Protein AF-0000000079732408 (afdb_homodimer)

Foldseek 3Di:
DKKWKKWKFFPDPTDQFPLLSVQLPDPQKAWWWWFDWDQDPVRKIKTKTKIFGDVPVVVVSLVPDPFWDDKDWDDDGIIIMITIGHGDPLVSVVNVVCVVLPKDWQDTWTADPSRITIIMIDDDPVSVVVVVVVVVVRPGMDMGTDDMDDDAPLVNQQNNQADPVLVQLVVLCVVQQCVPVVGRDALCSSCVVSVHHSVVSVVSPVSSCVRNVVSVVD/DKKWKKWKFFPDPTAQFPLLSVQLPDPQKAWWWWFDWDQDPVRKIKTKTKIAGDVPVVVVSLVPDPFWDDKDWDDDGIIIMITIGHGDPLVSVVNVVCVVLPKDWQDTWTADPSRITIIMIDDDPVSVVVVVVVVVVRVGMDMGTDDMDDDQPLVNQQNNQADPVLVQLVVLCVVQQCVPVVGRDALCSSCVVSVHHSVVSVVSPVSSCVRNVVSVVD

Nearest PDB structures (foldseek):
  6fxd-assembly1_A-2  TM=2.575E-01  e=5.491E-01  Pseudomonas fluorescens
  5d2l-assembly2_K  TM=4.036E-01  e=4.680E+00  Homo sapiens
  5brt-assembly1_A-4  TM=1.788E-01  e=3.934E+00  Pseudomonas nitroreducens HBP1
  2vbo-assembly1_A  TM=2.286E-01  e=9.377E+00  Chlamydomonas reinhardtii
  7uwn-assembly1_F  TM=1.375E-01  e=4.168E+00  Homo sapiens

Solvent-accessible surface area (backbone atoms only — not comparable to full-atom values): 22587 Å² total; per-residue (Å²): 72,29,30,41,31,30,38,40,35,42,42,83,91,58,33,75,34,74,69,50,35,56,49,64,68,33,80,58,38,43,69,45,30,36,65,41,77,42,79,31,93,86,62,31,33,44,33,34,34,34,33,31,56,46,61,66,59,49,50,52,52,50,71,69,36,90,46,47,76,47,73,38,56,25,52,65,68,48,20,30,34,41,39,31,30,60,57,44,72,67,47,47,49,52,56,50,48,40,53,73,55,68,51,40,73,53,68,59,33,33,40,44,98,85,68,31,38,40,41,36,35,36,41,47,72,68,47,52,53,53,45,53,58,49,47,68,65,39,79,58,43,46,78,42,81,74,47,71,46,74,38,45,26,30,62,46,83,65,71,18,58,40,54,70,68,38,43,52,51,46,41,44,26,53,74,54,22,40,47,37,89,76,62,61,37,50,50,55,56,35,6,59,76,73,72,47,54,32,67,57,40,46,50,40,48,47,50,45,49,29,46,50,50,49,58,68,64,100,74,29,32,39,30,29,39,42,34,43,40,82,93,60,34,75,34,75,68,51,35,55,48,66,70,33,81,57,36,44,71,45,31,37,65,40,78,42,80,32,93,86,63,30,33,45,35,35,35,35,33,33,56,46,60,67,58,49,50,51,54,51,71,69,37,90,46,46,77,47,72,39,58,23,51,64,67,48,22,31,34,41,38,32,29,58,57,45,73,66,47,46,48,52,55,51,48,41,51,70,55,70,50,39,74,52,67,60,33,33,40,43,97,86,67,31,38,39,42,36,34,36,40,45,72,68,46,50,55,52,46,55,59,48,47,68,66,39,79,59,43,46,77,43,80,74,48,73,46,75,38,45,27,34,61,45,80,65,72,18,58,42,54,69,68,40,43,52,52,47,41,44,26,52,74,54,22,39,45,38,88,75,62,63,40,51,49,55,57,37,7,58,74,74,72,46,53,33,68,59,40,46,52,40,48,47,52,44,49,29,46,51,51,49,58,67,65,100

Sequence (436 aa):
MRYLTVVVKPEGDGAFHPLGRQLTDEQAIERRAIHHVDLLADDTVLLLAEASGSQERYRQIMAASPHVRNYLTAGEDRWMAVSHFEPTEEVRRALTLQRESLLVVDTPIRFTDDDDLTVTYIGTDETFQALSGYVEELDSMTVEVLEMGEYEADDSTFGRLLTTRQEEVLEAAVELGYYNDPRRASLEAVGEAVGIAPGTAGEHLRKVEQRVFREIV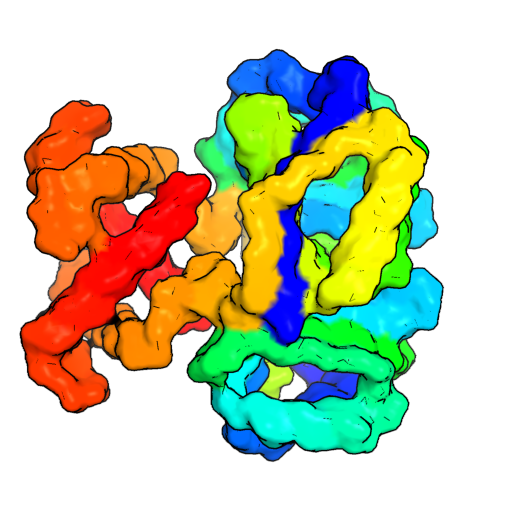RMRYLTVVVKPEGDGAFHPLGRQLTDEQAIERRAIHHVDLLADDTVLLLAEASGSQERYRQIMAASPHVRNYLTAGEDRWMAVSHFEPTEEVRRALTLQRESLLVVDTPIRFTDDDDLTVTYIGTDETFQALSGYVEELDSMTVEVLEMGEYEADDSTFGRLLTTRQEEVLEAAVELGYYNDPRRASLEAVGEAVGIAPGTAGEHLRKVEQRVFREIVR

Organism: NCBI:txid1457250

Secondary structure (DSSP, 8-state):
-EEEEEEEEE-SSS-SSHHHHHHHH-TTEEEEEEEEEEE-TTS-EEEEEEEEE-HHHHHHHHHH-TTEEEEEEEESSEEEEEEEEPPPHHHHHHHHHHHHTTPEE-SPEEE-TTS-EEEEEEE-HHHHHHHHHHHHH-TTEEEEEEEEEE--GGGSTTGGGS-HHHHHHHHHHHHHTTTSSS----HHHHHHHHTS-HHHHHHHHHHHHHHHHHHHH-/-EEEEEEEEE-SSS-SSHHHHHHHH-TTEEEEEEEEEEE-TTS-EEEEEEEEE-HHHHHHHHHH-TTEEEEEEEESSEEEEEEEEPPPHHHHHHHHHHHHTTPEE-SPEEE-TTS-EEEEEEE-HHHHHHHHHHHHH-TTEEEEEEEEEE--GGGSTTGGGS-HHHHHHHHHHHHHTTTSSS----HHHHHHHHTS-HHHHHHHHHHHHHHHHHHHH-

InterPro domains:
  IPR007050 Bacterioopsin activator-type, HTH domain [PF04967] (162-213)
  IPR056493 HVO_0513-like, N-terminal [PF24278] (17-151)

pLDDT: mean 84.63, std 11.29, range [42.25, 97.31]

Radius of gyration: 22.19 Å; Cα contacts (8 Å, |Δi|>4): 865; chains: 2; bounding box: 54×57×51 Å

Structure (mmCIF, N/CA/C/O backbone):
data_AF-0000000079732408-model_v1
#
loop_
_entity.id
_entity.type
_entity.pdbx_description
1 polymer 'Helix-turn-helix domain-containing protein'
#
loop_
_atom_site.group_PDB
_atom_site.id
_atom_site.type_symbol
_atom_site.label_atom_id
_atom_site.label_alt_id
_atom_site.label_comp_id
_atom_site.label_asym_id
_atom_site.label_entity_id
_atom_site.label_seq_id
_atom_site.pdbx_PDB_ins_code
_atom_site.Cartn_x
_atom_site.Cartn_y
_atom_site.Cartn_z
_atom_site.occupancy
_atom_site.B_iso_or_equiv
_atom_site.auth_seq_id
_atom_site.auth_comp_id
_atom_site.auth_asym_id
_atom_site.auth_atom_id
_atom_site.pdbx_PDB_model_num
ATOM 1 N N . MET A 1 1 ? -14.438 -9.383 9.453 1 85.75 1 MET A N 1
ATOM 2 C CA . MET A 1 1 ? -13.047 -9.359 9.031 1 85.75 1 MET A CA 1
ATOM 3 C C . MET A 1 1 ? -12.133 -8.922 10.172 1 85.75 1 MET A C 1
ATOM 5 O O . MET A 1 1 ? -12.469 -8.008 10.93 1 85.75 1 MET A O 1
ATOM 9 N N . ARG A 1 2 ? -11.031 -9.719 10.359 1 85.25 2 ARG A N 1
ATOM 10 C CA . ARG A 1 2 ? -10.109 -9.484 11.469 1 85.25 2 ARG A CA 1
ATOM 11 C C . ARG A 1 2 ? -8.703 -9.195 10.961 1 85.25 2 ARG A C 1
ATOM 13 O O . ARG A 1 2 ? -8.375 -9.508 9.812 1 85.25 2 ARG A O 1
ATOM 20 N N . TYR A 1 3 ? -8.039 -8.406 11.828 1 86.12 3 TYR A N 1
ATOM 21 C CA . TYR A 1 3 ? -6.629 -8.219 11.516 1 86.12 3 TYR A CA 1
ATOM 22 C C . TYR A 1 3 ? -5.746 -8.797 12.617 1 86.12 3 TYR A C 1
ATOM 24 O O . TYR A 1 3 ? -6.18 -8.922 13.766 1 86.12 3 TYR A O 1
ATOM 32 N N . LEU A 1 4 ? -4.602 -9.242 12.188 1 87.44 4 LEU A N 1
ATOM 33 C CA . LEU A 1 4 ? -3.543 -9.742 13.055 1 87.44 4 LEU A CA 1
ATOM 34 C C . LEU A 1 4 ? -2.209 -9.078 12.727 1 87.44 4 LEU A C 1
ATOM 36 O O . LEU A 1 4 ? -1.711 -9.211 11.602 1 87.44 4 LEU A O 1
ATOM 40 N N . THR A 1 5 ? -1.714 -8.297 13.672 1 87 5 THR A N 1
ATOM 41 C CA . THR A 1 5 ? -0.389 -7.719 13.492 1 87 5 THR A CA 1
ATOM 42 C C . THR A 1 5 ? 0.66 -8.508 14.273 1 87 5 THR A C 1
ATOM 44 O O . THR A 1 5 ? 0.505 -8.742 15.469 1 87 5 THR A O 1
ATOM 47 N N . VAL A 1 6 ? 1.67 -8.875 13.523 1 89.06 6 VAL A N 1
ATOM 48 C CA . VAL A 1 6 ? 2.697 -9.703 14.148 1 89.06 6 VAL A CA 1
ATOM 49 C C . VAL A 1 6 ? 4.074 -9.102 13.883 1 89.06 6 VAL A C 1
ATOM 51 O O . VAL A 1 6 ? 4.266 -8.367 12.914 1 89.06 6 VAL A O 1
ATOM 54 N N . VAL A 1 7 ? 4.988 -9.344 14.82 1 89.81 7 VAL A N 1
ATOM 55 C CA . VAL A 1 7 ? 6.41 -9.109 14.578 1 89.81 7 VAL A CA 1
ATOM 56 C C . VAL A 1 7 ? 7.102 -10.414 14.211 1 89.81 7 VAL A C 1
ATOM 58 O O . VAL A 1 7 ? 7.004 -11.406 14.938 1 89.81 7 VAL A O 1
ATOM 61 N N . VAL A 1 8 ? 7.703 -10.414 13.055 1 88.81 8 VAL A N 1
ATOM 62 C CA . VAL A 1 8 ? 8.43 -11.586 12.578 1 88.81 8 VAL A CA 1
ATOM 63 C C . VAL A 1 8 ? 9.93 -11.367 12.75 1 88.81 8 VAL A C 1
ATOM 65 O O . VAL A 1 8 ? 10.484 -10.383 12.25 1 88.81 8 VAL A O 1
ATOM 68 N N . LYS A 1 9 ? 10.562 -12.289 13.461 1 87.62 9 LYS A N 1
ATOM 69 C CA . LYS A 1 9 ? 11.992 -12.219 13.742 1 87.62 9 LYS A CA 1
ATOM 70 C C . LYS A 1 9 ? 12.734 -13.406 13.125 1 87.62 9 LYS A C 1
ATOM 72 O O . LYS A 1 9 ? 12.289 -14.547 13.242 1 87.62 9 LYS A O 1
ATOM 77 N N . PRO A 1 10 ? 13.781 -13.031 12.383 1 80.25 10 PRO A N 1
ATOM 78 C CA . PRO A 1 10 ? 14.586 -14.156 11.891 1 80.25 10 PRO A CA 1
ATOM 79 C C . PRO A 1 10 ? 15.266 -14.93 13.016 1 80.25 10 PRO A C 1
ATOM 81 O O . PRO A 1 10 ? 15.617 -14.352 14.047 1 80.25 10 PRO A O 1
ATOM 84 N N . GLU A 1 11 ? 15.242 -16.234 12.867 1 73.56 11 GLU A N 1
ATOM 85 C CA . GLU A 1 11 ? 15.992 -17.031 13.844 1 73.56 11 GLU A CA 1
ATOM 86 C C . GLU A 1 11 ? 17.484 -17.078 13.492 1 73.56 11 GLU A C 1
ATOM 88 O O . GLU A 1 11 ? 17.844 -17.062 12.32 1 73.56 11 GLU A O 1
ATOM 93 N N . GLY A 1 12 ? 18.25 -17.109 14.492 1 62.72 12 GLY A N 1
ATOM 94 C CA . GLY A 1 12 ? 19.688 -17.328 14.359 1 62.72 12 GLY A CA 1
ATOM 95 C C . GLY A 1 12 ? 20.453 -16.047 14.078 1 62.72 12 GLY A C 1
ATOM 96 O O . GLY A 1 12 ? 20.344 -15.07 14.828 1 62.72 12 GLY A O 1
ATOM 97 N N . ASP A 1 13 ? 21 -16.172 12.711 1 59.78 13 ASP A N 1
ATOM 98 C CA . ASP A 1 13 ? 22.016 -15.188 12.383 1 59.78 13 ASP A CA 1
ATOM 99 C C . ASP A 1 13 ? 21.391 -13.812 12.133 1 59.78 13 ASP A C 1
ATOM 101 O O . ASP A 1 13 ? 22.062 -12.906 11.625 1 59.78 13 ASP A O 1
ATOM 105 N N . GLY A 1 14 ? 20.062 -13.672 12.414 1 59.44 14 GLY A N 1
ATOM 106 C CA . GLY A 1 14 ? 19.469 -12.352 12.492 1 59.44 14 GLY A CA 1
ATOM 107 C C . GLY A 1 14 ? 18.812 -11.914 11.203 1 59.44 14 GLY A C 1
ATOM 108 O O . GLY A 1 14 ? 18.391 -10.766 11.07 1 59.44 14 GLY A O 1
ATOM 109 N N . ALA A 1 15 ? 18.859 -12.742 10.039 1 67.88 15 ALA A N 1
ATOM 110 C CA . ALA A 1 15 ? 18.203 -12.258 8.828 1 67.88 15 ALA A CA 1
ATOM 111 C C . ALA A 1 15 ? 17.391 -13.359 8.164 1 67.88 15 ALA A C 1
ATOM 113 O O . ALA A 1 15 ? 17.688 -14.547 8.336 1 67.88 15 ALA A O 1
ATOM 114 N N . PHE A 1 16 ? 16.328 -13.031 7.492 1 77.12 16 PHE A N 1
ATOM 115 C CA . PHE A 1 16 ? 15.492 -13.953 6.734 1 77.12 16 PHE A CA 1
ATOM 116 C C . PHE A 1 16 ? 16.219 -14.453 5.492 1 77.12 16 PHE A C 1
ATOM 118 O O . PHE A 1 16 ? 15.938 -15.539 4.984 1 77.12 16 PHE A O 1
ATOM 125 N N . HIS A 1 17 ? 17.094 -13.711 4.992 1 86.44 17 HIS A N 1
ATOM 126 C CA . HIS A 1 17 ? 17.859 -13.891 3.76 1 86.44 17 HIS A CA 1
ATOM 127 C C . HIS A 1 17 ? 19.266 -13.312 3.891 1 86.44 17 HIS A C 1
ATOM 129 O O . HIS A 1 17 ? 19.453 -12.281 4.535 1 86.44 17 HIS A O 1
ATOM 135 N N . PRO A 1 18 ? 20.266 -13.984 3.348 1 86.56 18 PRO A N 1
ATOM 136 C CA . PRO A 1 18 ? 21.625 -13.438 3.41 1 86.56 18 PRO A CA 1
ATOM 137 C C . PRO A 1 18 ? 21.688 -11.984 2.949 1 86.56 18 PRO A C 1
ATOM 139 O O . PRO A 1 18 ? 22.453 -11.188 3.518 1 86.56 18 PRO A O 1
ATOM 142 N N . LEU A 1 19 ? 20.969 -11.656 1.956 1 89.69 19 LEU A N 1
ATOM 143 C CA . LEU A 1 19 ? 20.922 -10.281 1.468 1 89.69 19 LEU A CA 1
ATOM 144 C C . LEU A 1 19 ? 20.391 -9.344 2.547 1 89.69 19 LEU A C 1
ATOM 146 O O . LEU A 1 19 ? 20.922 -8.234 2.717 1 89.69 19 LEU A O 1
ATOM 150 N N . GLY A 1 20 ? 19.375 -9.742 3.262 1 87.69 20 GLY A N 1
ATOM 151 C CA . GLY A 1 20 ? 18.859 -8.953 4.367 1 87.69 20 GLY A CA 1
ATOM 152 C C . GLY A 1 20 ? 19.875 -8.719 5.469 1 87.69 20 GLY A C 1
ATOM 153 O O . GLY A 1 20 ? 19.938 -7.617 6.023 1 87.69 20 GLY A O 1
ATOM 154 N N . ARG A 1 21 ? 20.688 -9.664 5.762 1 86.88 21 ARG A N 1
ATOM 155 C CA . ARG A 1 21 ? 21.734 -9.539 6.773 1 86.88 21 ARG A CA 1
ATOM 156 C C . ARG A 1 21 ? 22.75 -8.484 6.371 1 86.88 21 ARG A C 1
ATOM 158 O O . ARG A 1 21 ? 23.156 -7.66 7.195 1 86.88 21 ARG A O 1
ATOM 165 N N . GLN A 1 22 ? 23.125 -8.633 5.113 1 90.25 22 GLN A N 1
ATOM 166 C CA . GLN A 1 22 ? 24.094 -7.668 4.617 1 90.25 22 GLN A CA 1
ATOM 167 C C . GLN A 1 22 ? 23.547 -6.242 4.715 1 90.25 22 GLN A C 1
ATOM 169 O O . GLN A 1 22 ? 24.281 -5.324 5.094 1 90.25 22 GLN A O 1
ATOM 174 N N . LEU A 1 23 ? 22.328 -6.094 4.449 1 91.06 23 LEU A N 1
ATOM 175 C CA . LEU A 1 23 ? 21.719 -4.77 4.473 1 91.06 23 LEU A CA 1
ATOM 176 C C . LEU A 1 23 ? 21.5 -4.285 5.902 1 91.06 23 LEU A C 1
ATOM 178 O O . LEU A 1 23 ? 21.656 -3.096 6.188 1 91.06 23 LEU A O 1
ATOM 182 N N . THR A 1 24 ? 21.203 -5.23 6.773 1 85.44 24 THR A N 1
ATOM 183 C CA . THR A 1 24 ? 21.031 -4.914 8.188 1 85.44 24 THR A CA 1
ATOM 184 C C . THR A 1 24 ? 22.359 -4.504 8.812 1 85.44 24 THR A C 1
ATOM 186 O O . THR A 1 24 ? 22.406 -3.58 9.625 1 85.44 24 THR A O 1
ATOM 189 N N . ASP A 1 25 ? 23.359 -5.121 8.391 1 87.75 25 ASP A N 1
ATOM 190 C CA . ASP A 1 25 ? 24.688 -4.887 8.945 1 87.75 25 ASP A CA 1
ATOM 191 C C . ASP A 1 25 ? 25.266 -3.561 8.461 1 87.75 25 ASP A C 1
ATOM 193 O O . ASP A 1 25 ? 26.203 -3.035 9.055 1 87.75 25 ASP A O 1
ATOM 197 N N . GLU A 1 26 ? 24.734 -3.109 7.324 1 91.31 26 GLU A N 1
ATOM 198 C CA . GLU A 1 26 ? 25.234 -1.859 6.766 1 91.31 26 GLU A CA 1
ATOM 199 C C . GLU A 1 26 ? 24.594 -0.653 7.449 1 91.31 26 GLU A C 1
ATOM 201 O O . GLU A 1 26 ? 23.469 -0.289 7.145 1 91.31 26 GLU A O 1
ATOM 206 N N . GLN A 1 27 ? 25.312 0.045 8.258 1 89.12 27 GLN A N 1
ATOM 207 C CA . GLN A 1 27 ? 24.812 1.147 9.07 1 89.12 27 GLN A CA 1
ATOM 208 C C . GLN A 1 27 ? 24.391 2.328 8.195 1 89.12 27 GLN A C 1
ATOM 210 O O . GLN A 1 27 ? 23.578 3.15 8.602 1 89.12 27 GLN A O 1
ATOM 215 N N . ALA A 1 28 ? 25 2.342 7.07 1 92.75 28 ALA A N 1
ATOM 216 C CA . ALA A 1 28 ? 24.734 3.467 6.176 1 92.75 28 ALA A CA 1
ATOM 217 C C . ALA A 1 28 ? 23.375 3.334 5.516 1 92.75 28 ALA A C 1
ATOM 219 O O . ALA A 1 28 ? 22.938 4.227 4.781 1 92.75 28 ALA A O 1
ATOM 220 N N . ILE A 1 29 ? 22.688 2.227 5.754 1 91.81 29 ILE A N 1
ATOM 221 C CA . ILE A 1 29 ? 21.391 1.986 5.129 1 91.81 29 ILE A CA 1
ATOM 222 C C . ILE A 1 29 ? 20.344 1.725 6.207 1 91.81 29 ILE A C 1
ATOM 224 O O . ILE A 1 29 ? 20.562 0.939 7.129 1 91.81 29 ILE A O 1
ATOM 228 N N . GLU A 1 30 ? 19.281 2.389 6.082 1 87.56 30 GLU A N 1
ATOM 229 C CA . GLU A 1 30 ? 18.125 2.133 6.941 1 87.56 30 GLU A CA 1
ATOM 230 C C . GLU A 1 30 ? 16.953 1.584 6.141 1 87.56 30 GLU A C 1
ATOM 232 O O . GLU A 1 30 ? 16.344 2.307 5.348 1 87.56 30 GLU A O 1
ATOM 237 N N . ARG A 1 31 ? 16.672 0.333 6.375 1 90.94 31 ARG A N 1
ATOM 238 C CA . ARG A 1 31 ? 15.508 -0.271 5.75 1 90.94 31 ARG A CA 1
ATOM 239 C C . ARG A 1 31 ? 14.219 0.198 6.43 1 90.94 31 ARG A C 1
ATOM 241 O O . ARG A 1 31 ? 14.109 0.148 7.652 1 90.94 31 ARG A O 1
ATOM 248 N N . ARG A 1 32 ? 13.273 0.636 5.664 1 83.75 32 ARG A N 1
ATOM 249 C CA . ARG A 1 32 ? 12.102 1.269 6.262 1 83.75 32 ARG A CA 1
ATOM 250 C C . ARG A 1 32 ? 10.867 0.394 6.102 1 83.75 32 ARG A C 1
ATOM 252 O O . ARG A 1 32 ? 10.156 0.125 7.07 1 83.75 32 ARG A O 1
ATOM 259 N N . ALA A 1 33 ? 10.594 -0.004 4.863 1 88.62 33 ALA A N 1
ATOM 260 C CA . ALA A 1 33 ? 9.336 -0.724 4.664 1 88.62 33 ALA A CA 1
ATOM 261 C C . ALA A 1 33 ? 9.375 -1.529 3.367 1 88.62 33 ALA A C 1
ATOM 263 O O . ALA A 1 33 ? 10.102 -1.187 2.434 1 88.62 33 ALA A O 1
ATOM 264 N N . ILE A 1 34 ? 8.578 -2.619 3.301 1 91.12 34 ILE A N 1
ATOM 265 C CA . ILE A 1 34 ? 8.297 -3.383 2.088 1 91.12 34 ILE A CA 1
ATOM 266 C C . ILE A 1 34 ? 6.898 -3.049 1.579 1 91.12 34 ILE A C 1
ATOM 268 O O . ILE A 1 34 ? 5.91 -3.25 2.287 1 91.12 34 ILE A O 1
ATOM 272 N N . HIS A 1 35 ? 6.859 -2.568 0.414 1 87.12 35 HIS A N 1
ATOM 273 C CA . HIS A 1 35 ? 5.594 -2.127 -0.155 1 87.12 35 HIS A CA 1
ATOM 274 C C . HIS A 1 35 ? 4.953 -3.229 -0.993 1 87.12 35 HIS A C 1
ATOM 276 O O . HIS A 1 35 ? 3.729 -3.271 -1.138 1 87.12 35 HIS A O 1
ATOM 282 N N . HIS A 1 36 ? 5.824 -4.016 -1.543 1 89.62 36 HIS A N 1
ATOM 283 C CA . HIS A 1 36 ? 5.348 -5.105 -2.385 1 89.62 36 HIS A CA 1
ATOM 284 C C . HIS A 1 36 ? 6.32 -6.277 -2.373 1 89.62 36 HIS A C 1
ATOM 286 O O . HIS A 1 36 ? 7.539 -6.082 -2.422 1 89.62 36 HIS A O 1
ATOM 292 N N . VAL A 1 37 ? 5.781 -7.438 -2.32 1 91.56 37 VAL A N 1
ATOM 293 C CA . VAL A 1 37 ? 6.594 -8.641 -2.43 1 91.56 37 VAL A CA 1
ATOM 294 C C . VAL A 1 37 ? 5.812 -9.727 -3.164 1 91.56 37 VAL A C 1
ATOM 296 O O . VAL A 1 37 ? 4.668 -10.023 -2.809 1 91.56 37 VAL A O 1
ATOM 299 N N . ASP A 1 38 ? 6.449 -10.32 -4.199 1 89.06 38 ASP A N 1
ATOM 300 C CA . ASP A 1 38 ? 5.801 -11.359 -4.992 1 89.06 38 ASP A CA 1
ATOM 301 C C . ASP A 1 38 ? 6.738 -12.547 -5.219 1 89.06 38 ASP A C 1
ATOM 303 O O . ASP A 1 38 ? 7.902 -12.359 -5.574 1 89.06 38 ASP A O 1
ATOM 307 N N . LEU A 1 39 ? 6.211 -13.688 -4.93 1 89.5 39 LEU A N 1
ATOM 308 C CA . LEU A 1 39 ? 6.859 -14.891 -5.445 1 89.5 39 LEU A CA 1
ATOM 309 C C . LEU A 1 39 ? 6.449 -15.148 -6.891 1 89.5 39 LEU A C 1
ATOM 311 O O . LEU A 1 39 ? 5.277 -15.406 -7.172 1 89.5 39 LEU A O 1
ATOM 315 N N . LEU A 1 40 ? 7.426 -15.117 -7.77 1 86.75 40 LEU A N 1
ATOM 316 C CA . LEU A 1 40 ? 7.145 -15.234 -9.195 1 86.75 40 LEU A CA 1
ATOM 317 C C . LEU A 1 40 ? 7.039 -16.703 -9.609 1 86.75 40 LEU A C 1
ATOM 319 O O . LEU A 1 40 ? 7.305 -17.594 -8.805 1 86.75 40 LEU A O 1
ATOM 323 N N . ALA A 1 41 ? 6.633 -16.922 -10.828 1 80.81 41 ALA A N 1
ATOM 324 C CA . ALA A 1 41 ? 6.398 -18.266 -11.352 1 80.81 41 ALA A CA 1
ATOM 325 C C . ALA A 1 41 ? 7.688 -19.094 -11.359 1 80.81 41 ALA A C 1
ATOM 327 O O . ALA A 1 41 ? 7.656 -20.312 -11.188 1 80.81 41 ALA A O 1
ATOM 328 N N . ASP A 1 42 ? 8.812 -18.422 -11.516 1 86.62 42 ASP A N 1
ATOM 329 C CA . ASP A 1 42 ? 10.078 -19.141 -11.562 1 86.62 42 ASP A CA 1
ATOM 330 C C . ASP A 1 42 ? 10.688 -19.281 -10.172 1 86.62 42 ASP A C 1
ATOM 332 O O . ASP A 1 42 ? 11.875 -19.562 -10.031 1 86.62 42 ASP A O 1
ATOM 336 N N . ASP A 1 43 ? 9.938 -18.953 -9.164 1 89.06 43 ASP A N 1
ATOM 337 C CA . ASP A 1 43 ? 10.258 -19.125 -7.754 1 89.06 43 ASP A CA 1
ATOM 338 C C . ASP A 1 43 ? 11.25 -18.062 -7.281 1 89.06 43 ASP A C 1
ATOM 340 O O . ASP A 1 43 ? 11.914 -18.234 -6.258 1 89.06 43 ASP A O 1
ATOM 344 N N . THR A 1 44 ? 11.383 -17.094 -8.086 1 93.44 44 THR A N 1
ATOM 345 C CA . THR A 1 44 ? 12.164 -15.953 -7.621 1 93.44 44 THR A CA 1
ATOM 346 C C . THR A 1 44 ? 11.258 -14.898 -6.992 1 93.44 44 THR A C 1
ATOM 348 O O . THR A 1 44 ? 10.031 -15 -7.066 1 93.44 44 THR A O 1
ATOM 351 N N . VAL A 1 45 ? 11.922 -13.906 -6.316 1 93.94 45 VAL A N 1
ATOM 352 C CA . VAL A 1 45 ? 11.141 -12.922 -5.578 1 93.94 45 VAL A CA 1
ATOM 353 C C . VAL A 1 45 ? 11.344 -11.539 -6.191 1 93.94 45 VAL A C 1
ATOM 355 O O . VAL A 1 45 ? 12.469 -11.164 -6.539 1 93.94 45 VAL A O 1
ATOM 358 N N . LEU A 1 46 ? 10.305 -10.852 -6.473 1 93 46 LEU A N 1
ATOM 359 C CA . LEU A 1 46 ? 10.305 -9.438 -6.824 1 93 46 LEU A CA 1
ATOM 360 C C . LEU A 1 46 ? 9.836 -8.586 -5.652 1 93 46 LEU A C 1
ATOM 362 O O . LEU A 1 46 ? 8.742 -8.805 -5.121 1 93 46 LEU A O 1
ATOM 366 N N . LEU A 1 47 ? 10.703 -7.621 -5.246 1 93.69 47 LEU A N 1
ATOM 367 C CA . LEU A 1 47 ? 10.461 -6.867 -4.023 1 93.69 47 LEU A CA 1
ATOM 368 C C . LEU A 1 47 ? 10.539 -5.367 -4.285 1 93.69 47 LEU A C 1
ATOM 370 O O . LEU A 1 47 ? 11.445 -4.898 -4.973 1 93.69 47 LEU A O 1
ATOM 374 N N . LEU A 1 48 ? 9.531 -4.66 -3.893 1 91.88 48 LEU A N 1
ATOM 375 C CA . LEU A 1 48 ? 9.586 -3.205 -3.816 1 91.88 48 LEU A CA 1
ATOM 376 C C . LEU A 1 48 ? 9.734 -2.742 -2.373 1 91.88 48 LEU A C 1
ATOM 378 O O . LEU A 1 48 ? 8.852 -2.969 -1.548 1 91.88 48 LEU A O 1
ATOM 382 N N . ALA A 1 49 ? 10.844 -2.07 -2.064 1 92.31 49 ALA A N 1
ATOM 383 C CA . ALA A 1 49 ? 11.141 -1.677 -0.69 1 92.31 49 ALA A CA 1
ATOM 384 C C . ALA A 1 49 ? 11.539 -0.207 -0.615 1 92.31 49 ALA A C 1
ATOM 386 O O . ALA A 1 49 ? 11.953 0.382 -1.616 1 92.31 49 ALA A O 1
ATOM 387 N N . GLU A 1 50 ? 11.375 0.315 0.603 1 87.44 50 GLU A N 1
ATOM 388 C CA . GLU A 1 50 ? 11.742 1.689 0.933 1 87.44 50 GLU A CA 1
ATOM 389 C C . GLU A 1 50 ? 12.914 1.729 1.901 1 87.44 50 GLU A C 1
ATOM 391 O O . GLU A 1 50 ? 12.969 0.949 2.854 1 87.44 50 GLU A O 1
ATOM 396 N N . ALA A 1 51 ? 13.828 2.604 1.603 1 88.38 51 ALA A N 1
ATOM 397 C CA . ALA A 1 51 ? 14.992 2.758 2.479 1 88.38 51 ALA A CA 1
ATOM 398 C C . ALA A 1 51 ? 15.484 4.203 2.49 1 88.38 51 ALA A C 1
ATOM 400 O O . ALA A 1 51 ? 14.961 5.047 1.755 1 88.38 51 ALA A O 1
ATOM 401 N N . SER A 1 52 ? 16.312 4.48 3.414 1 83.5 52 SER A N 1
ATOM 402 C CA . SER A 1 52 ? 17.047 5.738 3.473 1 83.5 52 SER A CA 1
ATOM 403 C C . SER A 1 52 ? 18.547 5.488 3.688 1 83.5 52 SER A C 1
ATOM 405 O O . SER A 1 52 ? 18.953 4.359 3.969 1 83.5 52 SER A O 1
ATOM 407 N N . GLY A 1 53 ? 19.281 6.609 3.475 1 86.88 53 GLY A N 1
ATOM 408 C CA . GLY A 1 53 ? 20.734 6.488 3.637 1 86.88 53 GLY A CA 1
ATOM 409 C C . GLY A 1 53 ? 21.469 6.332 2.318 1 86.88 53 GLY A C 1
ATOM 410 O O . GLY A 1 53 ? 21.016 6.832 1.286 1 86.88 53 GLY A O 1
ATOM 411 N N . SER A 1 54 ? 22.594 5.582 2.279 1 93.06 54 SER A N 1
ATOM 412 C CA . SER A 1 54 ? 23.516 5.547 1.146 1 93.06 54 SER A CA 1
ATOM 413 C C . SER A 1 54 ? 23.031 4.582 0.068 1 93.06 54 SER A C 1
ATOM 415 O O . SER A 1 54 ? 23.141 3.365 0.215 1 93.06 54 SER A O 1
ATOM 417 N N . GLN A 1 55 ? 22.672 5.105 -1.015 1 91.44 55 GLN A N 1
ATOM 418 C CA . GLN A 1 55 ? 22.297 4.277 -2.156 1 91.44 55 GLN A CA 1
ATOM 419 C C . GLN A 1 55 ? 23.516 3.594 -2.766 1 91.44 55 GLN A C 1
ATOM 421 O O . GLN A 1 55 ? 23.422 2.492 -3.309 1 91.44 55 GLN A O 1
ATOM 426 N N . GLU A 1 56 ? 24.562 4.363 -2.73 1 93.75 56 GLU A N 1
ATOM 427 C CA . GLU A 1 56 ? 25.797 3.811 -3.285 1 93.75 56 GLU A CA 1
ATOM 428 C C . GLU A 1 56 ? 26.172 2.502 -2.598 1 93.75 56 GLU A C 1
ATOM 430 O O . GLU A 1 56 ? 26.531 1.523 -3.262 1 93.75 56 GLU A O 1
ATOM 435 N N . ARG A 1 57 ? 26.141 2.543 -1.332 1 95.19 57 ARG A N 1
ATOM 436 C CA . ARG A 1 57 ? 26.453 1.334 -0.577 1 95.19 57 ARG A CA 1
ATOM 437 C C . ARG A 1 57 ? 25.453 0.223 -0.881 1 95.19 57 ARG A C 1
ATOM 439 O O . ARG A 1 57 ? 25.828 -0.947 -0.979 1 95.19 57 ARG A O 1
ATOM 446 N N . TYR A 1 58 ? 24.203 0.57 -1.008 1 96.12 58 TYR A N 1
ATOM 447 C CA . TYR A 1 58 ? 23.188 -0.408 -1.371 1 96.12 58 TYR A CA 1
ATOM 448 C C . TYR A 1 58 ? 23.516 -1.071 -2.703 1 96.12 58 TYR A C 1
ATOM 450 O O . TYR A 1 58 ? 23.484 -2.299 -2.814 1 96.12 58 TYR A O 1
ATOM 458 N N . ARG A 1 59 ? 23.891 -0.264 -3.615 1 95.31 59 ARG A N 1
ATOM 459 C CA . ARG A 1 59 ? 24.188 -0.786 -4.941 1 95.31 59 ARG A CA 1
ATOM 460 C C . ARG A 1 59 ? 25.406 -1.716 -4.898 1 95.31 59 ARG A C 1
ATOM 462 O O . ARG A 1 59 ? 25.422 -2.738 -5.59 1 95.31 59 ARG A O 1
ATOM 469 N N . GLN A 1 60 ? 26.312 -1.381 -4.105 1 96.38 60 GLN A N 1
ATOM 470 C CA . GLN A 1 60 ? 27.5 -2.223 -3.961 1 96.38 60 GLN A CA 1
ATOM 471 C C . GLN A 1 60 ? 27.141 -3.588 -3.383 1 96.38 60 GLN A C 1
ATOM 473 O O . GLN A 1 60 ? 27.609 -4.617 -3.871 1 96.38 60 GLN A O 1
ATOM 478 N N . ILE A 1 61 ? 26.312 -3.584 -2.447 1 96.44 61 ILE A N 1
ATOM 479 C CA . ILE A 1 61 ? 25.906 -4.824 -1.798 1 96.44 61 ILE A CA 1
ATOM 480 C C . ILE A 1 61 ? 25.094 -5.676 -2.777 1 96.44 61 ILE A C 1
ATOM 482 O O . ILE A 1 61 ? 25.328 -6.883 -2.895 1 96.44 61 ILE A O 1
ATOM 486 N N . MET A 1 62 ? 24.156 -5.043 -3.467 1 96.44 62 MET A N 1
ATOM 487 C CA . MET A 1 62 ? 23.312 -5.758 -4.422 1 96.44 62 MET A CA 1
ATOM 488 C C . MET A 1 62 ? 24.156 -6.348 -5.551 1 96.44 62 MET A C 1
ATOM 490 O O . MET A 1 62 ? 23.953 -7.492 -5.953 1 96.44 62 MET A O 1
ATOM 494 N N . ALA A 1 63 ? 25.125 -5.59 -6.012 1 95.12 63 ALA A N 1
ATOM 495 C CA . ALA A 1 63 ? 25.969 -6.023 -7.125 1 95.12 63 ALA A CA 1
ATOM 496 C C . ALA A 1 63 ? 26.859 -7.195 -6.711 1 95.12 63 ALA A C 1
ATOM 498 O O . ALA A 1 63 ? 27.156 -8.07 -7.527 1 95.12 63 ALA A O 1
ATOM 499 N N . ALA A 1 64 ? 27.203 -7.27 -5.516 1 95.69 64 ALA A N 1
ATOM 500 C CA . ALA A 1 64 ? 28.156 -8.273 -5.035 1 95.69 64 ALA A CA 1
ATOM 501 C C . ALA A 1 64 ? 27.422 -9.555 -4.625 1 95.69 64 ALA A C 1
ATOM 503 O O . ALA A 1 64 ? 28.047 -10.602 -4.453 1 95.69 64 ALA A O 1
ATOM 504 N N . SER A 1 65 ? 26.188 -9.492 -4.457 1 95.19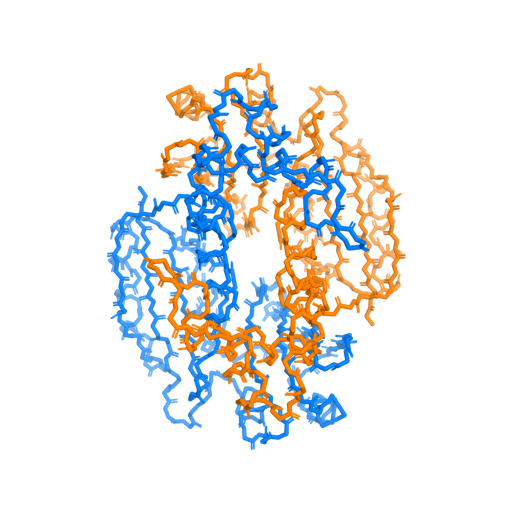 65 SER A N 1
ATOM 505 C CA . SER A 1 65 ? 25.438 -10.633 -3.943 1 95.19 65 SER A CA 1
ATOM 506 C C . SER A 1 65 ? 25.188 -11.664 -5.035 1 95.19 65 SER A C 1
ATOM 508 O O . SER A 1 65 ? 24.672 -11.328 -6.105 1 95.19 65 SER A O 1
ATOM 510 N N . PRO A 1 66 ? 25.375 -12.922 -4.746 1 94.56 66 PRO A N 1
ATOM 511 C CA . PRO A 1 66 ? 25.109 -13.961 -5.742 1 94.56 66 PRO A CA 1
ATOM 512 C C . PRO A 1 66 ? 23.625 -14.266 -5.891 1 94.56 66 PRO A C 1
ATOM 514 O O . PRO A 1 66 ? 23.219 -14.961 -6.828 1 94.56 66 PRO A O 1
ATOM 517 N N . HIS A 1 67 ? 22.828 -13.711 -5.043 1 95.12 67 HIS A N 1
ATOM 518 C CA . HIS A 1 67 ? 21.406 -14.031 -5.039 1 95.12 67 HIS A CA 1
ATOM 519 C C . HIS A 1 67 ? 20.609 -13.039 -5.875 1 95.12 67 HIS A C 1
ATOM 521 O O . HIS A 1 67 ? 19.453 -13.305 -6.23 1 95.12 67 HIS A O 1
ATOM 527 N N . VAL A 1 68 ? 21.234 -11.914 -6.125 1 96.38 68 VAL A N 1
ATOM 528 C CA . VAL A 1 68 ? 20.5 -10.836 -6.762 1 96.38 68 VAL A CA 1
ATOM 529 C C . VAL A 1 68 ? 20.594 -10.969 -8.281 1 96.38 68 VAL A C 1
ATOM 531 O O . VAL A 1 68 ? 21.688 -11.07 -8.836 1 96.38 68 VAL A O 1
ATOM 534 N N . ARG A 1 69 ? 19.531 -10.977 -8.922 1 94.5 69 ARG A N 1
ATOM 535 C CA . ARG A 1 69 ? 19.484 -11.039 -10.375 1 94.5 69 ARG A CA 1
ATOM 536 C C . ARG A 1 69 ? 19.469 -9.641 -10.984 1 94.5 69 AR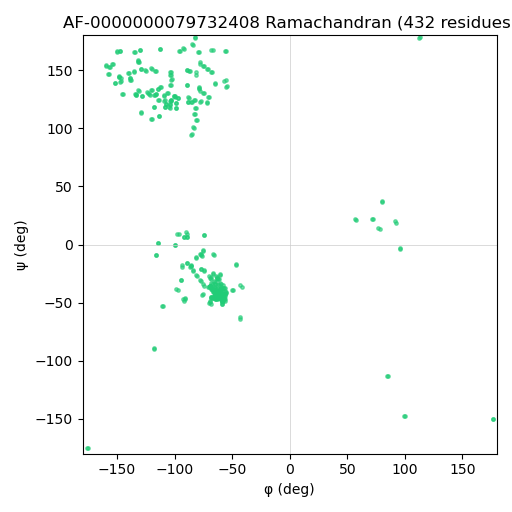G A C 1
ATOM 538 O O . ARG A 1 69 ? 20.125 -9.383 -11.992 1 94.5 69 ARG A O 1
ATOM 545 N N . ASN A 1 70 ? 18.641 -8.781 -10.461 1 92.31 70 ASN A N 1
ATOM 546 C CA . ASN A 1 70 ? 18.5 -7.406 -10.922 1 92.31 70 ASN A CA 1
ATOM 547 C C . ASN A 1 70 ? 18 -6.492 -9.812 1 92.31 70 ASN A C 1
ATOM 549 O O . ASN A 1 70 ? 17.375 -6.953 -8.859 1 92.31 70 ASN A O 1
ATOM 553 N N . TYR A 1 71 ? 18.312 -5.23 -9.953 1 93.5 71 TYR A N 1
ATOM 554 C CA . TYR A 1 71 ? 17.828 -4.246 -9 1 93.5 71 TYR A CA 1
ATOM 555 C C . TYR A 1 71 ? 17.781 -2.854 -9.609 1 93.5 71 TYR A C 1
ATOM 557 O O . TYR A 1 71 ? 18.5 -2.576 -10.578 1 93.5 71 TYR A O 1
ATOM 565 N N . LEU A 1 72 ? 16.875 -2.057 -9.078 1 90.44 72 LEU A N 1
ATOM 566 C CA . LEU A 1 72 ? 16.719 -0.654 -9.445 1 90.44 72 LEU A CA 1
ATOM 567 C C . LEU A 1 72 ? 16.469 0.209 -8.211 1 90.44 72 LEU A C 1
ATOM 569 O O . LEU A 1 72 ? 15.797 -0.22 -7.277 1 90.44 72 LEU A O 1
ATOM 573 N N . THR A 1 73 ? 17.078 1.417 -8.219 1 89.25 73 THR A N 1
ATOM 574 C CA . THR A 1 73 ? 16.812 2.357 -7.133 1 89.25 73 THR A CA 1
ATOM 575 C C . THR A 1 73 ? 16.328 3.697 -7.688 1 89.25 73 THR A C 1
ATOM 577 O O . THR A 1 73 ? 16.656 4.059 -8.82 1 89.25 73 THR A O 1
ATOM 580 N N . ALA A 1 74 ? 15.531 4.328 -6.93 1 82.06 74 ALA A N 1
ATOM 581 C CA . ALA A 1 74 ? 15.078 5.672 -7.285 1 82.06 74 ALA A CA 1
ATOM 582 C C . ALA A 1 74 ? 14.836 6.516 -6.035 1 82.06 74 ALA A C 1
ATOM 584 O O . ALA A 1 74 ? 14.336 6.012 -5.027 1 82.06 74 ALA A O 1
ATOM 585 N N . GLY A 1 75 ? 15.148 7.793 -6.176 1 76.69 75 GLY A N 1
ATOM 586 C CA . GLY A 1 75 ? 14.953 8.719 -5.074 1 76.69 75 GLY A CA 1
ATOM 587 C C . GLY A 1 75 ? 16.25 9.258 -4.512 1 76.69 75 GLY A C 1
ATOM 588 O O . GLY A 1 75 ? 17.344 8.844 -4.934 1 76.69 75 GLY A O 1
ATOM 589 N N . GLU A 1 76 ? 16.125 10.141 -3.523 1 76.75 76 GLU A N 1
ATOM 590 C CA . GLU A 1 76 ? 17.328 10.758 -2.957 1 76.75 76 GLU A CA 1
ATOM 591 C C . GLU A 1 76 ? 17.469 10.406 -1.478 1 76.75 76 GLU A C 1
ATOM 593 O O . GLU A 1 76 ? 17.875 9.297 -1.132 1 76.75 76 GLU A O 1
ATOM 598 N N . ASP A 1 77 ? 16.891 11.203 -0.59 1 69.12 77 ASP A N 1
ATOM 599 C CA . ASP A 1 77 ? 17.031 10.984 0.847 1 69.12 77 ASP A CA 1
ATOM 600 C C . ASP A 1 77 ? 16.266 9.727 1.282 1 69.12 77 ASP A C 1
ATOM 602 O O . ASP A 1 77 ? 16.797 8.914 2.043 1 69.12 77 ASP A O 1
ATOM 606 N N . ARG A 1 78 ? 15.125 9.68 0.904 1 73.38 78 ARG A N 1
ATOM 607 C CA . ARG A 1 78 ? 14.312 8.469 0.975 1 73.38 78 ARG A CA 1
ATOM 608 C C . ARG A 1 78 ? 14.07 7.887 -0.414 1 73.38 78 ARG A C 1
ATOM 610 O O . ARG A 1 78 ? 13.75 8.617 -1.353 1 73.38 78 ARG A O 1
ATOM 617 N N . TRP A 1 79 ? 14.5 6.637 -0.453 1 83.19 79 TRP A N 1
ATOM 618 C CA . TRP A 1 79 ? 14.5 6.082 -1.803 1 83.19 79 TRP A CA 1
ATOM 619 C C . TRP A 1 79 ? 13.828 4.715 -1.829 1 83.19 79 TRP A C 1
ATOM 621 O O . TRP A 1 79 ? 13.672 4.07 -0.788 1 83.19 79 TRP A O 1
ATOM 631 N N . MET A 1 80 ? 13.359 4.379 -3.023 1 88 80 MET A N 1
ATOM 632 C CA . MET A 1 80 ? 12.734 3.084 -3.289 1 88 80 MET A CA 1
ATOM 633 C C . MET A 1 80 ? 13.688 2.162 -4.039 1 88 80 MET A C 1
ATOM 635 O O . MET A 1 80 ? 14.523 2.629 -4.816 1 88 80 M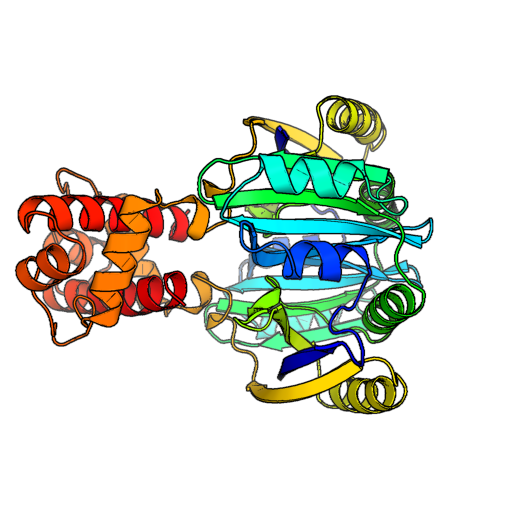ET A O 1
ATOM 639 N N . ALA A 1 81 ? 13.555 0.882 -3.781 1 92.44 81 ALA A N 1
ATOM 640 C CA . ALA A 1 81 ? 14.344 -0.113 -4.504 1 92.44 81 ALA A CA 1
ATOM 641 C C . ALA A 1 81 ? 13.469 -1.268 -4.977 1 92.44 81 ALA A C 1
ATOM 643 O O . ALA A 1 81 ? 12.633 -1.775 -4.223 1 92.44 81 ALA A O 1
ATOM 644 N N . VAL A 1 82 ? 13.57 -1.586 -6.258 1 92 82 VAL A N 1
ATOM 645 C CA . VAL A 1 82 ? 13.047 -2.844 -6.781 1 92 82 VAL A CA 1
ATOM 646 C C . VAL A 1 82 ? 14.172 -3.873 -6.871 1 92 82 VAL A C 1
ATOM 648 O O . VAL A 1 82 ? 15.227 -3.602 -7.461 1 92 82 VAL A O 1
ATOM 651 N N . SER A 1 83 ? 13.977 -5 -6.293 1 95.06 83 SER A N 1
ATOM 652 C CA . SER A 1 83 ? 15 -6.035 -6.355 1 95.06 83 SER A CA 1
ATOM 653 C C . SER A 1 83 ? 14.398 -7.379 -6.758 1 95.06 83 SER A C 1
ATOM 655 O O . SER A 1 83 ? 13.305 -7.734 -6.316 1 95.06 83 SER A O 1
ATOM 657 N N . HIS A 1 84 ? 15.016 -7.996 -7.652 1 94.38 84 HIS A N 1
ATOM 658 C CA . HIS A 1 84 ? 14.734 -9.359 -8.102 1 94.38 84 HIS A CA 1
ATOM 659 C C . HIS A 1 84 ? 15.82 -10.328 -7.648 1 94.38 84 HIS A C 1
ATOM 661 O O . HIS A 1 84 ? 16.984 -10.18 -8.031 1 94.38 84 HIS A O 1
ATOM 667 N N . PHE A 1 85 ? 15.445 -11.312 -6.836 1 96.12 85 PHE A N 1
ATOM 668 C CA . PHE A 1 85 ? 16.484 -12.148 -6.25 1 96.12 85 PHE A CA 1
ATOM 669 C C . PHE A 1 85 ? 15.977 -13.555 -5.988 1 96.12 85 PHE A C 1
ATOM 671 O O . PHE A 1 85 ? 14.773 -13.805 -6.031 1 96.12 85 PHE A O 1
ATOM 678 N N . GLU A 1 86 ? 16.875 -14.453 -5.734 1 96.31 86 GLU A N 1
ATOM 679 C CA . GLU A 1 86 ? 16.562 -15.828 -5.352 1 96.31 86 GLU A CA 1
ATOM 680 C C . GLU A 1 86 ? 16.328 -15.938 -3.85 1 96.31 86 GLU A C 1
ATOM 682 O O . GLU A 1 86 ? 17.172 -15.562 -3.047 1 96.31 86 GLU A O 1
ATOM 687 N N . PRO A 1 87 ? 15.133 -16.438 -3.553 1 94.5 87 PRO A N 1
ATOM 688 C CA . PRO A 1 87 ? 14.875 -16.578 -2.117 1 94.5 87 PRO A CA 1
ATOM 689 C C . PRO A 1 87 ? 15.555 -17.797 -1.512 1 94.5 87 PRO A C 1
ATOM 691 O O . PRO A 1 87 ? 15.93 -18.719 -2.238 1 94.5 87 PRO A O 1
ATOM 694 N N . THR A 1 88 ? 15.773 -17.734 -0.208 1 90.44 88 THR A N 1
ATOM 695 C CA . THR A 1 88 ? 16.078 -18.969 0.514 1 90.44 88 THR A CA 1
ATOM 696 C C . THR A 1 88 ? 14.852 -19.875 0.554 1 90.44 88 THR A C 1
ATOM 698 O O . THR A 1 88 ? 13.742 -19.453 0.225 1 90.44 88 THR A O 1
ATOM 701 N N . GLU A 1 89 ? 15.07 -21.094 0.943 1 87.44 89 GLU A N 1
ATOM 702 C CA . GLU A 1 89 ? 13.953 -22.031 1.055 1 87.44 89 GLU A CA 1
ATOM 703 C C . GLU A 1 89 ? 12.938 -21.562 2.092 1 87.44 89 GLU A C 1
ATOM 705 O O . GLU A 1 89 ? 11.734 -21.734 1.911 1 87.44 89 GLU A O 1
ATOM 710 N N . GLU A 1 90 ? 13.438 -20.953 3.094 1 83.81 90 GLU A N 1
ATOM 711 C CA . GLU A 1 90 ? 12.57 -20.469 4.164 1 83.81 90 GLU A CA 1
ATOM 712 C C . GLU A 1 90 ? 11.664 -19.344 3.674 1 83.81 90 GLU A C 1
ATOM 714 O O . GLU A 1 90 ? 10.469 -19.328 3.961 1 83.81 90 GLU A O 1
ATOM 719 N N . VAL A 1 91 ? 12.234 -18.438 2.98 1 87.88 91 VAL A N 1
ATOM 720 C CA . VAL A 1 91 ? 11.477 -17.312 2.449 1 87.88 91 VAL A CA 1
ATOM 721 C C . VAL A 1 91 ? 10.477 -17.797 1.408 1 87.88 91 VAL A C 1
ATOM 723 O O . VAL A 1 91 ? 9.312 -17.375 1.4 1 87.88 91 VAL A O 1
ATOM 726 N N . ARG A 1 92 ? 10.914 -18.719 0.595 1 90.5 92 ARG A N 1
ATOM 727 C CA . ARG A 1 92 ? 10.039 -19.297 -0.42 1 90.5 92 ARG A CA 1
ATOM 728 C C . ARG A 1 92 ? 8.828 -19.969 0.218 1 90.5 92 ARG A C 1
ATOM 730 O O . ARG A 1 92 ? 7.691 -19.75 -0.219 1 90.5 92 ARG A O 1
ATOM 737 N N . ARG A 1 93 ? 9.062 -20.688 1.161 1 85.25 93 ARG A N 1
ATOM 738 C CA . ARG A 1 93 ? 7.996 -21.406 1.844 1 85.25 93 ARG A CA 1
ATOM 739 C C . ARG A 1 93 ? 7.02 -20.453 2.514 1 85.25 93 ARG A C 1
ATOM 741 O O . ARG A 1 93 ? 5.809 -20.672 2.479 1 85.25 93 ARG A O 1
ATOM 748 N N . ALA A 1 94 ? 7.57 -19.422 3.146 1 84.06 94 ALA A N 1
ATOM 749 C CA . ALA A 1 94 ? 6.723 -18.438 3.814 1 84.06 94 ALA A CA 1
ATOM 750 C C . ALA A 1 94 ? 5.797 -17.75 2.818 1 84.06 94 ALA A C 1
ATOM 752 O O . ALA A 1 94 ? 4.602 -17.594 3.08 1 84.06 94 ALA A O 1
ATOM 753 N N . LEU A 1 95 ? 6.324 -17.375 1.697 1 87.25 95 LEU A N 1
ATOM 754 C CA . LEU A 1 95 ? 5.535 -16.688 0.681 1 87.25 95 LEU A CA 1
ATOM 755 C C . LEU A 1 95 ? 4.516 -17.625 0.052 1 87.25 95 LEU A C 1
ATOM 757 O O . LEU A 1 95 ? 3.393 -17.219 -0.255 1 87.25 95 LEU A O 1
ATOM 761 N N . THR A 1 96 ? 4.922 -18.875 -0.102 1 85 96 THR A N 1
ATOM 762 C CA . THR A 1 96 ? 4.008 -19.875 -0.636 1 85 96 THR A CA 1
ATOM 763 C C . THR A 1 96 ? 2.842 -20.109 0.319 1 85 96 THR A C 1
ATOM 765 O O . THR A 1 96 ? 1.684 -20.141 -0.104 1 85 96 THR A O 1
ATOM 768 N N . LEU A 1 97 ? 3.16 -20.219 1.557 1 80.44 97 LEU A N 1
ATOM 769 C CA . LEU A 1 97 ? 2.135 -20.469 2.566 1 80.44 97 LEU A CA 1
ATOM 770 C C . LEU A 1 97 ? 1.158 -19.312 2.648 1 80.44 97 LEU A C 1
ATOM 772 O O . LEU A 1 97 ? -0.046 -19.516 2.818 1 80.44 97 LEU A O 1
ATOM 776 N N . GLN A 1 98 ? 1.632 -18.141 2.598 1 79.69 98 GLN A N 1
ATOM 777 C CA . GLN A 1 98 ? 0.777 -16.953 2.607 1 79.69 98 GLN A CA 1
ATOM 778 C C . GLN A 1 98 ? -0.229 -17 1.459 1 79.69 98 GLN A C 1
ATOM 780 O O . GLN A 1 98 ? -1.41 -16.703 1.651 1 79.69 98 GLN A O 1
ATOM 785 N N . ARG A 1 99 ? 0.235 -17.391 0.353 1 77.31 99 ARG A N 1
ATOM 786 C CA . ARG A 1 99 ? -0.609 -17.453 -0.836 1 77.31 99 ARG A CA 1
ATOM 787 C C . ARG A 1 99 ? -1.675 -18.531 -0.697 1 77.31 99 ARG A C 1
ATOM 789 O O . ARG A 1 99 ? -2.803 -18.359 -1.163 1 77.31 99 ARG A O 1
ATOM 796 N N . GLU A 1 100 ? -1.309 -19.547 -0.043 1 78.12 100 GLU A N 1
ATOM 797 C CA . GLU A 1 100 ? -2.213 -20.688 0.088 1 78.12 100 GLU A CA 1
ATOM 798 C C . GLU A 1 100 ? -3.246 -20.453 1.185 1 78.12 100 GLU A C 1
ATOM 800 O O . GLU A 1 100 ? -4.32 -21.062 1.175 1 78.12 100 GLU A O 1
ATOM 805 N N . SER A 1 101 ? -2.957 -19.672 2.146 1 74.69 101 SER A N 1
ATOM 806 C CA . SER A 1 101 ? -3.803 -19.5 3.322 1 74.69 101 SER A CA 1
ATOM 807 C C . SER A 1 101 ? -4.832 -18.391 3.105 1 74.69 101 SER A C 1
ATOM 809 O O . SER A 1 101 ? -5.613 -18.078 4.004 1 74.69 101 SER A O 1
ATOM 811 N N . LEU A 1 102 ? -4.988 -17.812 2.02 1 76.5 102 LEU A N 1
ATOM 812 C CA . LEU A 1 102 ? -5.938 -16.75 1.708 1 76.5 102 LEU A CA 1
ATOM 813 C C . LEU A 1 102 ? -5.742 -15.555 2.637 1 76.5 102 LEU A C 1
ATOM 815 O O . LEU A 1 102 ? -6.703 -14.859 2.975 1 76.5 102 LEU A O 1
ATOM 819 N N . LEU A 1 103 ? -4.586 -15.469 3.213 1 82.44 103 LEU A N 1
ATOM 820 C CA . LEU A 1 103 ? -4.242 -14.305 4.023 1 82.44 103 LEU A CA 1
ATOM 821 C C . LEU A 1 103 ? -3.869 -13.117 3.141 1 82.44 103 LEU A C 1
ATOM 823 O O . LEU A 1 103 ? -3.154 -13.281 2.148 1 82.44 103 LEU A O 1
ATOM 827 N N . VAL A 1 104 ? -4.453 -12.039 3.486 1 87.19 104 VAL A N 1
ATOM 828 C CA . VAL A 1 104 ? -4.059 -10.805 2.812 1 87.19 104 VAL A CA 1
ATOM 829 C C . VAL A 1 104 ? -3.082 -10.023 3.691 1 87.19 104 VAL A C 1
ATOM 831 O O . VAL A 1 104 ? -3.326 -9.836 4.887 1 87.19 104 VAL A O 1
ATOM 834 N N . VAL A 1 105 ? -1.962 -9.672 3.09 1 87.56 105 VAL A N 1
ATOM 835 C CA . VAL A 1 105 ? -1.01 -8.828 3.799 1 87.56 105 VAL A CA 1
ATOM 836 C C . VAL A 1 105 ? -1.349 -7.355 3.559 1 87.56 105 VAL A C 1
ATOM 838 O O . VAL A 1 105 ? -1.476 -6.922 2.412 1 87.56 105 VAL A O 1
ATOM 841 N N . ASP A 1 106 ? -1.552 -6.699 4.648 1 85.69 106 ASP A N 1
ATOM 842 C CA . ASP A 1 106 ? -1.791 -5.262 4.566 1 85.69 106 ASP A CA 1
ATOM 843 C C . ASP A 1 106 ? -0.476 -4.488 4.496 1 85.69 106 ASP A C 1
ATOM 845 O O . ASP A 1 106 ? 0.169 -4.254 5.52 1 85.69 106 ASP A O 1
ATOM 849 N N . THR A 1 107 ? -0.11 -4.07 3.27 1 86 107 THR A N 1
ATOM 850 C CA . THR A 1 107 ? 1.149 -3.357 3.088 1 86 107 THR A CA 1
ATOM 851 C C . THR A 1 107 ? 0.959 -1.86 3.316 1 86 107 THR A C 1
ATOM 853 O O . THR A 1 107 ? -0.148 -1.341 3.17 1 86 107 THR A O 1
ATOM 856 N N . PRO A 1 108 ? 2.061 -1.231 3.811 1 84.75 108 PRO A N 1
ATOM 857 C CA . PRO A 1 108 ? 3.445 -1.71 3.811 1 84.75 108 PRO A CA 1
ATOM 858 C C . PRO A 1 108 ? 3.787 -2.525 5.055 1 84.75 108 PRO A C 1
ATOM 860 O O . PRO A 1 108 ? 3.217 -2.297 6.125 1 84.75 108 PRO A O 1
ATOM 863 N N . ILE A 1 109 ? 4.754 -3.502 4.859 1 88.38 109 ILE A N 1
ATOM 864 C CA . ILE A 1 109 ? 5.41 -4.203 5.957 1 88.38 109 ILE A CA 1
ATOM 865 C C . ILE A 1 109 ? 6.562 -3.354 6.496 1 88.38 109 ILE A C 1
ATOM 867 O O . ILE A 1 109 ? 7.488 -3.008 5.758 1 88.38 109 ILE A O 1
ATOM 871 N N . ARG A 1 110 ? 6.562 -3.072 7.746 1 87.62 110 ARG A N 1
ATOM 872 C CA . ARG A 1 110 ? 7.527 -2.115 8.281 1 87.62 110 ARG A CA 1
ATOM 873 C C . ARG A 1 110 ? 8.656 -2.828 9.023 1 87.62 110 ARG A C 1
ATOM 875 O O . ARG A 1 110 ? 8.422 -3.842 9.688 1 87.62 110 ARG A O 1
ATOM 882 N N . PHE A 1 111 ? 9.797 -2.158 8.867 1 86.81 111 PHE A N 1
ATOM 883 C CA . PHE A 1 111 ? 10.938 -2.627 9.641 1 86.81 111 PHE A CA 1
ATOM 884 C C . PHE A 1 111 ? 10.992 -1.937 11 1 86.81 111 PHE A C 1
ATOM 886 O O . PHE A 1 111 ? 10.734 -0.735 11.102 1 86.81 111 PHE A O 1
ATOM 893 N N . THR A 1 112 ? 11.273 -2.719 11.992 1 82.19 112 THR A N 1
ATOM 894 C CA . THR A 1 112 ? 11.547 -2.127 13.297 1 82.19 112 THR A CA 1
ATOM 895 C C . THR A 1 112 ? 12.992 -1.646 13.383 1 82.19 112 THR A C 1
ATOM 897 O O . THR A 1 112 ? 13.781 -1.867 12.461 1 82.19 112 THR A O 1
ATOM 900 N N . ASP A 1 113 ? 13.32 -1.058 14.516 1 76.75 113 ASP A N 1
ATOM 901 C CA . ASP A 1 113 ? 14.68 -0.587 14.75 1 76.75 113 ASP A CA 1
ATOM 902 C C . ASP A 1 113 ? 15.672 -1.75 14.75 1 76.75 113 ASP A C 1
ATOM 904 O O . ASP A 1 113 ? 16.844 -1.58 14.383 1 76.75 113 ASP A O 1
ATOM 908 N N . ASP A 1 114 ? 15.234 -2.92 15.109 1 79.75 114 ASP A N 1
ATOM 909 C CA . ASP A 1 114 ? 16.094 -4.098 15.156 1 79.75 114 ASP A CA 1
ATOM 910 C C . ASP A 1 114 ? 16.047 -4.863 13.836 1 79.75 114 ASP A C 1
ATOM 912 O O . ASP A 1 114 ? 16.516 -6 13.75 1 79.75 114 ASP A O 1
ATOM 916 N N . ASP A 1 115 ? 15.375 -4.301 12.859 1 82 115 ASP A N 1
ATOM 917 C CA . ASP A 1 115 ? 15.266 -4.82 11.492 1 82 115 ASP A CA 1
ATOM 918 C C . ASP A 1 115 ? 14.383 -6.062 11.445 1 82 115 ASP A C 1
ATOM 920 O O . ASP A 1 115 ? 14.531 -6.902 10.555 1 82 115 ASP A O 1
ATOM 924 N N . ASP A 1 116 ? 13.562 -6.121 12.492 1 87.06 116 ASP A N 1
ATOM 925 C CA . ASP A 1 116 ? 12.477 -7.094 12.414 1 87.06 116 ASP A CA 1
ATOM 926 C C . ASP A 1 116 ? 11.336 -6.57 11.539 1 87.06 116 ASP A C 1
ATOM 928 O O . ASP A 1 116 ? 11.312 -5.391 11.188 1 87.06 116 ASP A O 1
ATOM 932 N N . LEU A 1 117 ? 10.453 -7.539 11.188 1 90.62 117 LEU A N 1
ATOM 933 C CA . LEU A 1 117 ? 9.344 -7.141 10.328 1 90.62 117 LEU A CA 1
ATOM 934 C C . LEU A 1 117 ? 8.039 -7.082 11.117 1 90.62 117 LEU A C 1
ATOM 936 O O . LEU A 1 117 ? 7.719 -8.008 11.867 1 90.62 117 LEU A O 1
ATOM 940 N N . THR A 1 118 ? 7.348 -6.035 10.992 1 88.31 118 THR A N 1
ATOM 941 C CA . THR A 1 118 ? 5.973 -5.953 11.484 1 88.31 118 THR A CA 1
ATOM 942 C C . THR A 1 118 ? 4.98 -6.172 10.344 1 88.31 118 THR A C 1
ATOM 944 O O . THR A 1 118 ? 4.898 -5.359 9.422 1 88.31 118 THR A O 1
ATOM 947 N N . VAL A 1 119 ? 4.195 -7.203 10.43 1 89.19 119 VAL A N 1
ATOM 948 C CA . VAL A 1 119 ? 3.287 -7.59 9.359 1 89.19 119 VAL A CA 1
ATOM 949 C C . VAL A 1 119 ? 1.849 -7.574 9.867 1 89.19 119 VAL A C 1
ATOM 951 O O . VAL A 1 119 ? 1.558 -8.117 10.938 1 89.19 119 VAL A O 1
ATOM 954 N N . THR A 1 120 ? 0.99 -6.984 9.125 1 86.31 120 THR A N 1
ATOM 955 C CA . THR A 1 120 ? -0.44 -7.027 9.414 1 86.31 120 THR A CA 1
ATOM 956 C C . THR A 1 120 ? -1.167 -7.922 8.414 1 86.31 120 THR A C 1
ATOM 958 O O . THR A 1 120 ? -1.127 -7.672 7.203 1 86.31 120 THR A O 1
ATOM 961 N N . TYR A 1 121 ? -1.801 -8.922 8.922 1 87.69 121 TYR A N 1
ATOM 962 C CA . TYR A 1 121 ? -2.602 -9.836 8.125 1 87.69 121 TYR A CA 1
ATOM 963 C C . TYR A 1 121 ? -4.09 -9.539 8.273 1 87.69 121 TYR A C 1
ATOM 965 O O . TYR A 1 121 ? -4.551 -9.195 9.367 1 87.69 121 TYR A O 1
ATOM 973 N N . ILE A 1 122 ? -4.723 -9.688 7.164 1 87.44 122 ILE A N 1
ATOM 974 C CA . ILE A 1 122 ? -6.176 -9.578 7.168 1 87.44 122 ILE A CA 1
ATOM 975 C C . ILE A 1 122 ? -6.801 -10.93 6.812 1 87.44 122 ILE A C 1
ATOM 977 O O . ILE A 1 122 ? -6.363 -11.586 5.867 1 87.44 122 ILE A O 1
ATOM 981 N N . GLY A 1 123 ? -7.797 -11.336 7.559 1 86.12 123 GLY A N 1
ATOM 982 C CA . GLY A 1 123 ? -8.477 -12.609 7.344 1 86.12 123 GLY A CA 1
ATOM 983 C C . GLY A 1 123 ? -9.547 -12.891 8.383 1 86.12 123 GLY A C 1
ATOM 984 O O . GLY A 1 123 ? -10.242 -11.977 8.828 1 86.12 123 GLY A O 1
ATOM 985 N N . THR A 1 124 ? -9.727 -14.195 8.609 1 86.81 124 THR A N 1
ATOM 986 C CA . THR A 1 124 ? -10.672 -14.641 9.625 1 86.81 124 THR A CA 1
ATOM 987 C C . THR A 1 124 ? -9.938 -15.297 10.789 1 86.81 124 THR A C 1
ATOM 989 O O . THR A 1 124 ? -8.742 -15.586 10.695 1 86.81 124 THR A O 1
ATOM 992 N N . ASP A 1 125 ? -10.688 -15.5 11.836 1 85.25 125 ASP A N 1
ATOM 993 C CA . ASP A 1 125 ? -10.117 -16.219 12.977 1 85.25 125 ASP A CA 1
ATOM 994 C C . ASP A 1 125 ? -9.617 -17.594 12.562 1 85.25 125 ASP A C 1
ATOM 996 O O . ASP A 1 125 ? -8.586 -18.062 13.047 1 85.25 125 ASP A O 1
ATOM 1000 N N . GLU A 1 126 ? -10.328 -18.188 11.695 1 83.81 126 GLU A N 1
ATOM 1001 C CA . GLU A 1 126 ? -9.945 -19.516 11.227 1 83.81 126 GLU A CA 1
ATOM 1002 C C . GLU A 1 126 ? -8.617 -19.484 10.469 1 83.81 126 GLU A C 1
ATOM 1004 O O . GLU A 1 126 ? -7.766 -20.344 10.664 1 83.81 126 GLU A O 1
ATOM 1009 N N . THR A 1 127 ? -8.484 -18.5 9.703 1 83.12 127 THR A N 1
ATOM 1010 C CA . THR A 1 127 ? -7.254 -18.391 8.922 1 83.12 127 THR A CA 1
ATOM 1011 C C . THR A 1 127 ? -6.062 -18.078 9.828 1 83.12 127 THR A C 1
ATOM 1013 O O . THR A 1 127 ? -4.957 -18.578 9.594 1 83.12 127 THR A O 1
ATOM 1016 N N . PHE A 1 128 ? -6.312 -17.281 10.859 1 84.44 128 PHE A N 1
ATOM 1017 C CA . PHE A 1 128 ? -5.234 -16.938 11.781 1 84.44 128 PHE A CA 1
ATOM 1018 C C . PHE A 1 128 ? -4.801 -18.156 12.586 1 84.44 128 PHE A C 1
ATOM 1020 O O . PHE A 1 128 ? -3.615 -18.328 12.875 1 84.44 128 PHE A O 1
ATOM 1027 N N . GLN A 1 129 ? -5.711 -18.922 12.945 1 81.69 129 GLN A N 1
ATOM 1028 C CA . GLN A 1 129 ? -5.398 -20.141 13.672 1 81.69 129 GLN A CA 1
ATOM 1029 C C . GLN A 1 129 ? -4.562 -21.094 12.812 1 81.69 129 GLN A C 1
ATOM 1031 O O . GLN A 1 129 ? -3.625 -21.719 13.312 1 81.69 129 GLN A O 1
ATOM 1036 N N . ALA A 1 130 ? -4.922 -21.141 11.594 1 77.38 130 ALA A N 1
ATOM 1037 C CA . ALA A 1 130 ? -4.16 -21.984 10.672 1 77.38 130 ALA A CA 1
ATOM 1038 C C . ALA A 1 130 ? -2.729 -21.484 10.523 1 77.38 130 ALA A C 1
ATOM 1040 O O . ALA A 1 130 ? -1.786 -22.266 10.453 1 77.38 130 ALA A O 1
ATOM 1041 N N . LEU A 1 131 ? -2.621 -20.156 10.469 1 76.5 131 LEU A N 1
ATOM 1042 C CA . LEU A 1 131 ? -1.306 -19.531 10.352 1 76.5 131 LEU A CA 1
ATOM 1043 C C . LEU A 1 131 ? -0.445 -19.859 11.57 1 76.5 131 LEU A C 1
ATOM 1045 O O . LEU A 1 131 ? 0.752 -20.125 11.438 1 76.5 131 LEU A O 1
ATOM 1049 N N . SER A 1 132 ? -1 -19.734 12.672 1 75.75 132 SER A N 1
ATOM 1050 C CA . SER A 1 132 ? -0.28 -20 13.914 1 75.75 132 SER A CA 1
ATOM 1051 C C . SER A 1 132 ? 0.294 -21.422 13.922 1 75.75 132 SER A C 1
ATOM 1053 O O . SER A 1 132 ? 1.423 -21.625 14.367 1 75.75 132 SER A O 1
ATOM 1055 N N . GLY A 1 133 ? -0.507 -22.312 13.414 1 73.12 133 GLY A N 1
ATOM 1056 C CA . GLY A 1 133 ? -0.033 -23.672 13.32 1 73.12 133 GLY A CA 1
ATOM 1057 C C . GLY A 1 133 ? 1.143 -23.844 12.375 1 73.12 133 GLY A C 1
ATOM 1058 O O . GLY A 1 133 ? 2.088 -24.578 12.672 1 73.12 133 GLY A O 1
ATOM 1059 N N . TYR A 1 134 ? 1.068 -23.062 11.406 1 70.81 134 TYR A N 1
ATOM 1060 C CA . TYR A 1 134 ? 2.109 -23.141 10.383 1 70.81 134 TYR A CA 1
ATOM 1061 C C . TYR A 1 134 ? 3.402 -22.5 10.875 1 70.81 134 TYR A C 1
ATOM 1063 O O . TYR A 1 134 ? 4.492 -23.016 10.617 1 70.81 134 TYR A O 1
ATOM 1071 N N . VAL A 1 135 ? 3.285 -21.391 11.5 1 72.56 135 VAL A N 1
ATOM 1072 C CA . VAL A 1 135 ? 4.445 -20.656 12 1 72.56 135 VAL A CA 1
ATOM 1073 C C . VAL A 1 135 ? 5.203 -21.531 13.008 1 72.56 135 VAL A C 1
ATOM 1075 O O . VAL A 1 135 ? 6.434 -21.484 13.07 1 72.56 135 VAL A O 1
ATOM 1078 N N . GLU A 1 136 ? 4.523 -22.156 13.688 1 68.69 136 GLU A N 1
ATOM 1079 C CA . GLU A 1 136 ? 5.152 -23.062 14.648 1 68.69 136 GLU A CA 1
ATOM 1080 C C . GLU A 1 136 ? 6.016 -24.109 13.945 1 68.69 136 GLU A C 1
ATOM 1082 O O . GLU A 1 136 ? 7.016 -24.562 14.5 1 68.69 136 GLU A O 1
ATOM 1087 N N . GLU A 1 137 ? 5.633 -24.312 12.805 1 66.31 137 GLU A N 1
ATOM 1088 C CA . GLU A 1 137 ? 6.371 -25.328 12.055 1 66.31 137 GLU A CA 1
ATOM 1089 C C . GLU A 1 137 ? 7.617 -24.734 11.414 1 66.31 137 GLU A C 1
ATOM 1091 O O . GLU A 1 137 ? 8.555 -25.453 11.07 1 66.31 137 GLU A O 1
ATOM 1096 N N . LEU A 1 138 ? 7.469 -23.469 11.297 1 65.19 138 LEU A N 1
ATOM 1097 C CA . LEU A 1 138 ? 8.617 -22.828 10.664 1 65.19 138 LEU A CA 1
ATOM 1098 C C . LEU A 1 138 ? 9.695 -22.5 11.688 1 65.19 138 LEU A C 1
ATOM 1100 O O . LEU A 1 138 ? 9.477 -21.688 12.594 1 65.19 138 LEU A O 1
ATOM 1104 N N . ASP A 1 139 ? 10.672 -23.266 11.93 1 65.62 139 ASP A N 1
ATOM 1105 C CA . ASP A 1 139 ? 11.734 -23.156 12.922 1 65.62 139 ASP A CA 1
ATOM 1106 C C . ASP A 1 139 ? 12.648 -21.969 12.617 1 65.62 139 ASP A C 1
ATOM 1108 O O . ASP A 1 139 ? 13.445 -21.562 13.469 1 65.62 139 ASP A O 1
ATOM 1112 N N . SER A 1 140 ? 12.445 -21.422 11.562 1 67.56 140 SER A N 1
ATOM 1113 C CA . SER A 1 140 ? 13.445 -20.453 11.148 1 67.56 140 SER A CA 1
ATOM 1114 C C . SER A 1 140 ? 12.992 -19.031 11.445 1 67.56 140 SER A C 1
ATOM 1116 O O . SER A 1 140 ? 13.734 -18.062 11.227 1 67.56 140 SER A O 1
ATOM 1118 N N . MET A 1 141 ? 11.797 -18.891 12.008 1 73.94 141 MET A N 1
ATOM 1119 C CA . MET A 1 141 ? 11.312 -17.562 12.352 1 73.94 141 MET A CA 1
ATOM 1120 C C . MET A 1 141 ? 10.414 -17.609 13.586 1 73.94 141 MET A C 1
ATOM 1122 O O . MET A 1 141 ? 9.852 -18.656 13.906 1 73.94 141 MET A O 1
ATOM 1126 N N . THR A 1 142 ? 10.578 -16.562 14.32 1 78.88 142 THR A N 1
ATOM 1127 C CA . THR A 1 142 ? 9.648 -16.391 15.438 1 78.88 142 THR A CA 1
ATOM 1128 C C . THR A 1 142 ? 8.594 -15.336 15.117 1 78.88 142 THR A C 1
ATOM 1130 O O . THR A 1 142 ? 8.906 -14.312 14.5 1 78.88 142 THR A O 1
ATOM 1133 N N . VAL A 1 143 ? 7.398 -15.664 15.477 1 82.19 143 VAL A N 1
ATOM 1134 C CA . VAL A 1 143 ? 6.289 -14.75 15.25 1 82.19 143 VAL A CA 1
ATOM 1135 C C . VAL A 1 143 ? 5.668 -14.352 16.594 1 82.19 143 VAL A C 1
ATOM 1137 O O . VAL A 1 143 ? 5.336 -15.211 17.406 1 82.19 143 VAL A O 1
ATOM 1140 N N . GLU A 1 144 ? 5.719 -13.109 16.859 1 84.56 144 GLU A N 1
ATOM 1141 C CA . GLU A 1 144 ? 5.066 -12.57 18.062 1 84.56 144 GLU A CA 1
ATOM 1142 C C . GLU A 1 144 ? 3.84 -11.742 17.688 1 84.56 144 GLU A C 1
ATOM 1144 O O . GLU A 1 144 ? 3.93 -10.812 16.891 1 84.56 144 GLU A O 1
ATOM 1149 N N . VAL A 1 145 ? 2.752 -12.094 18.328 1 84.5 145 VAL A N 1
ATOM 1150 C CA . VAL A 1 145 ? 1.518 -11.359 18.078 1 84.5 145 VAL A CA 1
ATOM 1151 C C . VAL A 1 145 ? 1.547 -10.023 18.812 1 84.5 145 VAL A C 1
ATOM 1153 O O . VAL A 1 145 ? 1.742 -9.984 20.031 1 84.5 145 VAL A O 1
ATOM 1156 N N . LEU A 1 146 ? 1.399 -8.992 18.156 1 82.75 146 LEU A N 1
ATOM 1157 C CA . LEU A 1 146 ? 1.368 -7.664 18.75 1 82.75 146 LEU A CA 1
ATOM 1158 C C . LEU A 1 146 ? -0.063 -7.25 19.078 1 82.75 146 LEU A C 1
ATOM 1160 O O . LEU A 1 146 ? -0.331 -6.73 20.172 1 82.75 146 LEU A O 1
ATOM 1164 N N . GLU A 1 147 ? -0.891 -7.43 18.109 1 83.94 147 GLU A N 1
ATOM 1165 C CA . GLU A 1 147 ? -2.268 -6.965 18.25 1 83.94 147 GLU A CA 1
ATOM 1166 C C . GLU A 1 147 ? -3.209 -7.719 17.328 1 83.94 147 GLU A C 1
ATOM 1168 O O . GLU A 1 147 ? -2.797 -8.18 16.25 1 83.94 147 GLU A O 1
ATOM 1173 N N . MET A 1 148 ? -4.469 -7.941 17.766 1 84.56 148 MET A N 1
ATOM 1174 C CA . MET A 1 148 ? -5.531 -8.5 16.938 1 84.56 148 MET A CA 1
ATOM 1175 C C . MET A 1 148 ? -6.852 -7.777 17.188 1 84.56 148 MET A C 1
ATOM 1177 O O . MET A 1 148 ? -7.098 -7.285 18.297 1 84.56 148 MET A O 1
ATOM 1181 N N . GLY A 1 149 ? -7.598 -7.602 16.188 1 82.75 149 GLY A N 1
ATOM 1182 C CA . GLY A 1 149 ? -8.891 -6.949 16.344 1 82.75 149 GLY A CA 1
ATOM 1183 C C . GLY A 1 149 ? -9.703 -6.918 15.07 1 82.75 149 GLY A C 1
ATOM 1184 O O . GLY A 1 149 ? -9.375 -7.605 14.102 1 82.75 149 GLY A O 1
ATOM 1185 N N . GLU A 1 150 ? -10.852 -6.238 15.148 1 79.12 150 GLU A N 1
ATOM 1186 C CA . GLU A 1 150 ? -11.672 -6.016 13.961 1 79.12 150 GLU A CA 1
ATOM 1187 C C . GLU A 1 150 ? -11.008 -5.016 13.016 1 79.12 150 GLU A C 1
ATOM 1189 O O . GLU A 1 150 ? -10.508 -3.979 13.453 1 79.12 150 GLU A O 1
ATOM 1194 N N . TYR A 1 151 ? -10.922 -5.527 11.82 1 75.56 151 TYR A N 1
ATOM 1195 C CA . TYR A 1 151 ? -10.297 -4.656 10.836 1 75.56 151 TYR A CA 1
ATOM 1196 C C . TYR A 1 151 ? -11.211 -3.492 10.469 1 75.56 151 TYR A C 1
ATOM 1198 O O . TYR A 1 151 ? -12.383 -3.691 10.164 1 75.56 151 TYR A O 1
ATOM 1206 N N . GLU A 1 152 ? -10.836 -2.309 10.625 1 63.25 152 GLU A N 1
ATOM 1207 C CA . GLU A 1 152 ? -11.578 -1.119 10.211 1 63.25 152 GLU A CA 1
ATOM 1208 C C . GLU A 1 152 ? -10.852 -0.369 9.102 1 63.25 152 GLU A C 1
ATOM 1210 O O . GLU A 1 152 ? -9.617 -0.301 9.102 1 63.25 152 GLU A O 1
ATOM 1215 N N . ALA A 1 153 ? -11.719 -0.2 7.926 1 56.25 153 ALA A N 1
ATOM 1216 C CA . ALA A 1 153 ? -11.164 0.491 6.762 1 56.25 153 ALA A CA 1
ATOM 1217 C C . ALA A 1 153 ? -10.344 1.704 7.188 1 56.25 153 ALA A C 1
ATOM 1219 O O . ALA A 1 153 ? -9.445 2.137 6.461 1 56.25 153 ALA A O 1
ATOM 1220 N N . ASP A 1 154 ? -10.898 2.307 8.242 1 47.81 154 ASP A N 1
ATOM 1221 C CA . ASP A 1 154 ? -10.211 3.527 8.648 1 47.81 154 ASP A CA 1
ATOM 1222 C C . ASP A 1 154 ? -8.695 3.312 8.711 1 47.81 154 ASP A C 1
ATOM 1224 O O . ASP A 1 154 ? -7.926 4.273 8.664 1 47.81 154 ASP A O 1
ATOM 1228 N N . ASP A 1 155 ? -8.445 2.057 8.734 1 42.25 155 ASP A N 1
ATOM 1229 C CA . ASP A 1 155 ? -7.035 1.848 9.062 1 42.25 155 ASP A CA 1
ATOM 1230 C C . ASP A 1 155 ? -6.168 1.905 7.809 1 42.25 155 ASP A C 1
ATOM 1232 O O . ASP A 1 155 ? -4.961 1.647 7.871 1 42.25 155 ASP A O 1
ATOM 1236 N N . SER A 1 156 ? -6.809 1.738 6.68 1 46.06 156 SER A N 1
ATOM 1237 C CA . SER A 1 156 ? -5.895 1.951 5.562 1 46.06 156 SER A CA 1
ATOM 1238 C C . SER A 1 156 ? -5.234 3.322 5.645 1 46.06 156 SER A C 1
ATOM 1240 O O . SER A 1 156 ? -5.762 4.238 6.281 1 46.06 156 SER A O 1
ATOM 1242 N N . THR A 1 157 ? -3.998 3.438 5.309 1 45.09 157 THR A N 1
ATOM 1243 C CA . THR A 1 157 ? -3.109 4.406 5.938 1 45.09 157 THR A CA 1
ATOM 1244 C C . THR A 1 157 ? -3.809 5.754 6.102 1 45.09 157 THR A C 1
ATOM 1246 O O . THR A 1 157 ? -3.797 6.34 7.188 1 45.09 157 THR A O 1
ATOM 1249 N N . PHE A 1 158 ? -4.242 6.5 5.121 1 46.88 158 PHE A N 1
ATOM 1250 C CA . PHE A 1 158 ? -4.766 7.84 5.371 1 46.88 158 PHE A CA 1
ATOM 1251 C C . PHE A 1 158 ? -6.289 7.828 5.41 1 46.88 158 PHE A C 1
ATOM 1253 O O . PHE A 1 158 ? -6.902 8.617 6.133 1 46.88 158 PHE A O 1
ATOM 1260 N N . GLY A 1 159 ? -6.945 7.109 4.625 1 49.44 159 GLY A N 1
ATOM 1261 C CA . GLY A 1 159 ? -8.398 7.102 4.523 1 49.44 159 GLY A CA 1
ATOM 1262 C C . GLY A 1 159 ? -9.078 6.605 5.785 1 49.44 159 GLY A C 1
ATOM 1263 O O . GLY A 1 159 ? -10.172 7.066 6.125 1 49.44 159 GLY A O 1
ATOM 1264 N N . ARG A 1 160 ? -8.352 5.691 6.426 1 50.41 160 ARG A N 1
ATOM 1265 C CA . ARG A 1 160 ? -8.891 5.09 7.641 1 50.41 160 ARG A CA 1
ATOM 1266 C C . ARG A 1 160 ? -8.781 6.047 8.82 1 50.41 160 ARG A C 1
ATOM 1268 O O . ARG A 1 160 ? -9.422 5.84 9.859 1 50.41 160 ARG A O 1
ATOM 1275 N N . LEU A 1 161 ? -8.102 6.996 8.539 1 56.09 161 LEU A N 1
ATOM 1276 C CA . LEU A 1 161 ? -7.734 7.852 9.664 1 56.09 161 LEU A CA 1
ATOM 1277 C C . LEU A 1 161 ? -8.82 8.883 9.938 1 56.09 161 LEU A C 1
ATOM 1279 O O . LEU A 1 161 ? -8.938 9.383 11.062 1 56.09 161 LEU A O 1
ATOM 1283 N N . LEU A 1 162 ? -9.703 9.047 8.875 1 70.94 162 LEU A N 1
ATOM 1284 C CA . LEU A 1 162 ? -10.625 10.164 9.023 1 70.94 162 LEU A CA 1
ATOM 1285 C C . LEU A 1 162 ? -12.07 9.695 8.953 1 70.94 162 LEU A C 1
ATOM 1287 O O . LEU A 1 162 ? -12.398 8.789 8.18 1 70.94 162 LEU A O 1
ATOM 1291 N N . THR A 1 163 ? -12.891 10.102 9.93 1 69.88 163 THR A N 1
ATOM 1292 C CA . THR A 1 163 ? -14.328 9.883 9.797 1 69.88 163 THR A CA 1
ATOM 1293 C C . THR A 1 163 ? -14.844 10.508 8.508 1 69.88 163 THR A C 1
ATOM 1295 O O . THR A 1 163 ? -14.188 11.367 7.914 1 69.88 163 THR A O 1
ATOM 1298 N N . THR A 1 164 ? -16.062 10.133 8.141 1 70.44 164 THR A N 1
ATOM 1299 C CA . THR A 1 164 ? -16.688 10.68 6.941 1 70.44 164 THR A CA 1
ATOM 1300 C C . THR A 1 164 ? -16.781 12.203 7.023 1 70.44 164 THR A C 1
ATOM 1302 O O . THR A 1 164 ? -16.469 12.898 6.055 1 70.44 164 THR A O 1
ATOM 1305 N N . ARG A 1 165 ? -17.219 12.625 8.18 1 79.44 165 ARG A N 1
ATOM 1306 C CA . ARG A 1 165 ? -17.359 14.07 8.344 1 79.44 165 ARG A CA 1
ATOM 1307 C C . ARG A 1 165 ? -16.016 14.773 8.281 1 79.44 165 ARG A C 1
ATOM 1309 O O . ARG A 1 165 ? -15.883 15.836 7.684 1 79.44 165 ARG A O 1
ATOM 1316 N N . GLN A 1 166 ? -15.008 14.195 8.859 1 83.94 166 GLN A N 1
ATOM 1317 C CA . GLN A 1 166 ? -13.656 14.734 8.812 1 83.94 166 GLN A CA 1
ATOM 1318 C C . GLN A 1 166 ? -13.125 14.766 7.383 1 83.94 166 GLN A C 1
ATOM 1320 O O . GLN A 1 166 ? -12.484 15.742 6.973 1 83.94 166 GLN A O 1
ATOM 1325 N N . GLU A 1 167 ? -13.398 13.758 6.703 1 81.56 167 GLU A N 1
ATOM 1326 C CA . GLU A 1 167 ? -12.984 13.695 5.305 1 81.56 167 GLU A CA 1
ATOM 1327 C C . GLU A 1 167 ? -13.664 14.789 4.48 1 81.56 167 GLU A C 1
ATOM 1329 O O . GLU A 1 167 ? -13.023 15.422 3.635 1 81.56 167 GLU A O 1
ATOM 1334 N N . GLU A 1 168 ? -14.914 14.922 4.703 1 84.38 168 GLU A N 1
ATOM 1335 C CA . GLU A 1 168 ? -15.664 15.953 3.994 1 84.38 168 GLU A CA 1
ATOM 1336 C C . GLU A 1 168 ? -15.086 17.344 4.262 1 84.38 168 GLU A C 1
ATOM 1338 O O . GLU A 1 168 ? -14.93 18.141 3.338 1 84.38 168 GLU A O 1
ATOM 1343 N N . VAL A 1 169 ? -14.867 17.609 5.465 1 93.88 169 VAL A N 1
ATOM 1344 C CA . VAL A 1 169 ? -14.344 18.906 5.859 1 93.88 169 VAL A CA 1
ATOM 1345 C C . VAL A 1 169 ? -12.945 19.094 5.273 1 93.88 169 VAL A C 1
ATOM 1347 O O . VAL A 1 169 ? -12.609 20.172 4.781 1 93.88 169 VAL A O 1
ATOM 1350 N N . LEU A 1 170 ? -12.133 18.047 5.344 1 92.94 170 LEU A N 1
ATOM 1351 C CA . LEU A 1 170 ? -10.789 18.125 4.793 1 92.94 170 LEU A CA 1
ATOM 1352 C C . LEU A 1 170 ? -10.828 18.391 3.289 1 92.94 170 LEU A C 1
ATOM 1354 O O . LEU A 1 170 ? -10.07 19.203 2.775 1 92.94 170 LEU A O 1
ATOM 1358 N N . GLU A 1 171 ? -11.664 17.703 2.645 1 89.31 171 GLU A N 1
ATOM 1359 C CA . GLU A 1 171 ? -11.805 17.875 1.204 1 89.31 171 GLU A CA 1
ATOM 1360 C C . GLU A 1 171 ? -12.172 19.328 0.865 1 89.31 171 GLU A C 1
ATOM 1362 O O . GLU A 1 171 ? -11.586 19.922 -0.042 1 89.31 171 GLU A O 1
ATOM 1367 N N . ALA A 1 172 ? -13.133 19.812 1.54 1 94.75 172 ALA A N 1
ATOM 1368 C CA . ALA A 1 172 ? -13.531 21.203 1.332 1 94.75 172 ALA A CA 1
ATOM 1369 C C . ALA A 1 172 ? -12.367 22.156 1.6 1 94.75 172 ALA A C 1
ATOM 1371 O O . ALA A 1 172 ? -12.141 23.109 0.841 1 94.75 172 ALA A O 1
ATOM 1372 N N . ALA A 1 173 ? -11.672 21.969 2.686 1 96.5 173 ALA A N 1
ATOM 1373 C CA . ALA A 1 173 ? -10.539 22.812 3.064 1 96.5 173 ALA A CA 1
ATOM 1374 C C . ALA A 1 173 ? -9.469 22.812 1.98 1 96.5 173 ALA A C 1
ATOM 1376 O O . ALA A 1 173 ? -8.938 23.875 1.62 1 96.5 173 ALA A O 1
ATOM 1377 N N . VAL A 1 174 ? -9.164 21.672 1.473 1 92.56 174 VAL A N 1
ATOM 1378 C CA . VAL A 1 174 ? -8.133 21.531 0.448 1 92.56 174 VAL A CA 1
ATOM 1379 C C . VAL A 1 174 ? -8.609 22.188 -0.849 1 92.56 174 VAL A C 1
ATOM 1381 O O . VAL A 1 174 ? -7.863 22.953 -1.471 1 92.56 174 VAL A O 1
ATOM 1384 N N . GLU A 1 175 ? -9.781 21.938 -1.205 1 92.44 175 GLU A N 1
ATOM 1385 C CA . GLU A 1 175 ? -10.328 22.438 -2.459 1 92.44 175 GLU A CA 1
ATOM 1386 C C . GLU A 1 175 ? -10.414 23.969 -2.443 1 92.44 175 GLU A C 1
ATOM 1388 O O . GLU A 1 175 ? -10.156 24.625 -3.457 1 92.44 175 GLU A O 1
ATOM 1393 N N . LEU A 1 176 ? -10.758 24.531 -1.308 1 95.56 176 LEU A N 1
ATOM 1394 C CA . LEU A 1 176 ? -10.93 25.969 -1.179 1 95.56 176 LEU A CA 1
ATOM 1395 C C . LEU A 1 176 ? -9.586 26.656 -0.981 1 95.56 176 LEU A C 1
ATOM 1397 O O . LEU A 1 176 ? -9.492 27.891 -1.068 1 95.56 176 LEU A O 1
ATOM 1401 N N . GLY A 1 177 ? -8.562 25.844 -0.735 1 94.44 177 GLY A N 1
ATOM 1402 C CA . GLY A 1 177 ? -7.215 26.391 -0.629 1 94.44 177 GLY A CA 1
ATOM 1403 C C . GLY A 1 177 ? -6.832 26.75 0.792 1 94.44 177 GLY A C 1
ATOM 1404 O O . GLY A 1 177 ? -5.988 27.625 1.005 1 94.44 177 GLY A O 1
ATOM 1405 N N . TYR A 1 178 ? -7.484 26.25 1.812 1 95.44 178 TYR A N 1
ATOM 1406 C CA . TYR A 1 178 ? -7.148 26.5 3.211 1 95.44 178 TYR A CA 1
ATOM 1407 C C . TYR A 1 178 ? -5.707 26.109 3.506 1 95.44 178 TYR A C 1
ATOM 1409 O O . TYR A 1 178 ? -5.031 26.75 4.305 1 95.44 178 TYR A O 1
ATOM 1417 N N . TYR A 1 179 ? -5.223 25.078 2.934 1 94.25 179 TYR A N 1
ATOM 1418 C CA . TYR A 1 179 ? -3.879 24.578 3.199 1 94.25 179 TYR A CA 1
ATOM 1419 C C . TYR A 1 179 ? -2.895 25.094 2.15 1 94.25 179 TYR A C 1
ATOM 1421 O O . TYR A 1 179 ? -1.75 24.625 2.094 1 94.25 179 TYR A O 1
ATOM 1429 N N . ASN A 1 180 ? -3.359 25.984 1.371 1 89.94 180 ASN A N 1
ATOM 1430 C CA . ASN A 1 180 ? -2.439 26.594 0.413 1 89.94 180 ASN A CA 1
ATOM 1431 C C . ASN A 1 180 ? -1.494 27.578 1.091 1 89.94 180 ASN A C 1
ATOM 1433 O O . ASN A 1 180 ? -1.757 28.031 2.207 1 89.94 180 ASN A O 1
ATOM 1437 N N . ASP A 1 181 ? -0.364 27.797 0.554 1 82.12 181 ASP A N 1
ATOM 1438 C CA . ASP A 1 181 ? 0.585 28.812 1.001 1 82.12 181 ASP A CA 1
ATOM 1439 C C . ASP A 1 181 ? 0.886 29.812 -0.113 1 82.12 181 ASP A C 1
ATOM 1441 O O . ASP A 1 181 ? 1.656 29.516 -1.028 1 82.12 181 ASP A O 1
ATOM 1445 N N . PRO A 1 182 ? 0.399 31.047 -0.015 1 87.56 182 PRO A N 1
ATOM 1446 C CA . PRO A 1 182 ? -0.376 31.594 1.102 1 87.56 182 PRO A CA 1
ATOM 1447 C C . PRO A 1 182 ? -1.79 31.016 1.174 1 87.56 182 PRO A C 1
ATOM 1449 O O . PRO A 1 182 ? -2.314 30.531 0.17 1 87.56 182 PRO A O 1
ATOM 1452 N N . ARG A 1 183 ? -2.406 30.938 2.426 1 89.88 183 ARG A N 1
ATOM 1453 C CA . ARG A 1 183 ? -3.758 30.453 2.668 1 89.88 183 ARG A CA 1
ATOM 1454 C C . ARG A 1 183 ? -4.777 31.203 1.825 1 89.88 183 ARG A C 1
ATOM 1456 O O . ARG A 1 183 ? -4.773 32.438 1.797 1 89.88 183 ARG A O 1
ATOM 1463 N N . ARG A 1 184 ? -5.703 30.5 1.234 1 93.75 184 ARG A N 1
ATOM 1464 C CA . ARG A 1 184 ? -6.648 31.109 0.301 1 93.75 184 ARG A CA 1
ATOM 1465 C C . ARG A 1 184 ? -8.078 31.016 0.827 1 93.75 184 ARG A C 1
ATOM 1467 O O . ARG A 1 184 ? -9.008 31.516 0.195 1 93.75 184 ARG A O 1
ATOM 1474 N N . ALA A 1 185 ? -8.281 30.344 1.811 1 95.06 185 ALA A N 1
ATOM 1475 C CA . ALA A 1 185 ? -9.625 30.203 2.383 1 95.06 185 ALA A CA 1
ATOM 1476 C C . ALA A 1 185 ? -9.57 30.234 3.906 1 95.06 185 ALA A C 1
ATOM 1478 O O . ALA A 1 185 ? -8.578 29.844 4.512 1 95.06 185 ALA A O 1
ATOM 1479 N N . SER A 1 186 ? -10.625 30.766 4.465 1 95.62 186 SER A N 1
ATOM 1480 C CA . SER A 1 186 ? -10.75 30.797 5.918 1 95.62 186 SER A CA 1
ATOM 1481 C C . SER A 1 186 ? -11.578 29.625 6.43 1 95.62 186 SER A C 1
ATOM 1483 O O . SER A 1 186 ? -12.195 28.906 5.645 1 95.62 186 SER A O 1
ATOM 1485 N N . LEU A 1 187 ? -11.508 29.422 7.73 1 95.62 187 LEU A N 1
ATOM 1486 C CA . LEU A 1 187 ? -12.336 28.406 8.352 1 95.62 187 LEU A CA 1
ATOM 1487 C C . LEU A 1 187 ? -13.82 28.688 8.117 1 95.62 187 LEU A C 1
ATOM 1489 O O . LEU A 1 187 ? -14.625 27.75 8 1 95.62 187 LEU A O 1
ATOM 1493 N N . GLU A 1 188 ? -14.148 29.969 8.078 1 96.75 188 GLU A N 1
ATOM 1494 C CA . GLU A 1 188 ? -15.523 30.359 7.785 1 96.75 188 GLU A CA 1
ATOM 1495 C C . GLU A 1 188 ? -15.961 29.828 6.422 1 96.75 188 GLU A C 1
ATOM 1497 O O . GLU A 1 188 ? -17.062 29.297 6.285 1 96.75 188 GLU A O 1
ATOM 1502 N N . ALA A 1 189 ? -15.133 30.016 5.449 1 97.31 189 ALA A N 1
ATOM 1503 C CA . ALA A 1 189 ? -15.43 29.531 4.098 1 97.31 189 ALA A CA 1
ATOM 1504 C C . ALA A 1 189 ? -15.555 28.016 4.062 1 97.31 189 ALA A C 1
ATOM 1506 O O . ALA A 1 189 ? -16.438 27.484 3.396 1 97.31 189 ALA A O 1
ATOM 1507 N N . VAL A 1 190 ? -14.688 27.328 4.781 1 96.94 190 VAL A N 1
ATOM 1508 C CA . VAL A 1 190 ? -14.711 25.859 4.832 1 96.94 190 VAL A CA 1
ATOM 1509 C C . VAL A 1 190 ? -16 25.391 5.5 1 96.94 190 VAL A C 1
ATOM 1511 O O . VAL A 1 190 ? -16.672 24.484 5 1 96.94 190 VAL A O 1
ATOM 1514 N N . GLY A 1 191 ? -16.328 26.031 6.633 1 96.62 191 GLY A N 1
ATOM 1515 C CA . GLY A 1 191 ? -17.562 25.703 7.328 1 96.62 191 GLY A CA 1
ATOM 1516 C C . GLY A 1 191 ? -18.797 25.891 6.469 1 96.62 191 GLY A C 1
ATOM 1517 O O . GLY A 1 191 ? -19.688 25.031 6.461 1 96.62 191 GLY A O 1
ATOM 1518 N N . GLU A 1 192 ? -18.844 26.969 5.789 1 96.69 192 GLU A N 1
ATOM 1519 C CA . GLU A 1 192 ? -19.984 27.266 4.906 1 96.69 192 GLU A CA 1
ATOM 1520 C C . GLU A 1 192 ? -20.125 26.203 3.812 1 96.69 192 GLU A C 1
ATOM 1522 O O . GLU A 1 192 ? -21.234 25.812 3.459 1 96.69 192 GLU A O 1
ATOM 1527 N N . ALA A 1 193 ? -19.031 25.797 3.275 1 95.25 193 ALA A N 1
ATOM 1528 C CA . ALA A 1 193 ? -19.047 24.844 2.172 1 95.25 193 ALA A CA 1
ATOM 1529 C C . ALA A 1 193 ? -19.641 23.516 2.605 1 95.25 193 ALA A C 1
ATOM 1531 O O . ALA A 1 193 ? -20.25 22.797 1.798 1 95.25 193 ALA A O 1
ATOM 1532 N N . VAL A 1 194 ? -19.5 23.172 3.902 1 94.25 194 VAL A N 1
ATOM 1533 C CA . VAL A 1 194 ? -19.953 21.859 4.336 1 94.25 194 VAL A CA 1
ATOM 1534 C C . VAL A 1 194 ? -21.125 22.016 5.305 1 94.25 194 VAL A C 1
ATOM 1536 O O . VAL A 1 194 ? -21.625 21.016 5.84 1 94.25 194 VAL A O 1
ATOM 1539 N N . GLY A 1 195 ? -21.531 23.266 5.562 1 95.69 195 GLY A N 1
ATOM 1540 C CA . GLY A 1 195 ? -22.734 23.531 6.328 1 95.69 195 GLY A CA 1
ATOM 1541 C C . GLY A 1 195 ? -22.531 23.406 7.828 1 95.69 195 GLY A C 1
ATOM 1542 O O . GLY A 1 195 ? -23.375 22.844 8.531 1 95.69 195 GLY A O 1
ATOM 1543 N N . ILE A 1 196 ? -21.422 23.812 8.359 1 96.62 196 ILE A N 1
ATOM 1544 C CA . ILE A 1 196 ? -21.156 23.781 9.789 1 96.62 196 ILE A CA 1
ATOM 1545 C C . ILE A 1 196 ? -20.516 25.109 10.227 1 96.62 196 ILE A C 1
ATOM 1547 O O . ILE A 1 196 ? -20.125 25.922 9.383 1 96.62 196 ILE A O 1
ATOM 1551 N N . ALA A 1 197 ? -20.5 25.328 11.516 1 97 197 ALA A N 1
ATOM 1552 C CA . ALA A 1 197 ? -19.875 26.547 12.055 1 97 197 ALA A CA 1
ATOM 1553 C C . ALA A 1 197 ? -18.359 26.5 11.859 1 97 197 ALA A C 1
ATOM 1555 O O . ALA A 1 197 ? -17.75 25.438 11.875 1 97 197 ALA A O 1
ATOM 1556 N N . PRO A 1 198 ? -17.797 27.688 11.68 1 96 198 PRO A N 1
ATOM 1557 C CA . PRO A 1 198 ? -16.344 27.75 11.484 1 96 198 PRO A CA 1
ATOM 1558 C C . PRO A 1 198 ? -15.578 27.078 12.625 1 96 198 PRO A C 1
ATOM 1560 O O . PRO A 1 198 ? -14.555 26.438 12.391 1 96 198 PRO A O 1
ATOM 1563 N N . GLY A 1 199 ? -16 27.297 13.812 1 95.25 199 GLY A N 1
ATOM 1564 C CA . GLY A 1 199 ? -15.367 26.656 14.953 1 95.25 199 GLY A CA 1
ATOM 1565 C C . GLY A 1 199 ? -15.359 25.141 14.852 1 95.25 199 GLY A C 1
ATOM 1566 O O . GLY A 1 199 ? -14.352 24.5 15.156 1 95.25 199 GLY A O 1
ATOM 1567 N N . THR A 1 200 ? -16.469 24.562 14.453 1 94.94 200 THR A N 1
ATOM 1568 C CA . THR A 1 200 ? -16.594 23.109 14.273 1 94.94 200 THR A CA 1
ATOM 1569 C C . THR A 1 200 ? -15.695 22.625 13.148 1 94.94 200 THR A C 1
ATOM 1571 O O . THR A 1 200 ? -15.094 21.562 13.242 1 94.94 200 THR A O 1
ATOM 1574 N N . ALA A 1 201 ? -15.641 23.391 12.086 1 95.75 201 ALA A N 1
ATOM 1575 C CA . ALA A 1 201 ? -14.742 23.062 10.984 1 95.75 201 ALA A CA 1
ATOM 1576 C C . ALA A 1 201 ? -13.297 23 11.461 1 95.75 201 ALA A C 1
ATOM 1578 O O . ALA A 1 201 ? -12.555 22.078 11.102 1 95.75 201 ALA A O 1
ATOM 1579 N N . GLY A 1 202 ? -12.961 24.062 12.258 1 94.69 202 GLY A N 1
ATOM 1580 C CA . GLY A 1 202 ? -11.625 24.094 12.828 1 94.69 202 GLY A CA 1
ATOM 1581 C C . GLY A 1 202 ? -11.32 22.875 13.695 1 94.69 202 GLY A C 1
ATOM 1582 O O . GLY A 1 202 ? -10.219 22.328 13.641 1 94.69 202 GLY A O 1
ATOM 1583 N N . GLU A 1 203 ? -12.266 22.531 14.445 1 94.38 203 GLU A N 1
ATOM 1584 C CA . GLU A 1 203 ? -12.109 21.375 15.305 1 94.38 203 GLU A CA 1
ATOM 1585 C C . GLU A 1 203 ? -11.883 20.109 14.484 1 94.38 203 GLU A C 1
ATOM 1587 O O . GLU A 1 203 ? -11.016 19.281 14.812 1 94.38 203 GLU A O 1
ATOM 1592 N N . HIS A 1 204 ? -12.633 19.875 13.461 1 93.44 204 HIS A N 1
ATOM 1593 C CA . HIS A 1 204 ? -12.484 18.734 12.578 1 93.44 204 HIS A CA 1
ATOM 1594 C C . HIS A 1 204 ? -11.094 18.703 11.938 1 93.44 204 HIS A C 1
ATOM 1596 O O . HIS A 1 204 ? -10.453 17.656 11.891 1 93.44 204 HIS A O 1
ATOM 1602 N N . LEU A 1 205 ? -10.664 19.828 11.445 1 94.5 205 LEU A N 1
ATOM 1603 C CA . LEU A 1 205 ? -9.367 19.891 10.773 1 94.5 205 LEU A CA 1
ATOM 1604 C C . LEU A 1 205 ? -8.234 19.594 11.75 1 94.5 205 LEU A C 1
ATOM 1606 O O . LEU A 1 205 ? -7.254 18.938 11.383 1 94.5 205 LEU A O 1
ATOM 1610 N N . ARG A 1 206 ? -8.359 20.125 12.922 1 91.88 206 ARG A N 1
ATOM 1611 C CA . ARG A 1 206 ? -7.344 19.844 13.938 1 91.88 206 ARG A CA 1
ATOM 1612 C C . ARG A 1 206 ? -7.25 18.359 14.227 1 91.88 206 ARG A C 1
ATOM 1614 O O . ARG A 1 206 ? -6.152 17.812 14.359 1 91.88 206 ARG A O 1
ATOM 1621 N N . LYS A 1 207 ? -8.328 17.719 14.312 1 89.56 207 LYS A N 1
ATOM 1622 C CA . LYS A 1 207 ? -8.352 16.281 14.547 1 89.56 207 LYS A CA 1
ATOM 1623 C C . LYS A 1 207 ? -7.754 15.523 13.367 1 89.56 207 LYS A C 1
ATOM 1625 O O . LYS A 1 207 ? -7.059 14.523 13.555 1 89.56 207 LYS A O 1
ATOM 1630 N N . VAL A 1 208 ? -8.094 16 12.242 1 89.69 208 VAL A N 1
ATOM 1631 C CA . VAL A 1 208 ? -7.531 15.414 11.031 1 89.69 208 VAL A CA 1
ATOM 1632 C C . VAL A 1 208 ? -6.008 15.508 11.07 1 89.69 208 VAL A C 1
ATOM 1634 O O . VAL A 1 208 ? -5.309 14.523 10.82 1 89.69 208 VAL A O 1
ATOM 1637 N N . GLU A 1 209 ? -5.543 16.719 11.336 1 92.38 209 GLU A N 1
ATOM 1638 C CA . GLU A 1 209 ? -4.102 16.938 11.391 1 92.38 209 GLU A CA 1
ATOM 1639 C C . GLU A 1 209 ? -3.439 16.031 12.422 1 92.38 209 GLU A C 1
ATOM 1641 O O . GLU A 1 209 ? -2.418 15.406 12.141 1 92.38 209 GLU A O 1
ATOM 1646 N N . GLN A 1 210 ? -4.012 15.969 13.516 1 88.5 210 GLN A N 1
ATOM 1647 C CA . GLN A 1 210 ? -3.475 15.133 14.586 1 88.5 210 GLN A CA 1
ATOM 1648 C C . GLN A 1 210 ? -3.385 13.672 14.156 1 88.5 210 GLN A C 1
ATOM 1650 O O . GLN A 1 210 ? -2.338 13.039 14.305 1 88.5 210 GLN A O 1
ATOM 1655 N N . ARG A 1 211 ? -4.41 13.188 13.625 1 79.19 211 ARG A N 1
ATOM 1656 C CA . ARG A 1 211 ? -4.484 11.773 13.266 1 79.19 211 ARG A CA 1
ATOM 1657 C C . ARG A 1 211 ? -3.553 11.461 12.102 1 79.19 211 ARG A C 1
ATOM 1659 O O . ARG A 1 211 ? -2.811 10.477 12.148 1 79.19 211 ARG A O 1
ATOM 1666 N N . VAL A 1 212 ? -3.65 12.273 11.07 1 80.75 212 VAL A N 1
ATOM 1667 C CA . VAL A 1 212 ? -2.893 12.047 9.844 1 80.75 212 VAL A CA 1
ATOM 1668 C C . VAL A 1 212 ? -1.396 12.125 10.133 1 80.75 212 VAL A C 1
ATOM 1670 O O . VAL A 1 212 ? -0.629 11.25 9.734 1 80.75 212 VAL A O 1
ATOM 1673 N N . PHE A 1 213 ? -0.99 13.148 10.891 1 84.69 213 PHE A N 1
ATOM 1674 C CA . PHE A 1 213 ? 0.441 13.359 11.07 1 84.69 213 PHE A CA 1
ATOM 1675 C C . PHE A 1 213 ? 1.014 12.375 12.078 1 84.69 213 PHE A C 1
ATOM 1677 O O . PHE A 1 213 ? 2.164 11.945 11.953 1 84.69 213 PHE A O 1
ATOM 1684 N N . ARG A 1 214 ? 0.247 11.984 12.992 1 75.44 214 ARG A N 1
ATOM 1685 C CA . ARG A 1 214 ? 0.687 10.906 13.875 1 75.44 214 ARG A CA 1
ATOM 1686 C C . ARG A 1 214 ? 0.943 9.625 13.086 1 75.44 214 ARG A C 1
ATOM 1688 O O . ARG A 1 214 ? 1.897 8.898 13.367 1 75.44 214 ARG A O 1
ATOM 1695 N N . GLU A 1 215 ? 0.06 9.406 12.203 1 67.94 215 GLU A N 1
ATOM 1696 C CA . GLU A 1 215 ? 0.188 8.195 11.391 1 67.94 215 GLU A CA 1
ATOM 1697 C C . GLU A 1 215 ? 1.411 8.258 10.484 1 67.94 215 GLU A C 1
ATOM 1699 O O . GLU A 1 215 ? 2.062 7.246 10.234 1 67.94 215 GLU A O 1
ATOM 1704 N N . ILE A 1 216 ? 1.637 9.461 9.953 1 70.81 216 ILE A N 1
ATOM 1705 C CA . ILE A 1 216 ? 2.754 9.648 9.039 1 70.81 216 ILE A CA 1
ATOM 1706 C C . ILE A 1 216 ? 4.07 9.43 9.773 1 70.81 216 ILE A C 1
ATOM 1708 O O . ILE A 1 216 ? 5.02 8.867 9.219 1 70.81 216 ILE A O 1
ATOM 1712 N N . VAL A 1 217 ? 4.203 9.961 10.977 1 70.56 217 VAL A N 1
ATOM 1713 C CA . VAL A 1 217 ? 5.445 9.914 11.742 1 70.56 217 VAL A CA 1
ATOM 1714 C C . VAL A 1 217 ? 5.621 8.523 12.352 1 70.56 217 VAL A C 1
ATOM 1716 O O . VAL A 1 217 ? 6.75 8.086 12.594 1 70.56 217 VAL A O 1
ATOM 1719 N N . ARG A 1 218 ? 4.582 7.793 12.484 1 59.12 218 ARG A N 1
ATOM 1720 C CA . ARG A 1 218 ? 4.715 6.441 13.023 1 59.12 218 ARG A CA 1
ATOM 1721 C C . ARG A 1 218 ? 5.336 5.5 11.992 1 59.12 218 ARG A C 1
ATOM 1723 O O . ARG A 1 218 ? 6.199 4.691 12.328 1 59.12 218 ARG A O 1
ATOM 1730 N N . MET B 1 1 ? 15.305 3.812 -12.383 1 86.06 1 MET B N 1
ATOM 1731 C CA . MET B 1 1 ? 13.969 3.268 -12.18 1 86.06 1 MET B CA 1
ATOM 1732 C C . MET B 1 1 ? 12.906 4.234 -12.695 1 86.06 1 MET B C 1
ATOM 1734 O O . MET B 1 1 ? 13.008 5.445 -12.492 1 86.06 1 MET B O 1
ATOM 1738 N N . ARG B 1 2 ? 11.945 3.654 -13.5 1 85.44 2 ARG B N 1
ATOM 1739 C CA . ARG B 1 2 ? 10.914 4.465 -14.133 1 85.44 2 ARG B CA 1
ATOM 1740 C C . ARG B 1 2 ? 9.523 4.016 -13.695 1 85.44 2 ARG B C 1
ATOM 1742 O O . ARG B 1 2 ? 9.352 2.9 -13.195 1 85.44 2 ARG B O 1
ATOM 1749 N N . TYR B 1 3 ? 8.656 5.047 -13.75 1 86.38 3 TYR B N 1
ATOM 1750 C CA . TYR B 1 3 ? 7.262 4.676 -13.523 1 86.38 3 TYR B CA 1
ATOM 1751 C C . TYR B 1 3 ? 6.418 4.957 -14.758 1 86.38 3 TYR B C 1
ATOM 1753 O O . TYR B 1 3 ? 6.77 5.805 -15.586 1 86.38 3 TYR B O 1
ATOM 1761 N N . LEU B 1 4 ? 5.418 4.137 -14.906 1 87.62 4 LEU B N 1
ATOM 1762 C CA . LEU B 1 4 ? 4.402 4.266 -15.945 1 87.62 4 LEU B CA 1
ATOM 1763 C C . LEU B 1 4 ? 3.002 4.199 -15.352 1 87.62 4 LEU B C 1
ATOM 1765 O O . LEU B 1 4 ? 2.627 3.189 -14.742 1 87.62 4 LEU B O 1
ATOM 1769 N N . THR B 1 5 ? 2.293 5.332 -15.438 1 87.12 5 THR B N 1
ATOM 1770 C CA . THR B 1 5 ? 0.902 5.328 -14.992 1 87.12 5 THR B CA 1
ATOM 1771 C C . THR B 1 5 ? -0.043 5.199 -16.188 1 87.12 5 THR B C 1
ATOM 1773 O O . THR B 1 5 ? 0.049 5.973 -17.141 1 87.12 5 THR B O 1
ATOM 1776 N N . VAL B 1 6 ? -0.9 4.215 -16.047 1 89.25 6 VAL B N 1
ATOM 1777 C CA . VAL B 1 6 ? -1.804 3.951 -17.156 1 89.25 6 VAL B CA 1
ATOM 1778 C C . VAL B 1 6 ? -3.244 3.889 -16.656 1 89.25 6 VAL B C 1
ATOM 1780 O O . VAL B 1 6 ? -3.484 3.605 -15.477 1 89.25 6 VAL B O 1
ATOM 1783 N N . VAL B 1 7 ? -4.18 4.25 -17.531 1 89.88 7 VAL B N 1
ATOM 1784 C CA . VAL B 1 7 ? -5.594 3.965 -17.312 1 89.88 7 VAL B CA 1
ATOM 1785 C C . VAL B 1 7 ? -6 2.719 -18.094 1 89.88 7 VAL B C 1
ATOM 1787 O O . VAL B 1 7 ? -5.781 2.645 -19.297 1 89.88 7 VAL B O 1
ATOM 1790 N N . VAL B 1 8 ? -6.496 1.758 -17.375 1 88.75 8 VAL B N 1
ATOM 1791 C CA . VAL B 1 8 ? -6.949 0.516 -17.984 1 88.75 8 VAL B CA 1
ATOM 1792 C C . VAL B 1 8 ? -8.477 0.506 -18.062 1 88.75 8 VAL B C 1
ATOM 1794 O O . VAL B 1 8 ? -9.156 0.656 -17.047 1 88.75 8 VAL B O 1
ATOM 1797 N N . LYS B 1 9 ? -8.977 0.32 -19.266 1 87.44 9 LYS B N 1
ATOM 1798 C CA . LYS B 1 9 ? -10.414 0.312 -19.516 1 87.44 9 LYS B CA 1
ATOM 1799 C C . LYS B 1 9 ? -10.875 -1.044 -20.047 1 87.44 9 LYS B C 1
ATOM 1801 O O . LYS B 1 9 ? -10.242 -1.615 -20.938 1 87.44 9 LYS B O 1
ATOM 1806 N N . PRO B 1 10 ? -11.906 -1.56 -19.375 1 80.06 10 PRO B N 1
ATOM 1807 C CA . PRO B 1 10 ? -12.445 -2.795 -19.953 1 80.06 10 PRO B CA 1
ATOM 1808 C C . PRO B 1 10 ? -13.062 -2.586 -21.328 1 80.06 10 PRO B C 1
ATOM 1810 O O . PRO B 1 10 ? -13.594 -1.509 -21.609 1 80.06 10 PRO B O 1
ATOM 1813 N N . GLU B 1 11 ? -12.781 -3.521 -22.203 1 73.31 11 GLU B N 1
ATOM 1814 C CA . GLU B 1 11 ? -13.453 -3.439 -23.5 1 73.31 11 GLU B CA 1
ATOM 1815 C C . GLU B 1 11 ? -14.859 -4.02 -23.422 1 73.31 11 GLU B C 1
ATOM 1817 O O . GLU B 1 11 ? -15.117 -4.949 -22.656 1 73.31 11 GLU B O 1
ATOM 1822 N N . GLY B 1 12 ? -15.703 -3.482 -24.188 1 62.72 12 GLY B N 1
ATOM 1823 C CA . GLY B 1 12 ? -17.047 -3.994 -24.391 1 62.72 12 GLY B CA 1
ATOM 1824 C C . GLY B 1 12 ? -18.016 -3.518 -23.328 1 62.72 12 GLY B C 1
ATOM 1825 O O . GLY B 1 12 ? -18.172 -2.312 -23.109 1 62.72 12 GLY B O 1
ATOM 1826 N N . ASP B 1 13 ? -18.422 -4.707 -22.547 1 59.47 13 ASP B N 1
ATOM 1827 C CA . ASP B 1 13 ? -19.578 -4.5 -21.672 1 59.47 13 ASP B CA 1
ATOM 1828 C C . ASP B 1 13 ? -19.188 -3.686 -20.438 1 59.47 13 ASP B C 1
ATOM 1830 O O . ASP B 1 13 ? -19.969 -3.592 -19.484 1 59.47 13 ASP B O 1
ATOM 1834 N N . GLY B 1 14 ? -17.953 -3.152 -20.422 1 59.16 14 GLY B N 1
ATOM 1835 C CA . GLY B 1 14 ? -17.625 -2.129 -19.438 1 59.16 14 GLY B CA 1
ATOM 1836 C C . GLY B 1 14 ? -16.938 -2.686 -18.203 1 59.16 14 GLY B C 1
ATOM 1837 O O . GLY B 1 14 ? -16.719 -1.96 -17.234 1 59.16 14 GLY B O 1
ATOM 1838 N N . ALA B 1 15 ? -16.734 -4.094 -18.031 1 67.31 15 ALA B N 1
ATOM 1839 C CA . ALA B 1 15 ? -16.078 -4.551 -16.812 1 67.31 15 ALA B CA 1
ATOM 1840 C C . ALA B 1 15 ? -15.016 -5.602 -17.109 1 67.31 15 ALA B C 1
ATOM 1842 O O . ALA B 1 15 ? -15.094 -6.301 -18.125 1 67.31 15 ALA B O 1
ATOM 1843 N N . PHE B 1 16 ? -13.977 -5.668 -16.344 1 76.94 16 PHE B N 1
ATOM 1844 C CA . PHE B 1 16 ? -12.922 -6.668 -16.438 1 76.94 16 PHE B CA 1
ATOM 1845 C C . PHE B 1 16 ? -13.438 -8.047 -16.047 1 76.94 16 PHE B C 1
ATOM 1847 O O . PHE B 1 16 ? -12.898 -9.07 -16.484 1 76.94 16 PHE B O 1
ATOM 1854 N N . HIS B 1 17 ? -14.391 -8.102 -15.25 1 86.19 17 HIS B N 1
ATOM 1855 C CA . HIS B 1 17 ? -15 -9.266 -14.633 1 86.19 17 HIS B CA 1
ATOM 1856 C C . HIS B 1 17 ? -16.5 -9.062 -14.406 1 86.19 17 HIS B C 1
ATOM 1858 O O . HIS B 1 17 ? -16.938 -7.953 -14.094 1 86.19 17 HIS B O 1
ATOM 1864 N N . PRO B 1 18 ? -17.297 -10.086 -14.633 1 86.19 18 PRO B N 1
ATOM 1865 C CA . PRO B 1 18 ? -18.734 -9.938 -14.383 1 86.19 18 PRO B CA 1
ATOM 1866 C C . PRO B 1 18 ? -19.031 -9.352 -13.008 1 86.19 18 PRO B C 1
ATOM 1868 O O . PRO B 1 18 ? -19.969 -8.562 -12.852 1 86.19 18 PRO B O 1
ATOM 1871 N N . LEU B 1 19 ? -18.297 -9.75 -12.047 1 89.62 19 LEU B N 1
ATOM 1872 C CA . LEU B 1 19 ? -18.469 -9.219 -10.703 1 89.62 19 LEU B CA 1
ATOM 1873 C C . LEU B 1 19 ? -18.219 -7.711 -10.68 1 89.62 19 LEU B C 1
ATOM 1875 O O . LEU B 1 19 ? -18.953 -6.969 -10.016 1 89.62 19 LEU B O 1
ATOM 1879 N N . GLY B 1 20 ? -17.203 -7.254 -11.352 1 87.31 20 GLY B N 1
ATOM 1880 C CA . GLY B 1 20 ? -16.938 -5.832 -11.461 1 87.31 20 GLY B CA 1
ATOM 1881 C C . GLY B 1 20 ? -18.062 -5.051 -12.102 1 87.31 20 GLY B C 1
ATOM 1882 O O . GLY B 1 20 ? -18.391 -3.945 -11.656 1 87.31 20 GLY B O 1
ATOM 1883 N N . ARG B 1 21 ? -18.719 -5.59 -13.062 1 86.5 21 ARG B N 1
ATOM 1884 C CA . ARG B 1 21 ? -19.844 -4.957 -13.734 1 86.5 21 ARG B CA 1
ATOM 1885 C C . ARG B 1 21 ? -21.016 -4.77 -12.766 1 86.5 21 ARG B C 1
ATOM 1887 O O . ARG B 1 21 ? -21.625 -3.701 -12.727 1 86.5 21 ARG B O 1
ATOM 1894 N N . GLN B 1 22 ? -21.25 -5.863 -12.078 1 89.88 22 GLN B N 1
ATOM 1895 C CA . GLN B 1 22 ? -22.328 -5.793 -11.102 1 89.88 22 GLN B CA 1
ATOM 1896 C C . GLN B 1 22 ? -22.078 -4.707 -10.062 1 89.88 22 GLN B C 1
ATOM 1898 O O . GLN B 1 22 ? -22.984 -3.971 -9.688 1 89.88 22 GLN B O 1
ATOM 1903 N N . LEU B 1 23 ? -20.875 -4.586 -9.672 1 90.81 23 LEU B N 1
ATOM 1904 C CA . LEU B 1 23 ? -20.516 -3.607 -8.641 1 90.81 23 LEU B CA 1
ATOM 1905 C C . LEU B 1 23 ? -20.531 -2.193 -9.219 1 90.81 23 LEU B C 1
ATOM 1907 O O . LEU B 1 23 ? -20.922 -1.244 -8.531 1 90.81 23 LEU B O 1
ATOM 1911 N N . THR B 1 24 ? -20.125 -2.098 -10.461 1 85.06 24 THR B N 1
ATOM 1912 C CA . THR B 1 24 ? -20.141 -0.811 -11.148 1 85.06 24 THR B CA 1
ATOM 1913 C C . THR B 1 24 ? -21.578 -0.333 -11.367 1 85.06 24 THR B C 1
ATOM 1915 O O . THR B 1 24 ? -21.859 0.856 -11.227 1 85.06 24 THR B O 1
ATOM 1918 N N . ASP B 1 25 ? -22.406 -1.225 -11.633 1 87.31 25 ASP B N 1
ATOM 1919 C CA . ASP B 1 25 ? -23.797 -0.906 -11.945 1 87.31 25 ASP B CA 1
ATOM 1920 C C . ASP B 1 25 ? -24.562 -0.521 -10.68 1 87.31 25 ASP B C 1
ATOM 1922 O O . ASP B 1 25 ? -25.641 0.085 -10.766 1 87.31 25 ASP B O 1
ATOM 1926 N N . GLU B 1 26 ? -24.031 -0.97 -9.555 1 91.19 26 GLU B N 1
ATOM 1927 C CA . GLU B 1 26 ? -24.703 -0.673 -8.297 1 91.19 26 GLU B CA 1
ATOM 1928 C C . GLU B 1 26 ? -24.375 0.729 -7.805 1 91.19 26 GLU B C 1
ATOM 1930 O O . GLU B 1 26 ? -23.297 0.951 -7.242 1 91.19 26 GLU B O 1
ATOM 1935 N N . GLN B 1 27 ? -25.266 1.642 -7.883 1 88.88 27 GLN B N 1
ATOM 1936 C CA . GLN B 1 27 ? -25.047 3.047 -7.559 1 88.88 27 GLN B CA 1
ATOM 1937 C C . GLN B 1 27 ? -24.781 3.232 -6.066 1 88.88 27 GLN B C 1
ATOM 1939 O O . GLN B 1 27 ? -24.172 4.223 -5.66 1 88.88 27 GLN B O 1
ATOM 1944 N N . ALA B 1 28 ? -25.266 2.301 -5.367 1 92.69 28 ALA B N 1
ATOM 1945 C CA . ALA B 1 28 ? -25.141 2.406 -3.918 1 92.69 28 ALA B CA 1
ATOM 1946 C C . ALA B 1 28 ? -23.719 2.084 -3.469 1 92.69 28 ALA B C 1
ATOM 1948 O O . ALA B 1 28 ? -23.391 2.199 -2.283 1 92.69 28 ALA B O 1
ATOM 1949 N N . ILE B 1 29 ? -22.875 1.669 -4.391 1 91.75 29 ILE B N 1
ATOM 1950 C CA . ILE B 1 29 ? -21.5 1.287 -4.051 1 91.75 29 ILE B CA 1
ATOM 1951 C C . ILE B 1 29 ? -20.516 2.111 -4.871 1 91.75 29 ILE B C 1
ATOM 1953 O O . ILE B 1 29 ? -20.672 2.248 -6.09 1 91.75 29 ILE B O 1
ATOM 1957 N N . GLU B 1 30 ? -19.609 2.645 -4.211 1 87.31 30 GLU B N 1
ATOM 1958 C CA . GLU B 1 30 ? -18.5 3.332 -4.879 1 87.31 30 GLU B CA 1
ATOM 1959 C C . GLU B 1 30 ? -17.188 2.604 -4.652 1 87.31 30 GLU B C 1
ATOM 1961 O O . GLU B 1 30 ? -16.656 2.594 -3.537 1 87.31 30 GLU B O 1
ATOM 1966 N N . ARG B 1 31 ? -16.703 2.021 -5.715 1 90.94 31 ARG B N 1
ATOM 1967 C CA . ARG B 1 31 ? -15.383 1.388 -5.648 1 90.94 31 ARG B CA 1
ATOM 1968 C C . ARG B 1 31 ? -14.273 2.43 -5.641 1 90.94 31 ARG B C 1
ATOM 1970 O O . ARG B 1 31 ? -14.25 3.328 -6.484 1 90.94 31 ARG B O 1
ATOM 1977 N N . ARG B 1 32 ? -13.359 2.324 -4.723 1 83.75 32 ARG B N 1
ATOM 1978 C CA . ARG B 1 32 ? -12.383 3.395 -4.555 1 83.75 32 ARG B CA 1
ATOM 1979 C C . ARG B 1 32 ? -11 2.939 -4.992 1 83.75 32 ARG B C 1
ATOM 1981 O O . ARG B 1 32 ? -10.336 3.621 -5.781 1 83.75 32 ARG B O 1
ATOM 1988 N N . ALA B 1 33 ? -10.547 1.82 -4.445 1 88.56 33 ALA B N 1
ATOM 1989 C CA . ALA B 1 33 ? -9.172 1.439 -4.738 1 88.56 33 ALA B CA 1
ATOM 1990 C C . ALA B 1 33 ? -8.945 -0.047 -4.477 1 88.56 33 ALA B C 1
ATOM 1992 O O . ALA B 1 33 ? -9.641 -0.653 -3.66 1 88.56 33 ALA B O 1
ATOM 1993 N N . ILE B 1 34 ? -7.953 -0.646 -5.184 1 90.94 34 ILE B N 1
ATOM 1994 C CA . ILE B 1 34 ? -7.438 -1.984 -4.918 1 90.94 34 ILE B CA 1
ATOM 1995 C C . ILE B 1 34 ? -6.086 -1.888 -4.215 1 90.94 34 ILE B C 1
ATOM 1997 O O . ILE B 1 34 ? -5.141 -1.305 -4.75 1 90.94 34 ILE B O 1
ATOM 2001 N N . HIS B 1 35 ? -6.039 -2.441 -3.084 1 87.12 35 HIS B N 1
ATOM 2002 C CA . HIS B 1 35 ? -4.832 -2.346 -2.271 1 87.12 35 HIS B CA 1
ATOM 2003 C C . HIS B 1 35 ? -3.932 -3.557 -2.48 1 87.12 35 HIS B C 1
ATOM 2005 O O . HIS B 1 35 ? -2.713 -3.465 -2.314 1 87.12 35 HIS B O 1
ATOM 2011 N N . HIS B 1 36 ? -4.594 -4.633 -2.77 1 89.56 36 HIS B N 1
ATOM 2012 C CA . HIS B 1 36 ? -3.852 -5.871 -2.98 1 89.56 36 HIS B CA 1
ATOM 2013 C C . HIS B 1 36 ? -4.59 -6.797 -3.941 1 89.56 36 HIS B C 1
ATOM 2015 O O . HIS B 1 36 ? -5.812 -6.93 -3.869 1 89.56 36 HIS B O 1
ATOM 2021 N N . VAL B 1 37 ? -3.854 -7.402 -4.793 1 91.5 37 VAL B N 1
ATOM 2022 C CA . VAL B 1 37 ? -4.414 -8.414 -5.684 1 91.5 37 VAL B CA 1
ATOM 2023 C C . VAL B 1 37 ? -3.387 -9.516 -5.934 1 91.5 37 VAL B C 1
ATOM 2025 O O . VAL B 1 37 ? -2.24 -9.227 -6.293 1 91.5 37 VAL B O 1
ATOM 2028 N N . ASP B 1 38 ? -3.814 -10.781 -5.742 1 89 38 ASP B N 1
ATOM 2029 C CA . ASP B 1 38 ? -2.924 -11.922 -5.934 1 89 38 ASP B CA 1
ATOM 2030 C C . ASP B 1 38 ? -3.604 -13.023 -6.746 1 89 38 ASP B C 1
ATOM 2032 O O . ASP B 1 38 ? -4.754 -13.383 -6.477 1 89 38 ASP B O 1
ATOM 2036 N N . LEU B 1 39 ? -2.893 -13.438 -7.742 1 89.44 39 LEU B N 1
ATOM 2037 C CA . LEU B 1 39 ? -3.264 -14.711 -8.352 1 89.44 39 LEU B CA 1
ATOM 2038 C C . LEU B 1 39 ? -2.693 -15.883 -7.551 1 89.44 39 LEU B C 1
ATOM 2040 O O . LEU B 1 39 ? -1.474 -16.031 -7.453 1 89.44 39 LEU B O 1
ATOM 2044 N N . LEU B 1 40 ? -3.588 -16.688 -7.023 1 86.94 40 LEU B N 1
ATOM 2045 C CA . LEU B 1 40 ? -3.174 -17.781 -6.145 1 86.94 40 LEU B CA 1
ATOM 2046 C C . LEU B 1 40 ? -2.764 -19 -6.953 1 86.94 40 LEU B C 1
ATOM 2048 O O . LEU B 1 40 ? -2.924 -19.031 -8.172 1 86.94 40 LEU B O 1
ATOM 2052 N N . ALA B 1 41 ? -2.221 -19.984 -6.285 1 81 41 ALA B N 1
ATOM 2053 C CA . ALA B 1 41 ? -1.695 -21.188 -6.922 1 81 41 ALA B CA 1
ATOM 2054 C C . ALA B 1 41 ? -2.805 -21.953 -7.633 1 81 41 ALA B C 1
ATOM 2056 O O . ALA B 1 41 ? -2.561 -22.609 -8.648 1 81 41 ALA B O 1
ATOM 2057 N N . ASP B 1 42 ? -4.012 -21.859 -7.133 1 86.75 42 ASP B N 1
ATOM 2058 C CA . ASP B 1 42 ? -5.117 -22.594 -7.742 1 86.75 42 ASP B CA 1
ATOM 2059 C C . ASP B 1 42 ? -5.793 -21.766 -8.828 1 86.75 42 ASP B C 1
ATOM 2061 O O . ASP B 1 42 ? -6.922 -22.047 -9.234 1 86.75 42 ASP B O 1
ATOM 2065 N N . ASP B 1 43 ? -5.219 -20.656 -9.18 1 89 43 ASP B N 1
ATOM 2066 C CA . ASP B 1 43 ? -5.617 -19.781 -10.273 1 89 43 ASP B CA 1
ATOM 2067 C C . ASP B 1 43 ? -6.824 -18.922 -9.875 1 89 43 ASP B C 1
ATOM 2069 O O . ASP B 1 43 ? -7.523 -18.391 -10.734 1 89 43 ASP B O 1
ATOM 2073 N N . THR B 1 44 ? -7.074 -18.938 -8.625 1 93.5 44 THR B N 1
ATOM 2074 C CA . THR B 1 44 ? -8.086 -18 -8.141 1 93.5 44 THR B CA 1
ATOM 2075 C C . THR B 1 44 ? -7.445 -16.688 -7.699 1 93.5 44 THR B C 1
ATOM 2077 O O . THR B 1 44 ? -6.219 -16.578 -7.629 1 93.5 44 THR B O 1
ATOM 2080 N N . VAL B 1 45 ? -8.328 -15.672 -7.469 1 93.81 45 VAL B N 1
ATOM 2081 C CA . VAL B 1 45 ? -7.805 -14.344 -7.16 1 93.81 45 VAL B CA 1
ATOM 2082 C C . VAL B 1 45 ? -8.211 -13.945 -5.742 1 93.81 45 VAL B C 1
ATOM 2084 O O . VAL B 1 45 ? -9.344 -14.18 -5.324 1 93.81 45 VAL B O 1
ATOM 2087 N N . LEU B 1 46 ? -7.293 -13.523 -4.961 1 92.94 46 LEU B N 1
ATOM 2088 C CA . LEU B 1 46 ? -7.531 -12.883 -3.674 1 92.94 46 LEU B CA 1
ATOM 2089 C C . LEU B 1 46 ? -7.324 -11.375 -3.775 1 92.94 46 LEU B C 1
ATOM 2091 O O . LEU B 1 46 ? -6.262 -10.914 -4.203 1 92.94 46 LEU B O 1
ATOM 2095 N N . LEU B 1 47 ? -8.383 -10.617 -3.398 1 93.56 47 LEU B N 1
ATOM 2096 C CA . LEU B 1 47 ? -8.391 -9.172 -3.627 1 93.56 47 LEU B CA 1
ATOM 2097 C C . LEU B 1 47 ? -8.719 -8.422 -2.342 1 93.56 47 LEU B C 1
ATOM 2099 O O . LEU B 1 47 ? -9.633 -8.805 -1.609 1 93.56 47 LEU B O 1
ATOM 2103 N N . LEU B 1 48 ? -7.898 -7.477 -2.004 1 91.75 48 LEU B N 1
ATOM 2104 C CA . LEU B 1 48 ? -8.234 -6.496 -0.976 1 91.75 48 LEU B CA 1
ATOM 2105 C C . LEU B 1 48 ? -8.586 -5.152 -1.602 1 91.75 48 LEU B C 1
ATOM 2107 O O . LEU B 1 48 ? -7.742 -4.523 -2.246 1 91.75 48 LEU B O 1
ATOM 2111 N N . ALA B 1 49 ? -9.82 -4.703 -1.391 1 92.12 49 ALA B N 1
ATOM 2112 C CA . ALA B 1 49 ? -10.297 -3.482 -2.037 1 92.12 49 ALA B CA 1
ATOM 2113 C C . ALA B 1 49 ? -10.977 -2.559 -1.031 1 92.12 49 ALA B C 1
ATOM 2115 O O . ALA B 1 49 ? -11.406 -3 0.036 1 92.12 49 ALA B O 1
ATOM 2116 N N . GLU B 1 50 ? -11.008 -1.28 -1.439 1 87.25 50 GLU B N 1
ATOM 2117 C CA . GLU B 1 50 ? -11.656 -0.221 -0.668 1 87.25 50 GLU B CA 1
ATOM 2118 C C . GLU B 1 50 ? -12.891 0.305 -1.383 1 87.25 50 GLU B C 1
ATOM 2120 O O . GLU B 1 50 ? -12.883 0.502 -2.6 1 87.25 50 GLU B O 1
ATOM 2125 N N . ALA B 1 51 ? -13.93 0.476 -0.607 1 88.19 51 ALA B N 1
ATOM 2126 C CA . ALA B 1 51 ? -15.164 1.012 -1.174 1 88.19 51 ALA B CA 1
ATOM 2127 C C . ALA B 1 51 ? -15.914 1.859 -0.152 1 88.19 51 ALA B C 1
ATOM 2129 O O . ALA B 1 51 ? -15.508 1.947 1.01 1 88.19 51 ALA B O 1
ATOM 2130 N N . SER B 1 52 ? -16.859 2.578 -0.63 1 83.38 52 SER B N 1
ATOM 2131 C CA . SER B 1 52 ? -17.828 3.291 0.199 1 83.38 52 SER B CA 1
ATOM 2132 C C . SER B 1 52 ? -19.25 3.01 -0.251 1 83.38 52 SER B C 1
ATOM 2134 O O . SER B 1 52 ? -19.469 2.422 -1.312 1 83.38 52 SER B O 1
ATOM 2136 N N . GLY B 1 53 ? -20.172 3.43 0.656 1 86.75 53 GLY B N 1
ATOM 2137 C CA . GLY B 1 53 ? -21.578 3.201 0.339 1 86.75 53 GLY B CA 1
ATOM 2138 C C . GLY B 1 53 ? -22.156 1.988 1.04 1 86.75 53 GLY B C 1
ATOM 2139 O O . GLY B 1 53 ? -21.734 1.637 2.141 1 86.75 53 GLY B O 1
ATOM 2140 N N . SER B 1 54 ? -23.125 1.263 0.414 1 92.88 54 SER B N 1
ATOM 2141 C CA . SER B 1 54 ? -23.922 0.231 1.067 1 92.88 54 SER B CA 1
ATOM 2142 C C . SER B 1 54 ? -23.172 -1.1 1.111 1 92.88 54 SER B C 1
ATOM 2144 O O . SER B 1 54 ? -23.078 -1.802 0.102 1 92.88 54 SER B O 1
ATOM 2146 N N . GLN B 1 55 ? -22.812 -1.503 2.234 1 91.25 55 GLN B N 1
ATOM 2147 C CA . GLN B 1 55 ? -22.203 -2.812 2.41 1 91.25 55 GLN B CA 1
ATOM 2148 C C . GLN B 1 55 ? -23.219 -3.932 2.207 1 91.25 55 GLN B C 1
ATOM 2150 O O . GLN B 1 55 ? -22.859 -5.023 1.757 1 91.25 55 GLN B O 1
ATOM 2155 N N . GLU B 1 56 ? -24.391 -3.605 2.676 1 93.56 56 GLU B N 1
ATOM 2156 C CA . GLU B 1 56 ? -25.453 -4.602 2.531 1 93.56 56 GLU B CA 1
ATOM 2157 C C . GLU B 1 56 ? -25.641 -5 1.07 1 93.56 56 GLU B C 1
ATOM 2159 O O . GLU B 1 56 ? -25.734 -6.188 0.755 1 93.56 56 GLU B O 1
ATOM 2164 N N . ARG B 1 57 ? -25.703 -4.023 0.263 1 95.19 57 ARG B N 1
ATOM 2165 C CA . ARG B 1 57 ? -25.844 -4.297 -1.162 1 95.19 57 ARG B CA 1
ATOM 2166 C C . ARG B 1 57 ? -24.641 -5.059 -1.703 1 95.19 57 ARG B C 1
ATOM 2168 O O . ARG B 1 57 ? -24.797 -5.961 -2.531 1 95.19 57 ARG B O 1
ATOM 2175 N N . TYR B 1 58 ? -23.469 -4.684 -1.251 1 96.06 58 TYR B N 1
ATOM 2176 C CA . TYR B 1 58 ? -22.25 -5.402 -1.645 1 96.06 58 TYR B CA 1
ATOM 2177 C C . TYR B 1 58 ? -22.359 -6.879 -1.284 1 96.06 58 TYR B C 1
ATOM 2179 O O . TYR B 1 58 ? -22.094 -7.746 -2.119 1 96.06 58 TYR B O 1
ATOM 2187 N N . ARG B 1 59 ? -22.766 -7.117 -0.125 1 94.94 59 ARG B N 1
ATOM 2188 C CA . ARG B 1 59 ? -22.859 -8.492 0.342 1 94.94 59 ARG B CA 1
ATOM 2189 C C . ARG B 1 59 ? -23.875 -9.289 -0.479 1 94.94 59 ARG B C 1
ATOM 2191 O O . ARG B 1 59 ? -23.656 -10.461 -0.783 1 94.94 59 ARG B O 1
ATOM 2198 N N . GLN B 1 60 ? -24.906 -8.648 -0.821 1 96.19 60 GLN B N 1
ATOM 2199 C CA . GLN B 1 60 ? -25.922 -9.297 -1.643 1 96.19 60 GLN B CA 1
ATOM 2200 C C . GLN B 1 60 ? -25.359 -9.672 -3.012 1 96.19 60 GLN B C 1
ATOM 2202 O O . GLN B 1 60 ? -25.594 -10.789 -3.496 1 96.19 60 GLN B O 1
ATOM 2207 N N . ILE B 1 61 ? -24.656 -8.82 -3.562 1 96.31 61 ILE B N 1
ATOM 2208 C CA . ILE B 1 61 ? -24.078 -9.055 -4.879 1 96.31 61 ILE B CA 1
ATOM 2209 C C . ILE B 1 61 ? -23.047 -10.18 -4.801 1 96.31 61 ILE B C 1
ATOM 2211 O O . ILE B 1 61 ? -23.031 -11.086 -5.641 1 96.31 61 ILE B O 1
ATOM 2215 N N . MET B 1 62 ? -22.188 -10.117 -3.793 1 96.25 62 MET B N 1
ATOM 2216 C CA . MET B 1 62 ? -21.156 -11.133 -3.621 1 96.25 62 MET B CA 1
ATOM 2217 C C . MET B 1 62 ? -21.766 -12.508 -3.381 1 96.25 62 MET B C 1
ATOM 2219 O O . MET B 1 62 ? -21.312 -13.5 -3.955 1 96.25 62 MET B O 1
ATOM 2223 N N . ALA B 1 63 ? -22.812 -12.547 -2.596 1 95.06 63 ALA B N 1
ATOM 2224 C CA . ALA B 1 63 ? -23.453 -13.812 -2.252 1 95.06 63 ALA B CA 1
ATOM 2225 C C . ALA B 1 63 ? -24.156 -14.422 -3.469 1 95.06 63 ALA B C 1
ATOM 2227 O O . ALA B 1 63 ? -24.219 -15.648 -3.605 1 95.06 63 ALA B O 1
ATOM 2228 N N . ALA B 1 64 ? -24.578 -13.641 -4.34 1 95.56 64 ALA B N 1
ATOM 2229 C CA . ALA B 1 64 ? -25.359 -14.109 -5.484 1 95.56 64 ALA B CA 1
ATOM 2230 C C . ALA B 1 64 ? -24.453 -14.492 -6.648 1 95.56 64 ALA B C 1
ATOM 2232 O O . ALA B 1 64 ? -24.891 -15.148 -7.598 1 95.56 64 ALA B O 1
ATOM 2233 N N . SER B 1 65 ? -23.266 -14.086 -6.602 1 95 65 SER B N 1
ATOM 2234 C CA . SER B 1 65 ? -22.375 -14.297 -7.73 1 95 65 SER B CA 1
ATOM 2235 C C . SER B 1 65 ? -21.828 -15.727 -7.754 1 95 65 SER B C 1
ATOM 2237 O O . SER B 1 65 ? -21.297 -16.219 -6.75 1 95 65 SER B O 1
ATOM 2239 N N . PRO B 1 66 ? -21.828 -16.359 -8.891 1 94.44 66 PRO B N 1
ATOM 2240 C CA . PRO B 1 66 ? -21.281 -17.719 -8.977 1 94.44 66 PRO B CA 1
ATOM 2241 C C . PRO B 1 66 ? -19.75 -17.75 -8.984 1 94.44 66 PRO B C 1
ATOM 2243 O O . PRO B 1 66 ? -19.156 -18.812 -8.844 1 94.44 66 PRO B O 1
ATOM 2246 N N . HIS B 1 67 ? -19.141 -16.625 -9.078 1 95 67 HIS B N 1
ATOM 2247 C CA . HIS B 1 67 ? -17.688 -16.562 -9.203 1 95 67 HIS B CA 1
ATOM 2248 C C . HIS B 1 67 ? -17.016 -16.406 -7.844 1 95 67 HIS B C 1
ATOM 2250 O O . HIS B 1 67 ? -15.82 -16.625 -7.711 1 95 67 HIS B O 1
ATOM 2256 N N . VAL B 1 68 ? -17.828 -15.969 -6.906 1 96.31 68 VAL B N 1
ATOM 2257 C CA . VAL B 1 68 ? -17.25 -15.617 -5.613 1 96.31 68 VAL B CA 1
ATOM 2258 C C . VAL B 1 68 ? -17.188 -16.844 -4.715 1 96.31 68 VAL B C 1
ATOM 2260 O O . VAL B 1 68 ? -18.203 -17.531 -4.516 1 96.31 68 VAL B O 1
ATOM 2263 N N . ARG B 1 69 ? -16.094 -17.141 -4.211 1 94.44 69 ARG B N 1
ATOM 2264 C CA . ARG B 1 69 ? -15.922 -18.25 -3.289 1 94.44 69 ARG B CA 1
ATOM 2265 C C . ARG B 1 69 ? -16.109 -17.797 -1.843 1 94.44 69 ARG B C 1
ATOM 2267 O O . ARG B 1 69 ? -16.719 -18.516 -1.039 1 94.44 69 ARG B O 1
ATOM 2274 N N . ASN B 1 70 ? -15.516 -16.703 -1.481 1 92.38 70 ASN B N 1
ATOM 2275 C CA . ASN B 1 70 ? -15.586 -16.141 -0.14 1 92.38 70 ASN B CA 1
ATOM 2276 C C . ASN B 1 70 ? -15.359 -14.625 -0.157 1 92.38 70 ASN B C 1
ATOM 2278 O O . ASN B 1 70 ? -14.734 -14.102 -1.081 1 92.38 70 ASN B O 1
ATOM 2282 N N . TYR B 1 71 ? -15.883 -13.984 0.857 1 93.31 71 TYR B N 1
ATOM 2283 C CA . TYR B 1 71 ? -15.664 -12.547 0.992 1 93.31 71 TYR B CA 1
ATOM 2284 C C . TYR B 1 71 ? -15.836 -12.109 2.441 1 93.31 71 TYR B C 1
ATOM 2286 O O . TYR B 1 71 ? -16.5 -12.781 3.23 1 93.31 71 TYR B O 1
ATOM 2294 N N . LEU B 1 72 ? -15.125 -11.031 2.752 1 90.25 72 LEU B N 1
ATOM 2295 C CA . LEU B 1 72 ? -15.211 -10.375 4.051 1 90.25 72 LEU B CA 1
ATOM 2296 C C . LEU B 1 72 ? -15.234 -8.852 3.895 1 90.25 72 LEU B C 1
ATOM 2298 O O . LEU B 1 72 ? -14.578 -8.305 3.006 1 90.25 72 LEU B O 1
ATOM 2302 N N . THR B 1 73 ? -16.047 -8.18 4.746 1 88.88 73 THR B N 1
ATOM 2303 C CA . THR B 1 73 ? -16.047 -6.723 4.75 1 88.88 73 THR B CA 1
ATOM 2304 C C . THR B 1 73 ? -15.789 -6.184 6.152 1 88.88 73 THR B C 1
ATOM 2306 O O . THR B 1 73 ? -16.078 -6.852 7.145 1 88.88 73 THR B O 1
ATOM 2309 N N . ALA B 1 74 ? -15.203 -5.074 6.18 1 81.88 74 ALA B N 1
ATOM 2310 C CA . ALA B 1 74 ? -14.977 -4.391 7.449 1 81.88 74 ALA B CA 1
ATOM 2311 C C . ALA B 1 74 ? -15 -2.877 7.27 1 81.88 74 ALA B C 1
ATOM 2313 O O . ALA B 1 74 ? -14.5 -2.357 6.266 1 81.88 74 ALA B O 1
ATOM 2314 N N . GLY B 1 75 ? -15.523 -2.23 8.289 1 76.38 75 GLY B N 1
ATOM 2315 C CA . GLY B 1 75 ? -15.594 -0.779 8.258 1 76.38 75 GLY B CA 1
ATOM 2316 C C . GLY B 1 75 ? -17.016 -0.252 8.172 1 76.38 75 GLY B C 1
ATOM 2317 O O . GLY B 1 75 ? -17.969 -1.028 8.031 1 76.38 75 GLY B O 1
ATOM 2318 N N . GLU B 1 76 ? -17.141 1.073 8.188 1 76.31 76 GLU B N 1
ATOM 2319 C CA . GLU B 1 76 ? -18.484 1.669 8.164 1 76.31 76 GLU B CA 1
ATOM 2320 C C . GLU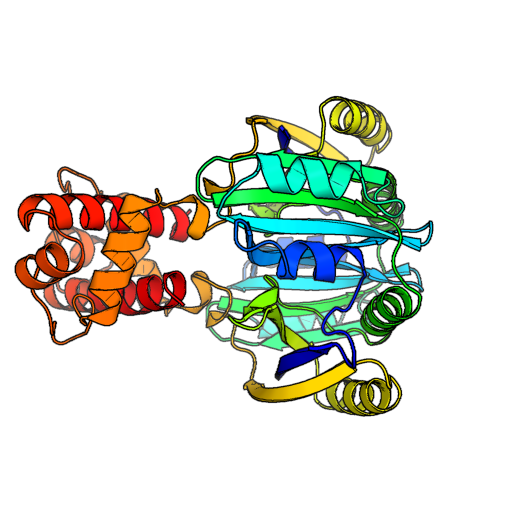 B 1 76 ? -18.688 2.523 6.918 1 76.31 76 GLU B C 1
ATOM 2322 O O . GLU B 1 76 ? -18.875 1.993 5.824 1 76.31 76 GLU B O 1
ATOM 2327 N N . ASP B 1 77 ? -18.359 3.807 6.973 1 68.5 77 ASP B N 1
ATOM 2328 C CA . ASP B 1 77 ? -18.562 4.711 5.844 1 68.5 77 ASP B CA 1
ATOM 2329 C C . ASP B 1 77 ? -17.625 4.367 4.691 1 68.5 77 ASP B C 1
ATOM 2331 O O . ASP B 1 77 ? -18.047 4.309 3.533 1 68.5 77 ASP B O 1
ATOM 2335 N N . ARG B 1 78 ? -16.453 4.273 5 1 73.25 78 ARG B N 1
ATOM 2336 C CA . ARG B 1 78 ? -15.445 3.695 4.121 1 73.25 78 ARG B CA 1
ATOM 2337 C C . ARG B 1 78 ? -14.992 2.33 4.633 1 73.25 78 ARG B C 1
ATOM 2339 O O . ARG B 1 78 ? -14.734 2.164 5.824 1 73.25 78 ARG B O 1
ATOM 2346 N N . TRP B 1 79 ? -15.164 1.426 3.689 1 82.81 79 TRP B N 1
ATOM 2347 C CA . TRP B 1 79 ? -14.953 0.066 4.176 1 82.81 79 TRP B CA 1
ATOM 2348 C C . TRP B 1 79 ? -14.039 -0.709 3.234 1 82.81 79 TRP B C 1
ATOM 2350 O O . TRP B 1 79 ? -13.852 -0.324 2.076 1 82.81 79 TRP B O 1
ATOM 2360 N N . MET B 1 80 ? -13.422 -1.732 3.814 1 87.69 80 MET B N 1
ATOM 2361 C CA . MET B 1 80 ? -12.547 -2.645 3.084 1 87.69 80 MET B CA 1
ATOM 2362 C C . MET B 1 80 ? -13.242 -3.973 2.816 1 87.69 80 MET B C 1
ATOM 2364 O O . MET B 1 80 ? -14.086 -4.406 3.605 1 87.69 80 MET B O 1
ATOM 2368 N N . ALA B 1 81 ? -12.891 -4.574 1.704 1 92.25 81 ALA B N 1
ATOM 2369 C CA . ALA B 1 81 ? -13.414 -5.898 1.375 1 92.25 81 ALA B CA 1
ATOM 2370 C C . ALA B 1 81 ? -12.305 -6.832 0.908 1 92.25 81 ALA B C 1
ATOM 2372 O O . ALA B 1 81 ? -11.453 -6.441 0.1 1 92.25 81 ALA B O 1
ATOM 2373 N N . VAL B 1 82 ? -12.234 -8.016 1.512 1 91.88 82 VAL B N 1
ATOM 2374 C CA . VAL B 1 82 ? -11.445 -9.117 0.966 1 91.88 82 VAL B CA 1
ATOM 2375 C C . VAL B 1 82 ? -12.352 -10.055 0.17 1 91.88 82 VAL B C 1
ATOM 2377 O O . VAL B 1 82 ? -13.383 -10.508 0.673 1 91.88 82 VAL B O 1
ATOM 2380 N N . SER B 1 83 ? -12 -10.297 -1.036 1 94.94 83 SER B N 1
ATOM 2381 C CA . SER B 1 83 ? -12.805 -11.203 -1.853 1 94.94 83 SER B CA 1
ATOM 2382 C C . SER B 1 83 ? -11.938 -12.258 -2.535 1 94.94 83 SER B C 1
ATOM 2384 O O . SER B 1 83 ? -10.844 -11.953 -3.01 1 94.94 83 SER B O 1
ATOM 2386 N N . HIS B 1 84 ? -12.352 -13.438 -2.439 1 94.38 84 HIS B N 1
ATOM 2387 C CA . HIS B 1 84 ? -11.781 -14.594 -3.131 1 94.38 84 HIS B CA 1
ATOM 2388 C C . HIS B 1 84 ? -12.703 -15.078 -4.242 1 94.38 84 HIS B C 1
ATOM 2390 O O . HIS B 1 84 ? -13.836 -15.484 -3.98 1 94.38 84 HIS B O 1
ATOM 2396 N N . PHE B 1 85 ? -12.227 -15.039 -5.492 1 96.12 85 PHE B N 1
ATOM 2397 C CA . PHE B 1 85 ? -13.141 -15.328 -6.59 1 96.12 85 PHE B CA 1
ATOM 2398 C C . PHE B 1 85 ? -12.398 -15.953 -7.766 1 96.12 85 PHE B C 1
ATOM 2400 O O . PHE B 1 85 ? -11.164 -15.922 -7.812 1 96.12 85 PHE B O 1
ATOM 2407 N N . GLU B 1 86 ? -13.133 -16.5 -8.672 1 96.31 86 GLU B N 1
ATOM 2408 C CA . GLU B 1 86 ? -12.609 -17.047 -9.922 1 96.31 86 GLU B CA 1
ATOM 2409 C C . GLU B 1 86 ? -12.477 -15.953 -10.977 1 96.31 86 GLU B C 1
ATOM 2411 O O . GLU B 1 86 ? -13.453 -15.273 -11.305 1 96.31 86 GLU B O 1
ATOM 2416 N N . PRO B 1 87 ? -11.25 -15.828 -11.445 1 94.38 87 PRO B N 1
ATOM 2417 C CA . PRO B 1 87 ? -11.086 -14.805 -12.477 1 94.38 87 PRO B CA 1
ATOM 2418 C C . PRO B 1 87 ? -11.578 -15.266 -13.852 1 94.38 87 PRO B C 1
ATOM 2420 O O . PRO B 1 87 ? -11.719 -16.469 -14.086 1 94.38 87 PRO B O 1
ATOM 2423 N N . THR B 1 88 ? -11.93 -14.297 -14.688 1 90.19 88 THR B N 1
ATOM 2424 C CA . THR B 1 88 ? -12.055 -14.602 -16.109 1 90.19 88 THR B CA 1
ATOM 2425 C C . THR B 1 88 ? -10.695 -14.938 -16.719 1 90.19 88 THR B C 1
ATOM 2427 O O . THR B 1 88 ? -9.656 -14.703 -16.094 1 90.19 88 THR B O 1
ATOM 2430 N N . GLU B 1 89 ? -10.711 -15.469 -17.891 1 87.19 89 GLU B N 1
ATOM 2431 C CA . GLU B 1 89 ? -9.461 -15.789 -18.578 1 87.19 89 GLU B CA 1
ATOM 2432 C C . GLU B 1 89 ? -8.641 -14.531 -18.828 1 87.19 89 GLU B C 1
ATOM 2434 O O . GLU B 1 89 ? -7.41 -14.555 -18.734 1 87.19 89 GLU B O 1
ATOM 2439 N N . GLU B 1 90 ? -9.312 -13.484 -19.078 1 83.5 90 GLU B N 1
ATOM 2440 C CA . GLU B 1 90 ? -8.641 -12.219 -19.359 1 83.5 90 GLU B CA 1
ATOM 2441 C C . GLU B 1 90 ? -7.922 -11.688 -18.125 1 83.5 90 GLU B C 1
ATOM 2443 O O . GLU B 1 90 ? -6.773 -11.242 -18.203 1 83.5 90 GLU B O 1
ATOM 2448 N N . VAL B 1 91 ? -8.594 -11.734 -17.031 1 87.75 91 VAL B N 1
ATOM 2449 C CA . VAL B 1 91 ? -8.016 -11.266 -15.781 1 87.75 91 VAL B CA 1
ATOM 2450 C C . VAL B 1 91 ? -6.859 -12.172 -15.375 1 87.75 91 VAL B C 1
ATOM 2452 O O . VAL B 1 91 ? -5.801 -11.695 -14.953 1 87.75 91 VAL B O 1
ATOM 2455 N N . ARG B 1 92 ? -7.051 -13.445 -15.555 1 90.44 92 ARG B N 1
ATOM 2456 C CA . ARG B 1 92 ? -6 -14.406 -15.227 1 90.44 92 ARG B CA 1
ATOM 2457 C C . ARG B 1 92 ? -4.742 -14.141 -16.047 1 90.44 92 ARG B C 1
ATOM 2459 O O . ARG B 1 92 ? -3.635 -14.125 -15.508 1 90.44 92 ARG B O 1
ATOM 2466 N N . ARG B 1 93 ? -4.91 -13.945 -17.234 1 85.19 93 ARG B N 1
ATOM 2467 C CA . ARG B 1 93 ? -3.789 -13.711 -18.141 1 85.19 93 ARG B CA 1
ATOM 2468 C C . ARG B 1 93 ? -3.066 -12.414 -17.781 1 85.19 93 ARG B C 1
ATOM 2470 O O . ARG B 1 93 ? -1.835 -12.359 -17.812 1 85.19 93 ARG B O 1
ATOM 2477 N N . ALA B 1 94 ? -3.855 -11.383 -17.5 1 83.94 94 ALA B N 1
ATOM 2478 C CA . ALA B 1 94 ? -3.262 -10.102 -17.141 1 83.94 94 ALA B CA 1
ATOM 2479 C C . ALA B 1 94 ? -2.398 -10.227 -15.883 1 83.94 94 ALA B C 1
ATOM 2481 O O . ALA B 1 94 ? -1.279 -9.711 -15.844 1 83.94 94 ALA B O 1
ATOM 2482 N N . LEU B 1 95 ? -2.895 -10.922 -14.906 1 87.25 95 LEU B N 1
ATOM 2483 C CA . LEU B 1 95 ? -2.168 -11.086 -13.648 1 87.25 95 LEU B CA 1
ATOM 2484 C C . LEU B 1 95 ? -0.94 -11.969 -13.844 1 87.25 95 LEU B C 1
ATOM 2486 O O . LEU B 1 95 ? 0.109 -11.719 -13.242 1 87.25 95 LEU B O 1
ATOM 2490 N N . THR B 1 96 ? -1.088 -12.953 -14.711 1 85 96 THR B N 1
ATOM 2491 C CA . THR B 1 96 ? 0.038 -13.828 -15.023 1 85 96 THR B CA 1
ATOM 2492 C C . THR B 1 96 ? 1.144 -13.047 -15.734 1 85 96 THR B C 1
ATOM 2494 O O . THR B 1 96 ? 2.318 -13.172 -15.375 1 85 96 THR B O 1
ATOM 2497 N N . LEU B 1 97 ? 0.754 -12.266 -16.656 1 80.44 97 LEU B N 1
ATOM 2498 C CA . LEU B 1 97 ? 1.716 -11.484 -17.438 1 80.44 97 LEU B CA 1
ATOM 2499 C C . LEU B 1 97 ? 2.449 -10.492 -16.547 1 80.44 97 LEU B C 1
ATOM 2501 O O . LEU B 1 97 ? 3.65 -10.266 -16.703 1 80.44 97 LEU B O 1
ATOM 2505 N N . GLN B 1 98 ? 1.771 -9.867 -15.68 1 79.62 98 GLN B N 1
ATOM 2506 C CA . GLN B 1 98 ? 2.387 -8.938 -14.742 1 79.62 98 GLN B CA 1
ATOM 2507 C C . GLN B 1 98 ? 3.475 -9.625 -13.922 1 79.62 98 GLN B C 1
ATOM 2509 O O . GLN B 1 98 ? 4.559 -9.07 -13.727 1 79.62 98 GLN B O 1
ATOM 2514 N N . ARG B 1 99 ? 3.184 -10.789 -13.516 1 77.56 99 ARG B N 1
ATOM 2515 C CA . ARG B 1 99 ? 4.121 -11.555 -12.695 1 77.56 99 ARG B CA 1
ATOM 2516 C C . ARG B 1 99 ? 5.352 -11.953 -13.5 1 77.56 99 ARG B C 1
ATOM 2518 O O . ARG B 1 99 ? 6.465 -11.984 -12.969 1 77.56 99 ARG B O 1
ATOM 2525 N N . GLU B 1 100 ? 5.137 -12.188 -14.727 1 78.12 100 GLU B N 1
ATOM 2526 C CA . GLU B 1 100 ? 6.223 -12.648 -15.578 1 78.12 100 GLU B CA 1
ATOM 2527 C C . GLU B 1 100 ? 7.102 -11.492 -16.047 1 78.12 100 GLU B C 1
ATOM 2529 O O . GLU B 1 100 ? 8.266 -11.688 -16.391 1 78.12 100 GLU B O 1
ATOM 2534 N N . SER B 1 101 ? 6.59 -10.328 -16.125 1 74.81 101 SER B N 1
ATOM 2535 C CA . SER B 1 101 ? 7.289 -9.188 -16.703 1 74.81 101 SER B CA 1
ATOM 2536 C C . SER B 1 101 ? 8.109 -8.445 -15.648 1 74.81 101 SER B C 1
ATOM 2538 O O . SER B 1 101 ? 8.742 -7.434 -15.945 1 74.81 101 SER B O 1
ATOM 2540 N N . LEU B 1 102 ? 8.242 -8.859 -14.484 1 76.56 102 LEU B N 1
ATOM 2541 C CA . LEU B 1 102 ? 9 -8.234 -13.406 1 76.56 102 LEU B CA 1
ATOM 2542 C C . LEU B 1 102 ? 8.516 -6.809 -13.148 1 76.56 102 LEU B C 1
ATOM 2544 O O . LEU B 1 102 ? 9.297 -5.938 -12.781 1 76.56 102 LEU B O 1
ATOM 2548 N N . LEU B 1 103 ? 7.316 -6.543 -13.547 1 82.69 103 LEU B N 1
ATOM 2549 C CA . LEU B 1 103 ? 6.699 -5.254 -13.25 1 82.69 103 LEU B CA 1
ATOM 2550 C C . LEU B 1 103 ? 6.188 -5.215 -11.812 1 82.69 103 LEU B C 1
ATOM 2552 O O . LEU B 1 103 ? 5.613 -6.188 -11.328 1 82.69 103 LEU B O 1
ATOM 2556 N N . VAL B 1 104 ? 6.516 -4.148 -11.211 1 87.44 104 VAL B N 1
ATOM 2557 C CA . VAL B 1 104 ? 5.953 -3.926 -9.883 1 87.44 104 VAL B CA 1
ATOM 2558 C C . VAL B 1 104 ? 4.781 -2.953 -9.969 1 87.44 104 VAL B C 1
ATOM 2560 O O . VAL B 1 104 ? 4.887 -1.901 -10.609 1 87.44 104 VAL B O 1
ATOM 2563 N N . VAL B 1 105 ? 3.666 -3.385 -9.398 1 87.75 105 VAL B N 1
ATOM 2564 C CA . VAL B 1 105 ? 2.518 -2.488 -9.32 1 87.75 105 VAL B CA 1
ATOM 2565 C C . VAL B 1 105 ? 2.594 -1.658 -8.039 1 87.75 105 VAL B C 1
ATOM 2567 O O . VAL B 1 105 ? 2.717 -2.209 -6.941 1 87.75 105 VAL B O 1
ATOM 2570 N N . ASP B 1 106 ? 2.588 -0.391 -8.266 1 85.69 106 ASP B N 1
ATOM 2571 C CA . ASP B 1 106 ? 2.562 0.517 -7.121 1 85.69 106 ASP B CA 1
ATOM 2572 C C . ASP B 1 106 ? 1.138 0.712 -6.605 1 85.69 106 ASP B C 1
ATOM 2574 O O . ASP B 1 106 ? 0.376 1.508 -7.16 1 85.69 106 ASP B O 1
ATOM 2578 N N . THR B 1 107 ? 0.809 0.007 -5.52 1 86.12 107 THR B N 1
ATOM 2579 C CA . THR B 1 107 ? -0.539 0.095 -4.973 1 86.12 107 THR B CA 1
ATOM 2580 C C . THR B 1 107 ? -0.648 1.262 -3.992 1 86.12 107 THR B C 1
ATOM 2582 O O . THR B 1 107 ? 0.353 1.691 -3.416 1 86.12 107 THR B O 1
ATOM 2585 N N . PRO B 1 108 ? -1.885 1.838 -3.936 1 84.88 108 PRO B N 1
ATOM 2586 C CA . PRO B 1 108 ? -3.154 1.275 -4.402 1 84.88 108 PRO B CA 1
ATOM 2587 C C . PRO B 1 108 ? -3.449 1.615 -5.863 1 84.88 108 PRO B C 1
ATOM 2589 O O . PRO B 1 108 ? -3.025 2.664 -6.352 1 84.88 108 PRO B O 1
ATOM 2592 N N . ILE B 1 109 ? -4.191 0.668 -6.543 1 88.5 109 ILE B N 1
ATOM 2593 C CA . ILE B 1 109 ? -4.797 0.912 -7.848 1 88.5 109 ILE B CA 1
ATOM 2594 C C . ILE B 1 109 ? -6.125 1.644 -7.672 1 88.5 109 ILE B C 1
ATOM 2596 O O . ILE B 1 109 ? -7.035 1.14 -7.008 1 88.5 109 ILE B O 1
ATOM 2600 N N . ARG B 1 110 ? -6.289 2.752 -8.281 1 87.56 110 ARG B N 1
ATOM 2601 C CA . ARG B 1 110 ? -7.457 3.584 -8.008 1 87.56 110 ARG B CA 1
ATOM 2602 C C . ARG B 1 110 ? -8.484 3.465 -9.125 1 87.56 110 ARG B C 1
ATOM 2604 O O . ARG B 1 110 ? -8.133 3.348 -10.297 1 87.56 110 ARG B O 1
ATOM 2611 N N . PHE B 1 111 ? -9.711 3.564 -8.625 1 86.75 111 PHE B N 1
ATOM 2612 C CA . PHE B 1 111 ? -10.805 3.629 -9.586 1 86.75 111 PHE B CA 1
ATOM 2613 C C . PHE B 1 111 ? -11.102 5.07 -9.977 1 86.75 111 PHE B C 1
ATOM 2615 O O . PHE B 1 111 ? -11.086 5.965 -9.125 1 86.75 111 PHE B O 1
ATOM 2622 N N . THR B 1 112 ? -11.32 5.25 -11.234 1 82.19 112 THR B N 1
ATOM 2623 C CA . THR B 1 112 ? -11.812 6.551 -11.68 1 82.19 112 THR B CA 1
ATOM 2624 C C . THR B 1 112 ? -13.32 6.656 -11.5 1 82.19 112 THR B C 1
ATOM 2626 O O . THR B 1 112 ? -13.977 5.684 -11.125 1 82.19 112 THR B O 1
ATOM 2629 N N . ASP B 1 113 ? -13.852 7.82 -11.859 1 76.81 113 ASP B N 1
ATOM 2630 C CA . ASP B 1 113 ? -15.289 8.039 -11.773 1 76.81 113 ASP B CA 1
ATOM 2631 C C . ASP B 1 113 ? -16.047 7.113 -12.727 1 76.81 113 ASP B C 1
ATOM 2633 O O . ASP B 1 113 ? -17.188 6.742 -12.453 1 76.81 113 ASP B O 1
ATOM 2637 N N . ASP B 1 114 ? -15.438 6.703 -13.797 1 79.75 114 ASP B N 1
ATOM 2638 C CA . ASP B 1 114 ? -16.062 5.82 -14.773 1 79.75 114 ASP B CA 1
ATOM 2639 C C . ASP B 1 114 ? -15.766 4.355 -14.461 1 79.75 114 ASP B C 1
ATOM 2641 O O . ASP B 1 114 ? -16.016 3.479 -15.297 1 79.75 114 ASP B O 1
ATOM 2645 N N . ASP B 1 115 ? -15.133 4.113 -13.344 1 82.25 115 ASP B N 1
ATOM 2646 C CA . ASP B 1 115 ? -14.82 2.787 -12.82 1 82.25 115 ASP B CA 1
ATOM 2647 C C . ASP B 1 115 ? -13.719 2.115 -13.633 1 82.25 115 ASP B C 1
ATOM 2649 O O . ASP B 1 115 ? -13.633 0.887 -13.68 1 82.25 115 ASP B O 1
ATOM 2653 N N . ASP B 1 116 ? -12.977 3.012 -14.297 1 86.94 116 ASP B N 1
ATOM 2654 C CA . ASP B 1 116 ? -11.727 2.525 -14.875 1 86.94 116 ASP B CA 1
ATOM 2655 C C . ASP B 1 116 ? -10.633 2.422 -13.812 1 86.94 116 ASP B C 1
ATOM 2657 O O . ASP B 1 116 ? -10.797 2.922 -12.695 1 86.94 116 ASP B O 1
ATOM 2661 N N . LEU B 1 117 ? -9.555 1.7 -14.219 1 90.62 117 LEU B N 1
ATOM 2662 C CA . LEU B 1 117 ? -8.469 1.521 -13.266 1 90.62 117 LEU B CA 1
ATOM 2663 C C . LEU B 1 117 ? -7.273 2.387 -13.641 1 90.62 117 LEU B C 1
ATOM 2665 O O . LEU B 1 117 ? -6.848 2.402 -14.797 1 90.62 117 LEU B O 1
ATOM 2669 N N . THR B 1 118 ? -6.777 3.102 -12.719 1 88.38 118 THR B N 1
ATOM 2670 C CA . THR B 1 118 ? -5.492 3.775 -12.867 1 88.38 118 THR B CA 1
ATOM 2671 C C . THR B 1 118 ? -4.383 2.975 -12.188 1 88.38 118 THR B C 1
ATOM 2673 O O . THR B 1 118 ? -4.371 2.832 -10.969 1 88.38 118 THR B O 1
ATOM 2676 N N . VAL B 1 119 ? -3.428 2.521 -12.961 1 89.25 119 VAL B N 1
ATOM 2677 C CA . VAL B 1 119 ? -2.375 1.646 -12.461 1 89.25 119 VAL B CA 1
ATOM 2678 C C . VAL B 1 119 ? -1.013 2.303 -12.664 1 89.25 119 VAL B C 1
ATOM 2680 O O . VAL B 1 119 ? -0.719 2.809 -13.758 1 89.25 119 VAL B O 1
ATOM 2683 N N . THR B 1 120 ? -0.222 2.287 -11.656 1 86.5 120 THR B N 1
ATOM 2684 C CA . THR B 1 120 ? 1.161 2.738 -11.758 1 86.5 120 THR B CA 1
ATOM 2685 C C . THR B 1 120 ? 2.123 1.555 -11.703 1 86.5 120 THR B C 1
ATOM 2687 O O . THR B 1 120 ? 2.141 0.812 -10.719 1 86.5 120 THR B O 1
ATOM 2690 N N . TYR B 1 121 ? 2.889 1.421 -12.734 1 87.94 121 TYR B N 1
ATOM 2691 C CA . TYR B 1 121 ? 3.908 0.381 -12.82 1 87.94 121 TYR B CA 1
ATOM 2692 C C . TYR B 1 121 ? 5.297 0.958 -12.57 1 87.94 121 TYR B C 1
ATOM 2694 O O . TYR B 1 121 ? 5.598 2.074 -13.008 1 87.94 121 TYR B O 1
ATOM 2702 N N . ILE B 1 122 ? 6.027 0.149 -11.891 1 87.69 122 ILE B N 1
ATOM 2703 C CA . ILE B 1 122 ? 7.434 0.489 -11.688 1 87.69 122 ILE B CA 1
ATOM 2704 C C . ILE B 1 122 ? 8.32 -0.53 -12.398 1 87.69 122 ILE B C 1
ATOM 2706 O O . ILE B 1 122 ? 8.086 -1.738 -12.297 1 87.69 122 ILE B O 1
ATOM 2710 N N . GLY B 1 123 ? 9.312 -0.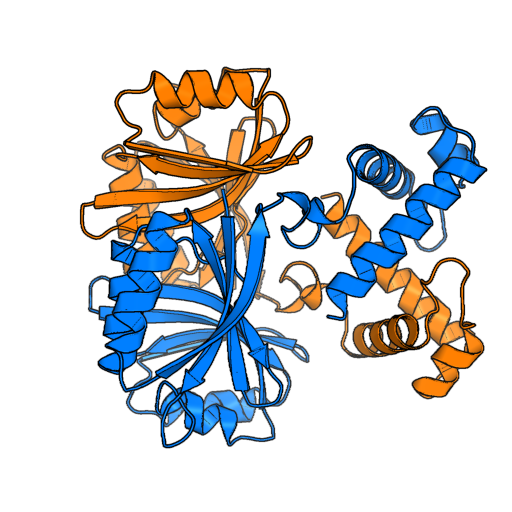05 -13.117 1 86.44 123 GLY B N 1
ATOM 2711 C CA . GLY B 1 123 ? 10.227 -0.901 -13.859 1 86.44 123 GLY B CA 1
ATOM 2712 C C . GLY B 1 123 ? 11.234 -0.119 -14.68 1 86.44 123 GLY B C 1
ATOM 2713 O O . GLY B 1 123 ? 11.719 0.929 -14.242 1 86.44 123 GLY B O 1
ATOM 2714 N N . THR B 1 124 ? 11.625 -0.753 -15.781 1 87.12 124 THR B N 1
ATOM 2715 C CA . THR B 1 124 ? 12.539 -0.113 -16.719 1 87.12 124 THR B CA 1
ATOM 2716 C C . THR B 1 124 ? 11.852 0.186 -18.047 1 87.12 124 THR B C 1
ATOM 2718 O O . THR B 1 124 ? 10.742 -0.291 -18.297 1 87.12 124 THR B O 1
ATOM 2721 N N . ASP B 1 125 ? 12.539 0.967 -18.812 1 85.12 125 ASP B N 1
ATOM 2722 C CA . ASP B 1 125 ? 12.023 1.243 -20.156 1 85.12 125 ASP B CA 1
ATOM 2723 C C . ASP B 1 125 ? 11.828 -0.048 -20.938 1 85.12 125 ASP B C 1
ATOM 2725 O O . ASP B 1 125 ? 10.859 -0.179 -21.703 1 85.12 125 ASP B O 1
ATOM 2729 N N . GLU B 1 126 ? 12.703 -0.941 -20.75 1 84.19 126 GLU B N 1
ATOM 2730 C CA . GLU B 1 126 ? 12.617 -2.219 -21.453 1 84.19 126 GLU B CA 1
ATOM 2731 C C . GLU B 1 126 ? 11.375 -3.002 -21.031 1 84.19 126 GLU B C 1
ATOM 2733 O O . GLU B 1 126 ? 10.68 -3.574 -21.875 1 84.19 126 GLU B O 1
ATOM 2738 N N . THR B 1 127 ? 11.133 -2.959 -19.797 1 83.31 127 THR B N 1
ATOM 2739 C CA . THR B 1 127 ? 9.977 -3.699 -19.297 1 83.31 127 THR B CA 1
ATOM 2740 C C . THR B 1 127 ? 8.68 -3.055 -19.766 1 83.31 127 THR B C 1
ATOM 2742 O O . THR B 1 127 ? 7.707 -3.752 -20.078 1 83.31 127 THR B O 1
ATOM 2745 N N . PHE B 1 128 ? 8.68 -1.716 -19.844 1 84.5 128 PHE B N 1
ATOM 2746 C CA . PHE B 1 128 ? 7.484 -1.012 -20.281 1 84.5 128 PHE B CA 1
ATOM 2747 C C . PHE B 1 128 ? 7.215 -1.279 -21.766 1 84.5 128 PHE B C 1
ATOM 2749 O O . PHE B 1 128 ? 6.062 -1.394 -22.172 1 84.5 128 PHE B O 1
ATOM 2756 N N . GLN B 1 129 ? 8.219 -1.345 -22.5 1 81.94 129 GLN B N 1
ATOM 2757 C CA . GLN B 1 129 ? 8.07 -1.654 -23.922 1 81.94 129 GLN B CA 1
ATOM 2758 C C . GLN B 1 129 ? 7.504 -3.057 -24.125 1 81.94 129 GLN B C 1
ATOM 2760 O O . GLN B 1 129 ? 6.656 -3.268 -25 1 81.94 129 GLN B O 1
ATOM 2765 N N . ALA B 1 130 ? 7.969 -3.93 -23.328 1 77.5 130 ALA B N 1
ATOM 2766 C CA . ALA B 1 130 ? 7.457 -5.297 -23.391 1 77.5 130 ALA B CA 1
ATOM 2767 C C . ALA B 1 130 ? 5.977 -5.348 -23.031 1 77.5 130 ALA B C 1
ATOM 2769 O O . ALA B 1 130 ? 5.203 -6.082 -23.656 1 77.5 130 ALA B O 1
ATOM 2770 N N . LEU B 1 131 ? 5.633 -4.559 -22.031 1 76.69 131 LEU B N 1
ATOM 2771 C CA . LEU B 1 131 ? 4.242 -4.488 -21.594 1 76.69 131 LEU B CA 1
ATOM 2772 C C . LEU B 1 131 ? 3.355 -3.953 -22.719 1 76.69 131 LEU B C 1
ATOM 2774 O O . LEU B 1 131 ? 2.244 -4.445 -22.922 1 76.69 131 LEU B O 1
ATOM 2778 N N . SER B 1 132 ? 3.781 -2.939 -23.312 1 75.75 132 SER B N 1
ATOM 2779 C CA . SER B 1 132 ? 3.023 -2.328 -24.406 1 75.75 132 SER B CA 1
ATOM 2780 C C . SER B 1 132 ? 2.723 -3.34 -25.5 1 75.75 132 SER B C 1
ATOM 2782 O O . SER B 1 132 ? 1.62 -3.354 -26.062 1 75.75 132 SER B O 1
ATOM 2784 N N . GLY B 1 133 ? 3.713 -4.145 -25.766 1 73.19 133 GLY B N 1
ATOM 2785 C CA . GLY B 1 133 ? 3.508 -5.184 -26.766 1 73.19 133 GLY B CA 1
ATOM 2786 C C . GLY B 1 133 ? 2.465 -6.207 -26.344 1 73.19 133 GLY B C 1
ATOM 2787 O O . GLY B 1 133 ? 1.655 -6.637 -27.172 1 73.19 133 GLY B O 1
ATOM 2788 N N . TYR B 1 134 ? 2.465 -6.406 -25.125 1 71 134 TYR B N 1
ATOM 2789 C CA . TYR B 1 134 ? 1.539 -7.402 -24.594 1 71 134 TYR B CA 1
ATOM 2790 C C . TYR B 1 134 ? 0.116 -6.859 -24.547 1 71 134 TYR B C 1
ATOM 2792 O O . TYR B 1 134 ? -0.838 -7.578 -24.859 1 71 134 TYR B O 1
ATOM 2800 N N . VAL B 1 135 ? -0.032 -5.668 -24.125 1 72.38 135 VAL B N 1
ATOM 2801 C CA . VAL B 1 135 ? -1.344 -5.035 -24.031 1 72.38 135 VAL B CA 1
ATOM 2802 C C . VAL B 1 135 ? -2 -4.992 -25.406 1 72.38 135 VAL B C 1
ATOM 2804 O O . VAL B 1 135 ? -3.219 -5.137 -25.516 1 72.38 135 VAL B O 1
ATOM 2807 N N . GLU B 1 136 ? -1.276 -4.766 -26.266 1 68.75 136 GLU B N 1
ATOM 2808 C CA . GLU B 1 136 ? -1.8 -4.746 -27.625 1 68.75 136 GLU B CA 1
ATOM 2809 C C . GLU B 1 136 ? -2.391 -6.102 -28.016 1 68.75 136 GLU B C 1
ATOM 2811 O O . GLU B 1 136 ? -3.328 -6.172 -28.797 1 68.75 136 GLU B O 1
ATOM 2816 N N . GLU B 1 137 ? -1.889 -7.016 -27.375 1 66.19 137 GLU B N 1
ATOM 2817 C CA . GLU B 1 137 ? -2.357 -8.359 -27.688 1 66.19 137 GLU B CA 1
ATOM 2818 C C . GLU B 1 137 ? -3.641 -8.688 -26.938 1 66.19 137 GLU B C 1
ATOM 2820 O O . GLU B 1 137 ? -4.395 -9.578 -27.328 1 66.19 137 GLU B O 1
ATOM 2825 N N . LEU B 1 138 ? -3.713 -7.934 -25.906 1 64.88 138 LEU B N 1
ATOM 2826 C CA . LEU B 1 138 ? -4.902 -8.203 -25.109 1 64.88 138 LEU B CA 1
ATOM 2827 C C . LEU B 1 138 ? -6.102 -7.422 -25.641 1 64.88 138 LEU B C 1
ATOM 2829 O O . LEU B 1 138 ? -6.102 -6.191 -25.625 1 64.88 138 LEU B O 1
ATOM 2833 N N . ASP B 1 139 ? -6.941 -7.902 -26.453 1 65.25 139 ASP B N 1
ATOM 2834 C CA . ASP B 1 139 ? -8.086 -7.281 -27.109 1 65.25 139 ASP B CA 1
ATOM 2835 C C . ASP B 1 139 ? -9.164 -6.898 -26.109 1 65.25 139 ASP B C 1
ATOM 2837 O O . ASP B 1 139 ? -10.07 -6.125 -26.422 1 65.25 139 ASP B O 1
ATOM 2841 N N . SER B 1 140 ? -9 -7.305 -24.984 1 67.5 140 SER B N 1
ATOM 2842 C CA . SER B 1 140 ? -10.125 -7.164 -24.078 1 67.5 140 SER B CA 1
ATOM 2843 C C . SER B 1 140 ? -9.953 -5.949 -23.172 1 67.5 140 SER B C 1
ATOM 2845 O O . SER B 1 140 ? -10.836 -5.633 -22.375 1 67.5 140 SER B O 1
ATOM 2847 N N . MET B 1 141 ? -8.836 -5.238 -23.328 1 73.75 141 MET B N 1
ATOM 2848 C CA . MET B 1 141 ? -8.625 -4.043 -22.516 1 73.75 141 MET B CA 1
ATOM 2849 C C . MET B 1 141 ? -7.844 -2.99 -23.297 1 73.75 141 MET B C 1
ATOM 2851 O O . MET B 1 141 ? -7.117 -3.316 -24.234 1 73.75 141 MET B O 1
ATOM 2855 N N . THR B 1 142 ? -8.258 -1.794 -23.016 1 78.81 142 THR B N 1
ATOM 2856 C CA . THR B 1 142 ? -7.473 -0.688 -23.562 1 78.81 142 THR B CA 1
ATOM 2857 C C . THR B 1 142 ? -6.617 -0.048 -22.469 1 78.81 142 THR B C 1
ATOM 2859 O O . THR B 1 142 ? -7.059 0.093 -21.328 1 78.81 142 THR B O 1
ATOM 2862 N N . VAL B 1 143 ? -5.422 0.229 -22.859 1 82.25 143 VAL B N 1
ATOM 2863 C CA . VAL B 1 143 ? -4.484 0.859 -21.938 1 82.25 143 VAL B CA 1
ATOM 2864 C C . VAL B 1 143 ? -4.062 2.223 -22.469 1 82.25 143 VAL B C 1
ATOM 2866 O O . VAL B 1 143 ? -3.639 2.338 -23.625 1 82.25 143 VAL B O 1
ATOM 2869 N N . GLU B 1 144 ? -4.367 3.227 -21.734 1 84.69 144 GLU B N 1
ATOM 2870 C CA . GLU B 1 144 ? -3.932 4.578 -22.078 1 84.69 144 GLU B CA 1
ATOM 2871 C C . GLU B 1 144 ? -2.85 5.062 -21.109 1 84.69 144 GLU B C 1
ATOM 2873 O O . GLU B 1 144 ? -3.037 5.039 -19.891 1 84.69 144 GLU B O 1
ATOM 2878 N N . VAL B 1 145 ? -1.772 5.52 -21.703 1 84.5 145 VAL B N 1
ATOM 2879 C CA . VAL B 1 145 ? -0.677 6.031 -20.891 1 84.5 145 VAL B CA 1
ATOM 2880 C C . VAL B 1 145 ? -1.012 7.434 -20.391 1 84.5 145 VAL B C 1
ATOM 2882 O O . VAL B 1 145 ? -1.305 8.328 -21.188 1 84.5 145 VAL B O 1
ATOM 2885 N N . LEU B 1 146 ? -1.006 7.629 -19.156 1 83.31 146 LEU B N 1
ATOM 2886 C CA . LEU B 1 146 ? -1.269 8.938 -18.578 1 83.31 146 LEU B CA 1
ATOM 2887 C C . LEU B 1 146 ? 0.03 9.711 -18.359 1 83.31 146 LEU B C 1
ATOM 2889 O O . LEU B 1 146 ? 0.108 10.898 -18.688 1 83.31 146 LEU B O 1
ATOM 2893 N N . GLU B 1 147 ? 0.958 9.023 -17.797 1 84.44 147 GLU B N 1
ATOM 2894 C CA . GLU B 1 147 ? 2.211 9.688 -17.453 1 84.44 147 GLU B CA 1
ATOM 2895 C C . GLU B 1 147 ? 3.348 8.68 -17.312 1 84.44 147 GLU B C 1
ATOM 2897 O O . GLU B 1 147 ? 3.117 7.52 -16.969 1 84.44 147 GLU B O 1
ATOM 2902 N N . MET B 1 148 ? 4.57 9.102 -17.672 1 85.12 148 MET B N 1
ATOM 2903 C CA . MET B 1 148 ? 5.785 8.328 -17.438 1 85.12 148 MET B CA 1
ATOM 2904 C C . MET B 1 148 ? 6.922 9.219 -16.969 1 85.12 148 MET B C 1
ATOM 2906 O O . MET B 1 148 ? 6.984 10.398 -17.312 1 85.12 148 MET B O 1
ATOM 2910 N N . GLY B 1 149 ? 7.711 8.727 -16.109 1 83.56 149 GLY B N 1
ATOM 2911 C CA . GLY B 1 149 ? 8.844 9.5 -15.617 1 83.56 149 GLY B CA 1
ATOM 2912 C C . GLY B 1 149 ? 9.742 8.727 -14.672 1 83.56 149 GLY B C 1
ATOM 2913 O O . GLY B 1 149 ? 9.633 7.5 -14.57 1 83.56 149 GLY B O 1
ATOM 2914 N N . GLU B 1 150 ? 10.727 9.438 -14.133 1 79.81 150 GLU B N 1
ATOM 2915 C CA . GLU B 1 150 ? 11.586 8.852 -13.102 1 79.81 150 GLU B CA 1
ATOM 2916 C C . GLU B 1 150 ? 10.828 8.664 -11.789 1 79.81 150 GLU B C 1
ATOM 2918 O O . GLU B 1 150 ? 10.102 9.562 -11.359 1 79.81 150 GLU B O 1
ATOM 2923 N N . TYR B 1 151 ? 10.945 7.438 -11.375 1 76 151 TYR B N 1
ATOM 2924 C CA . TYR B 1 151 ? 10.25 7.148 -10.125 1 76 151 TYR B CA 1
ATOM 2925 C C . TYR B 1 151 ? 10.961 7.801 -8.945 1 76 151 TYR B C 1
ATOM 2927 O O . TYR B 1 151 ? 12.18 7.668 -8.789 1 76 151 TYR B O 1
ATOM 2935 N N . GLU B 1 152 ? 10.336 8.609 -8.195 1 63.47 152 GLU B N 1
ATOM 2936 C CA . GLU B 1 152 ? 10.867 9.219 -6.977 1 63.47 152 GLU B CA 1
ATOM 2937 C C . GLU B 1 152 ? 10.109 8.734 -5.746 1 63.47 152 GLU B C 1
ATOM 2939 O O . GLU B 1 152 ? 8.898 8.539 -5.793 1 63.47 152 GLU B O 1
ATOM 2944 N N . ALA B 1 153 ? 11.016 8.148 -4.758 1 56.5 153 ALA B N 1
ATOM 2945 C CA . ALA B 1 153 ? 10.445 7.617 -3.523 1 56.5 153 ALA B CA 1
ATOM 2946 C C . ALA B 1 153 ? 9.391 8.562 -2.959 1 56.5 153 ALA B C 1
ATOM 2948 O O . ALA B 1 153 ? 8.492 8.133 -2.23 1 56.5 153 ALA B O 1
ATOM 2949 N N . ASP B 1 154 ? 9.703 9.828 -3.17 1 47.97 154 ASP B N 1
ATOM 2950 C CA . ASP B 1 154 ? 8.773 10.781 -2.58 1 47.97 154 ASP B CA 1
ATOM 2951 C C . ASP B 1 154 ? 7.324 10.391 -2.877 1 47.97 154 ASP B C 1
ATOM 2953 O O . ASP B 1 154 ? 6.406 10.812 -2.172 1 47.97 154 ASP B O 1
ATOM 2957 N N . ASP B 1 155 ? 7.285 9.562 -3.846 1 42.38 155 ASP B N 1
ATOM 2958 C CA . ASP B 1 155 ? 5.906 9.422 -4.312 1 42.38 155 ASP B CA 1
ATOM 2959 C C . ASP B 1 155 ? 5.164 8.359 -3.504 1 42.38 155 ASP B C 1
ATOM 2961 O O . ASP B 1 155 ? 4.016 8.031 -3.811 1 42.38 155 ASP B O 1
ATOM 2965 N N . SER B 1 156 ? 5.918 7.516 -2.865 1 45.84 156 SER B N 1
ATOM 2966 C CA . SER B 1 156 ? 5.082 6.652 -2.035 1 45.84 156 SER B CA 1
ATOM 2967 C C . SER B 1 156 ? 4.234 7.473 -1.068 1 45.84 156 SER B C 1
ATOM 2969 O O . SER B 1 156 ? 4.582 8.602 -0.733 1 45.84 156 SER B O 1
ATOM 2971 N N . THR B 1 157 ? 3.008 7.074 -0.876 1 45.03 157 THR B N 1
ATOM 2972 C CA . THR B 1 157 ? 1.929 8.016 -0.591 1 45.03 157 THR B CA 1
ATOM 2973 C C . THR B 1 157 ? 2.379 9.062 0.418 1 45.03 157 THR B C 1
ATOM 2975 O O . THR B 1 157 ? 2.197 10.266 0.194 1 45.03 157 THR B O 1
ATOM 2978 N N . PHE B 1 158 ? 2.725 8.828 1.666 1 46.62 158 PHE B N 1
ATOM 2979 C CA . PHE B 1 158 ? 2.986 9.922 2.594 1 46.62 158 PHE B CA 1
ATOM 2980 C C . PHE B 1 158 ? 4.48 10.211 2.688 1 46.62 158 PHE B C 1
ATOM 2982 O O . PHE B 1 158 ? 4.887 11.359 2.875 1 46.62 158 PHE B O 1
ATOM 2989 N N . GLY B 1 159 ? 5.301 9.266 2.695 1 49.34 159 GLY B N 1
ATOM 2990 C CA . GLY B 1 159 ? 6.734 9.438 2.883 1 49.34 159 GLY B CA 1
ATOM 2991 C C . GLY B 1 159 ? 7.395 10.203 1.751 1 49.34 159 GLY B C 1
ATOM 2992 O O . GLY B 1 159 ? 8.359 10.938 1.972 1 49.34 159 GLY B O 1
ATOM 2993 N N . ARG B 1 160 ? 6.785 9.992 0.595 1 50.56 160 ARG B N 1
ATOM 2994 C CA . ARG B 1 160 ? 7.32 10.641 -0.598 1 50.56 160 ARG B CA 1
ATOM 2995 C C . ARG B 1 160 ? 6.941 12.117 -0.642 1 50.56 160 ARG B C 1
ATOM 2997 O O . ARG B 1 160 ? 7.52 12.891 -1.407 1 50.56 160 ARG B O 1
ATOM 3004 N N . LEU B 1 161 ? 6.137 12.352 0.223 1 56.06 161 LEU B N 1
ATOM 3005 C CA . LEU B 1 161 ? 5.531 13.68 0.121 1 56.06 161 LEU B CA 1
ATOM 3006 C C . LEU B 1 161 ? 6.402 14.727 0.808 1 56.06 161 LEU B C 1
ATOM 3008 O O . LEU B 1 161 ? 6.344 15.906 0.463 1 56.06 161 LEU B O 1
ATOM 3012 N N . LEU B 1 162 ? 7.32 14.18 1.697 1 70.75 162 LEU B N 1
ATOM 3013 C CA . LEU B 1 162 ? 8.023 15.156 2.521 1 70.75 162 LEU B CA 1
ATOM 3014 C C . LEU B 1 162 ? 9.531 15.062 2.324 1 70.75 162 LEU B C 1
ATOM 3016 O O . LEU B 1 162 ? 10.07 13.961 2.168 1 70.75 162 LEU B O 1
ATOM 3020 N N . THR B 1 163 ? 10.188 16.203 2.049 1 70 163 THR B N 1
ATOM 3021 C CA . THR B 1 163 ? 11.641 16.203 2.09 1 70 163 THR B CA 1
ATOM 3022 C C . THR B 1 163 ? 12.148 15.719 3.443 1 70 163 THR B C 1
ATOM 3024 O O . THR B 1 163 ? 11.398 15.695 4.422 1 70 163 THR B O 1
ATOM 3027 N N . THR B 1 164 ? 13.445 15.414 3.498 1 70.38 164 THR B N 1
ATOM 3028 C CA . THR B 1 164 ? 14.062 14.953 4.742 1 70.38 164 THR B CA 1
ATOM 3029 C C . THR B 1 164 ? 13.875 15.992 5.848 1 70.38 164 THR B C 1
ATOM 3031 O O . THR B 1 164 ? 13.523 15.641 6.977 1 70.38 164 THR B O 1
ATOM 3034 N N . ARG B 1 165 ? 14.133 17.203 5.441 1 79.38 165 ARG B N 1
ATOM 3035 C CA . ARG B 1 165 ? 14.016 18.266 6.434 1 79.38 165 ARG B CA 1
ATOM 3036 C C . ARG B 1 165 ? 12.57 18.438 6.898 1 79.38 165 ARG B C 1
ATOM 3038 O O . ARG B 1 165 ? 12.312 18.625 8.086 1 79.38 165 ARG B O 1
ATOM 3045 N N . GLN B 1 166 ? 11.648 18.328 6.02 1 83.88 166 GLN B N 1
ATOM 3046 C CA . GLN B 1 166 ? 10.227 18.406 6.348 1 83.88 166 GLN B CA 1
ATOM 3047 C C . GLN B 1 166 ? 9.812 17.25 7.258 1 83.88 166 GLN B C 1
ATOM 3049 O O . GLN B 1 166 ? 9.055 17.438 8.211 1 83.88 166 GLN B O 1
ATOM 3054 N N . GLU B 1 167 ? 10.32 16.141 6.961 1 81.56 167 GLU B N 1
ATOM 3055 C CA . GLU B 1 167 ? 10.039 14.977 7.789 1 81.56 167 GLU B CA 1
ATOM 3056 C C . GLU B 1 167 ? 10.578 15.164 9.203 1 81.56 167 GLU B C 1
ATOM 3058 O O . GLU B 1 167 ? 9.914 14.812 10.18 1 81.56 167 GLU B O 1
ATOM 3063 N N . GLU B 1 168 ? 11.766 15.633 9.25 1 84.31 168 GLU B N 1
ATOM 3064 C CA . GLU B 1 168 ? 12.383 15.875 10.555 1 84.31 168 GLU B CA 1
ATOM 3065 C C . GLU B 1 168 ? 11.547 16.859 11.383 1 84.31 168 GLU B C 1
ATOM 3067 O O . GLU B 1 168 ? 11.328 16.641 12.578 1 84.31 168 GLU B O 1
ATOM 3072 N N . VAL B 1 169 ? 11.195 17.891 10.789 1 93.81 169 VAL B N 1
ATOM 3073 C CA . VAL B 1 169 ? 10.414 18.922 11.469 1 93.81 169 VAL B CA 1
ATOM 3074 C C . VAL B 1 169 ? 9.062 18.359 11.883 1 93.81 169 VAL B C 1
ATOM 3076 O O . VAL B 1 169 ? 8.586 18.609 12.992 1 93.81 169 VAL B O 1
ATOM 3079 N N . LEU B 1 170 ? 8.43 17.609 10.984 1 92.75 170 LEU B N 1
ATOM 3080 C CA . LEU B 1 170 ? 7.137 17 11.297 1 92.75 170 LEU B CA 1
ATOM 3081 C C . LEU B 1 170 ? 7.254 16.047 12.477 1 92.75 170 LEU B C 1
ATOM 3083 O O . LEU B 1 170 ? 6.41 16.047 13.375 1 92.75 170 LEU B O 1
ATOM 3087 N N . GLU B 1 171 ? 8.258 15.273 12.438 1 89.19 171 GLU B N 1
ATOM 3088 C CA . GLU B 1 171 ? 8.484 14.32 13.523 1 89.19 171 GLU B CA 1
ATOM 3089 C C . GLU B 1 171 ? 8.617 15.039 14.859 1 89.19 171 GLU B C 1
ATOM 3091 O O . GLU B 1 171 ? 8.016 14.633 15.852 1 89.19 171 GLU B O 1
ATOM 3096 N N . ALA B 1 172 ? 9.422 16.031 14.875 1 94.75 172 ALA B N 1
ATOM 3097 C CA . ALA B 1 172 ? 9.586 16.812 16.094 1 94.75 172 ALA B CA 1
ATOM 3098 C C . ALA B 1 172 ? 8.258 17.422 16.547 1 94.75 172 ALA B C 1
ATOM 3100 O O . ALA B 1 172 ? 7.938 17.406 17.734 1 94.75 172 ALA B O 1
ATOM 3101 N N . ALA B 1 173 ? 7.512 18 15.648 1 96.56 173 ALA B N 1
ATOM 3102 C CA . ALA B 1 173 ? 6.227 18.609 15.953 1 96.56 173 ALA B CA 1
ATOM 3103 C C . ALA B 1 173 ? 5.262 17.609 16.562 1 96.56 173 ALA B C 1
ATOM 3105 O O . ALA B 1 173 ? 4.59 17.906 17.562 1 96.56 173 ALA B O 1
ATOM 3106 N N . VAL B 1 174 ? 5.211 16.453 16 1 92.69 174 VAL B N 1
ATOM 3107 C CA . VAL B 1 174 ? 4.305 15.414 16.484 1 92.69 174 VAL B CA 1
ATOM 3108 C C . VAL B 1 174 ? 4.762 14.93 17.859 1 92.69 174 VAL B C 1
ATOM 3110 O O . VAL B 1 174 ? 3.953 14.812 18.781 1 92.69 174 VAL B O 1
ATOM 3113 N N . GLU B 1 175 ? 5.992 14.703 17.984 1 92.5 175 GLU B N 1
ATOM 3114 C CA . GLU B 1 175 ? 6.543 14.172 19.219 1 92.5 175 GLU B CA 1
ATOM 3115 C C . GLU B 1 175 ? 6.363 15.156 20.375 1 92.5 175 GLU B C 1
ATOM 3117 O O . GLU B 1 175 ? 6.082 14.758 21.5 1 92.5 175 GLU B O 1
ATOM 3122 N N . LEU B 1 176 ? 6.516 16.422 20.094 1 95.62 176 LEU B N 1
ATOM 3123 C CA . LEU B 1 176 ? 6.426 17.469 21.125 1 95.62 176 LEU B CA 1
ATOM 3124 C C . LEU B 1 176 ? 4.969 17.812 21.406 1 95.62 176 LEU B C 1
ATOM 3126 O O . LEU B 1 176 ? 4.676 18.5 22.391 1 95.62 176 LEU B O 1
ATOM 3130 N N . GLY B 1 177 ? 4.09 17.312 20.547 1 94.44 177 GLY B N 1
ATOM 3131 C CA . GLY B 1 177 ? 2.67 17.5 20.781 1 94.44 177 GLY B CA 1
ATOM 3132 C C . GLY B 1 177 ? 2.113 18.75 20.109 1 94.44 177 GLY B C 1
ATOM 3133 O O . GLY B 1 177 ? 1.117 19.312 20.562 1 94.44 177 GLY B O 1
ATOM 3134 N N . TYR B 1 178 ? 2.75 19.312 19.109 1 95.81 178 TYR B N 1
ATOM 3135 C CA . TYR B 1 178 ? 2.264 20.469 18.375 1 95.81 178 TYR B CA 1
ATOM 3136 C C . TYR B 1 178 ? 0.892 20.203 17.766 1 95.81 178 TYR B C 1
ATOM 3138 O O . TYR B 1 178 ? 0.048 21.094 17.688 1 95.81 178 TYR B O 1
ATOM 3146 N N . TYR B 1 179 ? 0.627 19.031 17.344 1 94.25 179 TYR B N 1
ATOM 3147 C CA . TYR B 1 179 ? -0.627 18.688 16.688 1 94.25 179 TYR B CA 1
ATOM 3148 C C . TYR B 1 179 ? -1.6 18.047 17.656 1 94.25 179 TYR B C 1
ATOM 3150 O O . TYR B 1 179 ? -2.646 17.531 17.266 1 94.25 179 TYR B O 1
ATOM 3158 N N . ASN B 1 180 ? -1.233 18.094 18.891 1 90.06 180 ASN B N 1
ATOM 3159 C CA . ASN B 1 180 ? -2.162 17.578 19.891 1 90.06 180 ASN B CA 1
ATOM 3160 C C . ASN B 1 180 ? -3.312 18.547 20.141 1 90.06 180 ASN B C 1
ATOM 3162 O O . ASN B 1 180 ? -3.221 19.734 19.781 1 90.06 180 ASN B O 1
ATOM 3166 N N . ASP B 1 181 ? -4.41 18.078 20.547 1 82.06 181 ASP B N 1
ATOM 3167 C CA . ASP B 1 181 ? -5.551 18.891 20.953 1 82.06 181 ASP B CA 1
ATOM 3168 C C . ASP B 1 181 ? -5.918 18.609 22.422 1 82.06 181 ASP B C 1
ATOM 3170 O O . ASP B 1 181 ? -6.551 17.594 22.719 1 82.06 181 ASP B O 1
ATOM 3174 N N . PRO B 1 182 ? -5.652 19.547 23.344 1 87.81 182 PRO B N 1
ATOM 3175 C CA . PRO B 1 182 ? -5.09 20.875 23.094 1 87.81 182 PRO B CA 1
ATOM 3176 C C . PRO B 1 182 ? -3.609 20.828 22.719 1 87.81 182 PRO B C 1
ATOM 3178 O O . PRO B 1 182 ? -2.922 19.859 23.031 1 87.81 182 PRO B O 1
ATOM 3181 N N . ARG B 1 183 ? -3.104 21.844 21.891 1 89.88 183 ARG B N 1
ATOM 3182 C CA . ARG B 1 183 ? -1.715 21.953 21.469 1 89.88 183 ARG B CA 1
ATOM 3183 C C . ARG B 1 183 ? -0.77 21.969 22.656 1 89.88 183 ARG B C 1
ATOM 3185 O O . ARG B 1 183 ? -0.979 22.734 23.609 1 89.88 183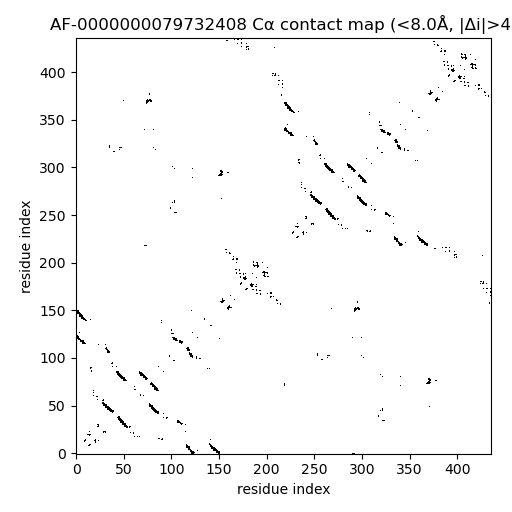 ARG B O 1
ATOM 3192 N N . ARG B 1 184 ? 0.317 21.234 22.594 1 93.75 184 ARG B N 1
ATOM 3193 C CA . ARG B 1 184 ? 1.216 21.078 23.734 1 93.75 184 ARG B CA 1
ATOM 3194 C C . ARG B 1 184 ? 2.59 21.672 23.422 1 93.75 184 ARG B C 1
ATOM 3196 O O . ARG B 1 184 ? 3.471 21.672 24.281 1 93.75 184 ARG B O 1
ATOM 3203 N N . ALA B 1 185 ? 2.822 22.031 22.281 1 95.19 185 ALA B N 1
ATOM 3204 C CA . ALA B 1 185 ? 4.113 22.609 21.906 1 95.19 185 ALA B CA 1
ATOM 3205 C C . ALA B 1 185 ? 3.932 23.766 20.938 1 95.19 185 ALA B C 1
ATOM 3207 O O . ALA B 1 185 ? 2.973 23.797 20.172 1 95.19 185 ALA B O 1
ATOM 3208 N N . SER B 1 186 ? 4.82 24.703 21.062 1 95.62 186 SER B N 1
ATOM 3209 C CA . SER B 1 186 ? 4.824 25.844 20.156 1 95.62 186 SER B CA 1
ATOM 3210 C C . SER B 1 186 ? 5.793 25.641 19 1 95.62 186 SER B C 1
ATOM 3212 O O . SER B 1 186 ? 6.59 24.688 19.016 1 95.62 186 SER B O 1
ATOM 3214 N N . LEU B 1 187 ? 5.656 26.484 18 1 95.69 187 LEU B N 1
ATOM 3215 C CA . LEU B 1 187 ? 6.598 26.438 16.891 1 95.69 187 LEU B CA 1
ATOM 3216 C C . LEU B 1 187 ? 8.023 26.703 17.375 1 95.69 187 LEU B C 1
ATOM 3218 O O . LEU B 1 187 ? 8.977 26.172 16.812 1 95.69 187 LEU B O 1
ATOM 3222 N N . GLU B 1 188 ? 8.117 27.547 18.391 1 96.88 188 GLU B N 1
ATOM 3223 C CA . GLU B 1 188 ? 9.43 27.812 18.984 1 96.88 188 GLU B CA 1
ATOM 3224 C C . GLU B 1 188 ? 10.062 26.531 19.516 1 96.88 188 GLU B C 1
ATOM 3226 O O . GLU B 1 188 ?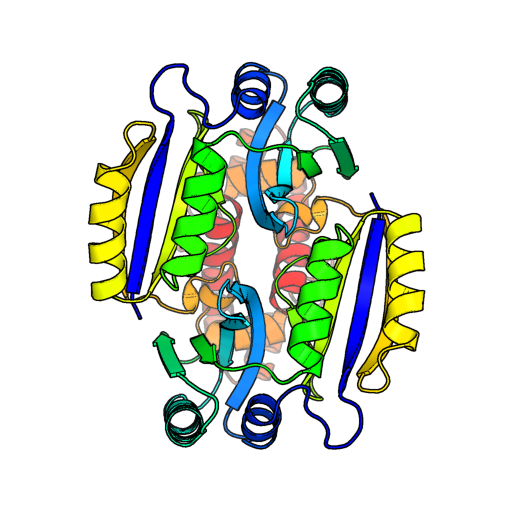 11.25 26.266 19.281 1 96.88 188 GLU B O 1
ATOM 3231 N N . ALA B 1 189 ? 9.312 25.75 20.219 1 97.31 189 ALA B N 1
ATOM 3232 C CA . ALA B 1 189 ? 9.789 24.484 20.766 1 97.31 189 ALA B CA 1
ATOM 3233 C C . ALA B 1 189 ? 10.188 23.516 19.641 1 97.31 189 ALA B C 1
ATOM 3235 O O . ALA B 1 189 ? 11.203 22.828 19.75 1 97.31 189 ALA B O 1
ATOM 3236 N N . VAL B 1 190 ? 9.383 23.469 18.594 1 96.94 190 VAL B N 1
ATOM 3237 C CA . VAL B 1 190 ? 9.656 22.594 17.453 1 96.94 190 VAL B CA 1
ATOM 3238 C C . VAL B 1 190 ? 10.945 23.031 16.766 1 96.94 190 VAL B C 1
ATOM 3240 O O . VAL B 1 190 ? 11.797 22.188 16.453 1 96.94 190 VAL B O 1
ATOM 3243 N N . GLY B 1 191 ? 11.062 24.344 16.531 1 96.69 191 GLY B N 1
ATOM 3244 C CA . GLY B 1 191 ? 12.273 24.875 15.93 1 96.69 191 GLY B CA 1
ATOM 3245 C C . GLY B 1 191 ? 13.531 24.562 16.734 1 96.69 191 GLY B C 1
ATOM 3246 O O . GLY B 1 191 ? 14.547 24.172 16.156 1 96.69 191 GLY B O 1
ATOM 3247 N N . GLU B 1 192 ? 13.445 24.734 17.984 1 96.75 192 GLU B N 1
ATOM 3248 C CA . GLU B 1 192 ? 14.57 24.453 18.859 1 96.75 192 GLU B CA 1
ATOM 3249 C C . GLU B 1 192 ? 14.977 22.984 18.797 1 96.75 192 GLU B C 1
ATOM 3251 O O . GLU B 1 192 ? 16.172 22.672 18.812 1 96.75 192 GLU B O 1
ATOM 3256 N N . ALA B 1 193 ? 14.039 22.156 18.766 1 95.31 193 ALA B N 1
ATOM 3257 C CA . ALA B 1 193 ? 14.305 20.719 18.75 1 95.31 193 ALA B CA 1
ATOM 3258 C C . ALA B 1 193 ? 15.094 20.297 17.516 1 95.31 193 ALA B C 1
ATOM 3260 O O . ALA B 1 193 ? 15.875 19.359 17.547 1 95.31 193 ALA B O 1
ATOM 3261 N N . VAL B 1 194 ? 14.906 21.031 16.406 1 94.25 194 VAL B N 1
ATOM 3262 C CA . VAL B 1 194 ? 15.547 20.609 15.172 1 94.25 194 VAL B CA 1
ATOM 3263 C C . VAL B 1 194 ? 16.594 21.641 14.742 1 94.25 194 VAL B C 1
ATOM 3265 O O . VAL B 1 194 ? 17.203 21.5 13.688 1 94.25 194 VAL B O 1
ATOM 3268 N N . GLY B 1 195 ? 16.75 22.688 15.555 1 95.75 195 GLY B N 1
ATOM 3269 C CA . GLY B 1 195 ? 17.828 23.656 15.352 1 95.75 195 GLY B CA 1
ATOM 3270 C C . GLY B 1 195 ? 17.531 24.672 14.281 1 95.75 195 GLY B C 1
ATOM 3271 O O . GLY B 1 195 ? 18.391 25 13.461 1 95.75 195 GLY B O 1
ATOM 3272 N N . ILE B 1 196 ? 16.312 25.125 14.148 1 96.62 196 ILE B N 1
ATOM 3273 C CA . ILE B 1 196 ? 15.945 26.156 13.172 1 96.62 196 ILE B CA 1
ATOM 3274 C C . ILE B 1 196 ? 15.055 27.203 13.836 1 96.62 196 ILE B C 1
ATOM 3276 O O . ILE B 1 196 ? 14.594 27 14.961 1 96.62 196 ILE B O 1
ATOM 3280 N N . ALA B 1 197 ? 14.891 28.312 13.188 1 97 197 ALA B N 1
ATOM 3281 C CA . ALA B 1 197 ? 14.023 29.375 13.695 1 97 197 ALA B CA 1
ATOM 3282 C C . ALA B 1 197 ? 12.562 28.938 13.672 1 97 197 ALA B C 1
ATOM 3284 O O . ALA B 1 197 ? 12.148 28.172 12.805 1 97 197 ALA B O 1
ATOM 3285 N N . PRO B 1 198 ? 11.828 29.469 14.633 1 96 198 PRO B N 1
ATOM 3286 C CA . PRO B 1 198 ? 10.406 29.109 14.68 1 96 198 PRO B CA 1
ATOM 3287 C C . PRO B 1 198 ? 9.672 29.406 13.375 1 96 198 PRO B C 1
ATOM 3289 O O . PRO B 1 198 ? 8.805 28.641 12.961 1 96 198 PRO B O 1
ATOM 3292 N N . GLY B 1 199 ? 9.961 30.531 12.812 1 95.31 199 GLY B N 1
ATOM 3293 C CA . GLY B 1 199 ? 9.352 30.859 11.531 1 95.31 199 GLY B CA 1
ATOM 3294 C C . GLY B 1 199 ? 9.609 29.828 10.453 1 95.31 199 GLY B C 1
ATOM 3295 O O . GLY B 1 199 ? 8.711 29.484 9.688 1 95.31 199 GLY B O 1
ATOM 3296 N N . THR B 1 200 ? 10.844 29.359 10.359 1 95 200 THR B N 1
ATOM 3297 C CA . THR B 1 200 ? 11.234 28.328 9.398 1 95 200 THR B CA 1
ATOM 3298 C C . THR B 1 200 ? 10.523 27.016 9.688 1 95 200 THR B C 1
ATOM 3300 O O . THR B 1 200 ? 10.117 26.297 8.766 1 95 200 THR B O 1
ATOM 3303 N N . ALA B 1 201 ? 10.422 26.672 10.945 1 95.88 201 ALA B N 1
ATOM 3304 C CA . ALA B 1 201 ? 9.68 25.484 11.336 1 95.88 201 ALA B CA 1
ATOM 3305 C C . ALA B 1 201 ? 8.227 25.547 10.867 1 95.88 201 ALA B C 1
ATOM 3307 O O . ALA B 1 201 ? 7.695 24.578 10.336 1 95.88 201 ALA B O 1
ATOM 3308 N N . GLY B 1 202 ? 7.652 26.766 11.117 1 94.75 202 GLY B N 1
ATOM 3309 C CA . GLY B 1 202 ? 6.293 26.984 10.656 1 94.75 202 GLY B CA 1
ATOM 3310 C C . GLY B 1 202 ? 6.137 26.812 9.156 1 94.75 202 GLY B C 1
ATOM 3311 O O . GLY B 1 202 ? 5.152 26.234 8.688 1 94.75 202 GLY B O 1
ATOM 3312 N N . GLU B 1 203 ? 7.051 27.344 8.484 1 94.38 203 GLU B N 1
ATOM 3313 C CA . GLU B 1 203 ? 7.035 27.234 7.031 1 94.38 203 GLU B CA 1
ATOM 3314 C C . GLU B 1 203 ? 7.098 25.766 6.594 1 94.38 203 GLU B C 1
ATOM 3316 O O . GLU B 1 203 ? 6.363 25.359 5.695 1 94.38 203 GLU B O 1
ATOM 3321 N N . HIS B 1 204 ? 7.965 24.984 7.152 1 93.44 204 HIS B N 1
ATOM 3322 C CA . HIS B 1 204 ? 8.086 23.562 6.844 1 93.44 204 HIS B CA 1
ATOM 3323 C C . HIS B 1 204 ? 6.781 22.828 7.129 1 93.44 204 HIS B C 1
ATOM 3325 O O . HIS B 1 204 ? 6.332 22.016 6.312 1 93.44 204 HIS B O 1
ATOM 3331 N N . LEU B 1 205 ? 6.199 23.094 8.266 1 94.5 205 LEU B N 1
ATOM 3332 C CA . LEU B 1 205 ? 4.977 22.391 8.641 1 94.5 205 LEU B CA 1
ATOM 3333 C C . LEU B 1 205 ? 3.834 22.734 7.695 1 94.5 205 LEU B C 1
ATOM 3335 O O . LEU B 1 205 ? 3.018 21.891 7.352 1 94.5 205 LEU B O 1
ATOM 3339 N N . ARG B 1 206 ? 3.768 24 7.34 1 91.94 206 ARG B N 1
ATOM 3340 C CA . ARG B 1 206 ? 2.738 24.422 6.395 1 91.94 206 ARG B CA 1
ATOM 3341 C C . ARG B 1 206 ? 2.881 23.672 5.07 1 91.94 206 ARG B C 1
ATOM 3343 O O . ARG B 1 206 ? 1.885 23.25 4.48 1 91.94 206 ARG B O 1
ATOM 3350 N N . LYS B 1 207 ? 4.031 23.516 4.617 1 89.38 207 LYS B N 1
ATOM 3351 C CA . LYS B 1 207 ? 4.289 22.797 3.379 1 89.38 207 LYS B CA 1
ATOM 3352 C C . LYS B 1 207 ? 3.928 21.312 3.521 1 89.38 207 LYS B C 1
ATOM 3354 O O . LYS B 1 207 ? 3.406 20.703 2.588 1 89.38 207 LYS B O 1
ATOM 3359 N N . VAL B 1 208 ? 4.266 20.828 4.641 1 89.69 208 VAL B N 1
ATOM 3360 C CA . VAL B 1 208 ? 3.912 19.438 4.941 1 89.69 208 VAL B CA 1
ATOM 3361 C C . VAL B 1 208 ? 2.396 19.266 4.863 1 89.69 208 VAL B C 1
ATOM 3363 O O . VAL B 1 208 ? 1.904 18.344 4.223 1 89.69 208 VAL B O 1
ATOM 3366 N N . GLU B 1 209 ? 1.713 20.156 5.57 1 92.31 209 GLU B N 1
ATOM 3367 C CA . GLU B 1 209 ? 0.254 20.078 5.59 1 92.31 209 GLU B CA 1
ATOM 3368 C C . GLU B 1 209 ? -0.322 20.172 4.18 1 92.31 209 GLU B C 1
ATOM 3370 O O . GLU B 1 209 ? -1.192 19.391 3.807 1 92.31 209 GLU B O 1
ATOM 3375 N N . GLN B 1 210 ? 0.154 21.062 3.461 1 88.31 210 GLN B N 1
ATOM 3376 C CA . GLN B 1 210 ? -0.316 21.266 2.094 1 88.31 210 GLN B CA 1
ATOM 3377 C C . GLN B 1 210 ? -0.117 20 1.26 1 88.31 210 GLN B C 1
ATOM 3379 O O . GLN B 1 210 ? -1.046 19.531 0.597 1 88.31 210 GLN B O 1
ATOM 3384 N N . ARG B 1 211 ? 1.022 19.469 1.318 1 79.31 211 ARG B N 1
ATOM 3385 C CA . ARG B 1 211 ? 1.367 18.328 0.49 1 79.31 211 ARG B CA 1
ATOM 3386 C C . ARG B 1 211 ? 0.6 17.078 0.932 1 79.31 211 ARG B C 1
ATOM 3388 O O . ARG B 1 211 ? 0.036 16.359 0.102 1 79.31 211 ARG B O 1
ATOM 3395 N N . VAL B 1 212 ? 0.637 16.828 2.236 1 80.75 212 VAL B N 1
ATOM 3396 C CA . VAL B 1 212 ? 0.032 15.617 2.797 1 80.75 212 VAL B CA 1
ATOM 3397 C C . VAL B 1 212 ? -1.475 15.641 2.551 1 80.75 212 VAL B C 1
ATOM 3399 O O . VAL B 1 212 ? -2.045 14.648 2.086 1 80.75 212 VAL B O 1
ATOM 3402 N N . PHE B 1 213 ? -2.109 16.781 2.795 1 84.69 213 PHE B N 1
ATOM 3403 C CA . PHE B 1 213 ? -3.564 16.812 2.723 1 84.69 213 PHE B CA 1
ATOM 3404 C C . PHE B 1 213 ? -4.035 16.844 1.273 1 84.69 213 PHE B C 1
ATOM 3406 O O . PHE B 1 213 ? -5.078 16.281 0.94 1 84.69 213 PHE B O 1
ATOM 3413 N N . ARG B 1 214 ? -3.295 17.422 0.444 1 75.31 214 ARG B N 1
ATOM 3414 C CA . ARG B 1 214 ? -3.607 17.344 -0.979 1 75.31 214 ARG B CA 1
ATOM 3415 C C . ARG B 1 214 ? -3.576 15.891 -1.454 1 75.31 214 ARG B C 1
ATOM 3417 O O . ARG B 1 214 ? -4.41 15.477 -2.264 1 75.31 214 ARG B O 1
ATOM 3424 N N . GLU B 1 215 ? -2.6 15.227 -0.969 1 67.81 215 GLU B N 1
ATOM 3425 C CA . GLU B 1 215 ? -2.451 13.828 -1.372 1 67.81 215 GLU B CA 1
ATOM 3426 C C . GLU B 1 215 ? -3.592 12.977 -0.827 1 67.81 215 GLU B C 1
ATOM 3428 O O . GLU B 1 215 ? -4.035 12.031 -1.484 1 67.81 215 GLU B O 1
ATOM 3433 N N . ILE B 1 216 ? -3.973 13.289 0.402 1 70.88 216 ILE B N 1
ATOM 3434 C CA . ILE B 1 216 ? -5.027 12.516 1.051 1 70.88 216 ILE B CA 1
ATOM 3435 C C . ILE B 1 216 ? -6.344 12.711 0.302 1 70.88 216 ILE B C 1
ATOM 3437 O O . ILE B 1 216 ? -7.129 11.766 0.162 1 70.88 216 ILE B O 1
ATOM 3441 N N . VAL B 1 217 ? -6.672 13.93 -0.09 1 70.56 217 VAL B N 1
ATOM 3442 C CA . VAL B 1 217 ? -7.941 14.258 -0.724 1 70.56 217 VAL B CA 1
ATOM 3443 C C . VAL B 1 217 ? -7.926 13.812 -2.184 1 70.56 217 VAL B C 1
ATOM 3445 O O . VAL B 1 217 ? -8.977 13.516 -2.762 1 70.56 217 VAL B O 1
ATOM 3448 N N . ARG B 1 218 ? -6.793 13.625 -2.746 1 59.5 218 ARG B N 1
ATOM 3449 C CA . ARG B 1 218 ? -6.734 13.156 -4.129 1 59.5 218 ARG B CA 1
ATOM 3450 C C . ARG B 1 218 ? -7.098 11.68 -4.223 1 59.5 218 ARG B C 1
ATOM 3452 O O . ARG B 1 218 ? -7.828 11.266 -5.129 1 59.5 218 ARG B O 1
#